Protein AF-A0A8H7KF82-F1 (afdb_monomer_lite)

Sequence (658 aa):
MRNSIVWVSSESTSPSNAIAAGLTRSVRNERPDINLTTLTLDVSGRGADKDDSNALEAIMGVFRKHTTQPKTKETEYSWTSDGDTNSLLAPRLSFSPAISSYVNEKSHEQKKVQRKFISPGAESIKLTITTPGLLETLTFVPDPTAQAAPQSSEVLIQPAFTGLNFLDVLTALGRIPQISVLGVEAAGTVTAVGSSADLQVGDRVVVLTDGTVRSSVRADYRTAVKIPDCLSMRDAASMPGTACTVYRALVDVAGLQPDEKVLIHAGAGATGQMAVQLAQHIGAEVFVTVGSDAKKQLIATTYGIPDDHIFHTRDASFVAGLKRVTNGYGVDVVLNSLSGELLEACWTELMAPFSRWVELGKKDILDNRGLSMRPLLNNISFSCVDLSGIWRHRPALMRRLLNDVFRLVSEGAIKPVAPLTEFGVGKVESAFRSLQSGKIGGKVVINMDDEEEVTVKCQPEKTWTFKPNRSYLLVGGFGGISRSVARWMVKRGARNLILLSRTGANGDPNRLALLEELRGSCCMVEVLACDVSDHRSLEIGLQSCQQKLGPIAGCIQSSMVLKDQYFKNMSEEEWRISTTSKIAGSWNLDRLLPNGLDFFIFFSSLVGVVGGEGQGNYSAAMLSRTLWHSVEFKGGKRPSRSTWEWLSARAPWQKTST

pLDDT: mean 86.01, std 15.91, range [20.52, 98.75]

Foldseek 3Di:
DVQEDEAEFELDLAQVRQLCLQLQLQQCVQCVVHLAAYEYEYPPDDDDDDCVVVVVVVVVVVVCCCVVPVDDVARYWYWYDDVPDTDIDGDDDDDDPPVVVVCCVQPPALPWDWDFQDDPPDFKKAWFAPDQQDLVRIAIAGDCPPVDAAAQQKWKWQFQKFWADVVQLCLSNCVCVVAGAHGFKTWGFTCHHHNNAPDDGGFTKIFGDGHPRMRMDMAGNLRIDGADPVDDRLLSNQDLVLLLLLCCQQCVAQVPAAAFEEEAEQLLAANNVSNLLVCVLRNYQYAYEHADPVSLCQCCVVRVRDSLSYHYDPDLVVLVSQCVVVVNQAGQEYADADDDPNVQSNLPRRHHQNHEYEDAHCVCVVVVHDHDPVSCVSVYYYYYGDVNCCRVPPSNVSSVSNVVSSVCVVVVSGGARPPEAEDESQCVSVQSVVVVVVPDGGIYMYRSVDSGIGTYSYDPPPPDADDQLAEEEEACCLDPVNLVVLVVNLVRRHAHYEYEDQQWQPPDPSSVVSCVVSVVSNHHYHYQNDQLLPLVSVLVSVVVSCVVRNAHQEYEQDDADDDFAAPVPDDPVNLCRGQSSQSSSLVSCLVRHDANHLYYEYAFECCLVNPHHSCSSNVSNGDGPSNVVSSPRPDDDDRDDDHPHDDPDDDPPPPPDD

Structure (mmCIF, N/CA/C/O backbone):
data_AF-A0A8H7KF82-F1
#
_entry.id   AF-A0A8H7KF82-F1
#
loop_
_atom_site.group_PDB
_atom_site.id
_atom_site.type_symbol
_atom_site.label_atom_id
_atom_site.label_alt_id
_atom_site.label_comp_id
_atom_site.label_asym_id
_atom_site.label_entity_id
_atom_site.label_seq_id
_atom_site.pdbx_PDB_ins_code
_atom_site.Cartn_x
_atom_site.Cartn_y
_atom_site.Cartn_z
_atom_site.occupancy
_atom_site.B_iso_or_equiv
_atom_site.auth_seq_id
_atom_site.auth_comp_id
_atom_site.auth_asym_id
_atom_site.auth_atom_id
_atom_site.pdbx_PDB_model_num
ATOM 1 N N . MET A 1 1 ? 56.538 20.362 -37.607 1.00 50.94 1 MET A N 1
ATOM 2 C CA . MET A 1 1 ? 55.878 19.327 -38.437 1.00 50.94 1 MET A CA 1
ATOM 3 C C . MET A 1 1 ? 56.020 17.887 -37.914 1.00 50.94 1 MET A C 1
ATOM 5 O O . MET A 1 1 ? 55.409 17.016 -38.506 1.00 50.94 1 MET A O 1
ATOM 9 N N . ARG A 1 2 ? 56.769 17.578 -36.834 1.00 54.59 2 ARG A N 1
ATOM 10 C CA . ARG A 1 2 ? 57.055 16.171 -36.451 1.00 54.59 2 ARG A CA 1
ATOM 11 C C . ARG A 1 2 ? 55.901 15.380 -35.788 1.00 54.59 2 ARG A C 1
ATOM 13 O O . ARG A 1 2 ? 56.045 14.173 -35.664 1.00 54.59 2 ARG A O 1
ATOM 20 N N . ASN A 1 3 ? 54.765 16.005 -35.446 1.00 71.50 3 ASN A N 1
ATOM 21 C CA . ASN A 1 3 ? 53.639 15.356 -34.741 1.00 71.50 3 ASN A CA 1
ATOM 22 C C . ASN A 1 3 ? 52.277 15.588 -35.440 1.00 71.50 3 ASN A C 1
ATOM 24 O O . ASN A 1 3 ? 51.286 15.903 -34.784 1.00 71.50 3 ASN A O 1
ATOM 28 N N . SER A 1 4 ? 52.230 15.514 -36.772 1.00 82.31 4 SER A N 1
ATOM 29 C CA . SER A 1 4 ? 51.011 15.747 -37.566 1.00 82.31 4 SER A CA 1
ATOM 30 C C . SER A 1 4 ? 50.684 14.520 -38.409 1.00 82.31 4 SER A C 1
ATOM 32 O O . SER A 1 4 ? 51.546 14.038 -39.141 1.00 82.31 4 SER A O 1
ATOM 34 N N . ILE A 1 5 ? 49.462 14.001 -38.284 1.00 87.50 5 ILE A N 1
ATOM 35 C CA . ILE A 1 5 ? 49.012 12.768 -38.939 1.00 87.50 5 ILE A CA 1
ATOM 36 C C . ILE A 1 5 ? 47.642 13.019 -39.572 1.00 87.50 5 ILE A C 1
ATOM 38 O O . ILE A 1 5 ? 46.697 13.423 -38.893 1.00 87.50 5 ILE A O 1
ATOM 42 N N . VAL A 1 6 ? 47.525 12.714 -40.866 1.00 88.50 6 VAL A N 1
ATOM 43 C CA . VAL A 1 6 ? 46.238 12.605 -41.563 1.00 88.50 6 VAL A CA 1
ATOM 44 C C . VAL A 1 6 ? 45.977 11.129 -41.833 1.00 88.50 6 VAL A C 1
ATOM 46 O O . VAL A 1 6 ? 46.710 10.497 -42.589 1.00 88.50 6 VAL A O 1
ATOM 49 N N . TRP A 1 7 ? 44.953 10.574 -41.191 1.00 88.44 7 TRP A N 1
ATOM 50 C CA . TRP A 1 7 ? 44.525 9.192 -41.377 1.00 88.44 7 TRP A CA 1
ATOM 51 C C . TRP A 1 7 ? 43.380 9.139 -42.383 1.00 88.44 7 TRP A C 1
ATOM 53 O O . TRP A 1 7 ? 42.301 9.672 -42.120 1.00 88.44 7 TRP A O 1
ATOM 63 N N . VAL A 1 8 ? 43.604 8.490 -43.522 1.00 87.88 8 VAL A N 1
ATOM 64 C CA . VAL A 1 8 ? 42.595 8.335 -44.575 1.00 87.88 8 VAL A CA 1
ATOM 65 C C . VAL A 1 8 ? 42.068 6.904 -44.555 1.00 87.88 8 VAL A C 1
ATOM 67 O O . VAL A 1 8 ? 42.847 5.955 -44.580 1.00 87.88 8 VAL A O 1
ATOM 70 N N . SER A 1 9 ? 40.749 6.745 -44.507 1.00 82.00 9 SER A N 1
ATOM 71 C CA . SER A 1 9 ? 40.067 5.449 -44.580 1.00 82.00 9 SER A CA 1
ATOM 72 C C . SER A 1 9 ? 38.953 5.493 -45.618 1.00 82.00 9 SER A C 1
ATOM 74 O O . SER A 1 9 ? 38.282 6.510 -45.746 1.00 82.00 9 SER A O 1
ATOM 76 N N . SER A 1 10 ? 38.715 4.395 -46.330 1.00 76.69 10 SER A N 1
ATOM 77 C CA . SER A 1 10 ? 37.539 4.246 -47.192 1.00 76.69 10 SER A CA 1
ATOM 78 C C . SER A 1 10 ? 36.407 3.532 -46.452 1.00 76.69 10 SER A C 1
ATOM 80 O O . SER A 1 10 ? 36.640 2.546 -45.743 1.00 76.69 10 SER A O 1
ATOM 82 N N . GLU A 1 11 ? 35.171 4.004 -46.624 1.00 65.25 11 GLU A N 1
ATOM 83 C CA . GLU A 1 11 ? 33.988 3.223 -46.277 1.00 65.25 11 GLU A CA 1
ATOM 84 C C . GLU A 1 11 ? 33.906 2.062 -47.267 1.00 65.25 11 GLU A C 1
ATOM 86 O O . GLU A 1 11 ? 33.675 2.235 -48.460 1.00 65.25 11 GLU A O 1
ATOM 91 N N . SER A 1 12 ? 34.169 0.862 -46.763 1.00 58.72 12 SER A N 1
ATOM 92 C CA . SER A 1 12 ? 34.000 -0.378 -47.513 1.00 58.72 12 SER A CA 1
ATOM 93 C C . SER A 1 12 ? 32.865 -1.180 -46.897 1.00 58.72 12 SER A C 1
ATOM 95 O O . SER A 1 12 ? 32.516 -0.977 -45.737 1.00 58.72 12 SER A O 1
ATOM 97 N N . THR A 1 13 ? 32.352 -2.174 -47.613 1.00 57.22 13 THR A N 1
ATOM 98 C CA . THR A 1 13 ? 31.425 -3.158 -47.036 1.00 57.22 13 THR A CA 1
ATOM 99 C C . THR A 1 13 ? 32.045 -3.960 -45.881 1.00 57.22 13 THR A C 1
ATOM 101 O O . THR A 1 13 ? 31.315 -4.587 -45.118 1.00 57.22 13 THR A O 1
ATOM 104 N N . SER A 1 14 ? 33.373 -3.928 -45.695 1.00 63.62 14 SER A N 1
ATOM 105 C CA . SER A 1 14 ? 34.042 -4.547 -44.550 1.00 63.62 14 SER A CA 1
ATOM 106 C C . SER A 1 14 ? 34.051 -3.630 -43.315 1.00 63.62 14 SER A C 1
ATOM 108 O O . SER A 1 14 ? 34.529 -2.490 -43.386 1.00 63.62 14 SER A O 1
ATOM 110 N N . PRO A 1 15 ? 33.639 -4.135 -42.138 1.00 66.06 15 PRO A N 1
ATOM 111 C CA . PRO A 1 15 ? 33.625 -3.368 -40.893 1.00 66.06 15 PRO A CA 1
ATOM 112 C C . PRO A 1 15 ? 35.028 -3.046 -40.342 1.00 66.06 15 PRO A C 1
ATOM 114 O O . PRO A 1 15 ? 35.163 -2.195 -39.464 1.00 66.06 15 PRO A O 1
ATOM 117 N N . SER A 1 16 ? 36.084 -3.678 -40.869 1.00 66.44 16 SER A N 1
ATOM 118 C CA . SER A 1 16 ? 37.482 -3.458 -40.464 1.00 66.44 16 SER A CA 1
ATOM 119 C C . SER A 1 16 ? 37.986 -2.033 -40.706 1.00 66.44 16 SER A C 1
ATOM 121 O O . SER A 1 16 ? 38.858 -1.558 -39.982 1.00 66.44 16 SER A O 1
ATOM 123 N N . ASN A 1 17 ? 37.436 -1.332 -41.698 1.00 65.69 17 ASN A N 1
ATOM 124 C CA . ASN A 1 17 ? 37.957 -0.025 -42.116 1.00 65.69 17 ASN A CA 1
ATOM 125 C C . ASN A 1 17 ? 37.462 1.129 -41.239 1.00 65.69 17 ASN A C 1
ATOM 127 O O . ASN A 1 17 ? 37.997 2.233 -41.283 1.00 65.69 17 ASN A O 1
ATOM 131 N N . ALA A 1 18 ? 36.462 0.865 -40.404 1.00 68.50 18 ALA A N 1
ATOM 132 C CA . ALA A 1 18 ? 35.728 1.886 -39.673 1.00 68.50 18 ALA A CA 1
ATOM 133 C C . ALA A 1 18 ? 36.129 1.988 -38.193 1.00 68.50 18 ALA A C 1
ATOM 135 O O . ALA A 1 18 ? 35.578 2.781 -37.432 1.00 68.50 18 ALA A O 1
ATOM 136 N N . ILE A 1 19 ? 37.118 1.191 -37.795 1.00 79.06 19 ILE A N 1
ATOM 137 C CA . ILE A 1 19 ? 37.682 1.111 -36.443 1.00 79.06 19 ILE A CA 1
ATOM 138 C C . ILE A 1 19 ? 38.474 2.385 -36.096 1.00 79.06 19 ILE A C 1
ATOM 140 O O . ILE A 1 19 ? 38.525 2.820 -34.943 1.00 79.06 19 ILE A O 1
ATOM 144 N N . ALA A 1 20 ? 39.071 3.015 -37.113 1.00 81.44 20 ALA A N 1
ATOM 145 C CA . ALA A 1 20 ? 39.973 4.150 -36.952 1.00 81.44 20 AL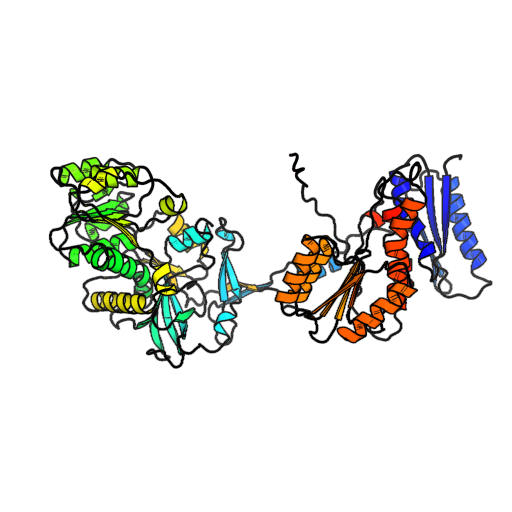A A CA 1
ATOM 146 C C . ALA A 1 20 ? 39.301 5.372 -36.305 1.00 81.44 20 ALA A C 1
ATOM 148 O O . ALA A 1 20 ? 39.925 6.052 -35.491 1.00 81.44 20 ALA A O 1
ATOM 149 N N . ALA A 1 21 ? 38.026 5.640 -36.606 1.00 79.75 21 ALA A N 1
ATOM 150 C CA . ALA A 1 21 ? 37.313 6.793 -36.053 1.00 79.75 21 ALA A CA 1
ATOM 151 C C . ALA A 1 21 ? 37.224 6.730 -34.516 1.00 79.75 21 ALA A C 1
ATOM 153 O O . ALA A 1 21 ? 37.557 7.695 -33.834 1.00 79.75 21 ALA A O 1
ATOM 154 N N . GLY A 1 22 ? 36.858 5.571 -33.960 1.00 82.94 22 GLY A N 1
ATOM 155 C CA . GLY A 1 22 ? 36.796 5.377 -32.510 1.00 82.94 22 GLY A CA 1
ATOM 156 C C . GLY A 1 22 ? 38.170 5.477 -31.841 1.00 82.94 22 GLY A C 1
ATOM 157 O O . GLY A 1 22 ? 38.325 6.193 -30.852 1.00 82.94 22 GLY A O 1
ATOM 158 N N . LEU A 1 23 ? 39.186 4.819 -32.413 1.00 88.56 23 LEU A N 1
ATOM 159 C CA . LEU A 1 23 ? 40.561 4.870 -31.900 1.00 88.56 23 LEU A CA 1
ATOM 160 C C . LEU A 1 23 ? 41.108 6.303 -31.874 1.00 88.56 23 LEU A C 1
ATOM 162 O O . LEU A 1 23 ? 41.630 6.759 -30.860 1.00 88.56 23 LEU A O 1
ATOM 166 N N . THR A 1 24 ? 41.002 7.015 -32.996 1.00 89.50 24 THR A N 1
ATOM 167 C CA . THR A 1 24 ? 41.599 8.349 -33.154 1.00 89.50 24 THR A CA 1
ATOM 168 C C . THR A 1 24 ? 40.991 9.378 -32.203 1.00 89.50 24 THR A C 1
ATOM 170 O O . THR A 1 24 ? 41.716 10.246 -31.721 1.00 89.50 24 THR A O 1
ATOM 173 N N . ARG A 1 25 ? 39.702 9.257 -31.853 1.00 88.75 25 ARG A N 1
ATOM 174 C CA . ARG A 1 25 ? 39.062 10.070 -30.802 1.00 88.75 25 ARG A CA 1
ATOM 175 C C . ARG A 1 25 ? 39.725 9.865 -29.442 1.00 88.75 25 ARG A C 1
ATOM 177 O O . ARG A 1 25 ? 40.125 10.843 -28.820 1.00 88.75 25 ARG A O 1
ATOM 184 N N . SER A 1 26 ? 39.910 8.612 -29.020 1.00 90.94 26 SER A N 1
ATOM 185 C CA . SER A 1 26 ? 40.618 8.287 -27.773 1.00 90.94 26 SER A CA 1
ATOM 186 C C . SER A 1 26 ? 42.065 8.778 -27.790 1.00 90.94 26 SER A C 1
ATOM 188 O O . SER A 1 26 ? 42.491 9.448 -26.855 1.00 90.94 26 SER A O 1
ATOM 190 N N . VAL A 1 27 ? 42.805 8.533 -28.876 1.00 90.88 27 VAL A N 1
ATOM 191 C CA . VAL A 1 27 ? 44.209 8.963 -28.994 1.00 90.88 27 VAL A CA 1
ATOM 192 C C . VAL A 1 27 ? 44.343 10.486 -28.946 1.00 90.88 27 VAL A C 1
ATOM 194 O O . VAL A 1 27 ? 45.271 10.980 -28.314 1.00 90.88 27 VAL A O 1
ATOM 197 N N . ARG A 1 28 ? 43.422 11.244 -29.557 1.00 89.44 28 ARG A N 1
ATOM 198 C CA . ARG A 1 28 ? 43.423 12.716 -29.466 1.00 89.44 28 ARG A CA 1
ATOM 199 C C . ARG A 1 28 ? 43.245 13.217 -28.035 1.00 89.44 28 ARG A C 1
ATOM 201 O O . ARG A 1 28 ? 43.878 14.205 -27.675 1.00 89.44 28 ARG A O 1
ATOM 208 N N . ASN A 1 29 ? 42.423 12.538 -27.235 1.00 89.75 29 ASN A N 1
ATOM 209 C CA . ASN A 1 29 ? 42.227 12.892 -25.829 1.00 89.75 29 ASN A CA 1
ATOM 210 C C . ASN A 1 29 ? 43.442 12.485 -24.975 1.00 89.75 29 ASN A C 1
ATOM 212 O O . ASN A 1 29 ? 43.876 13.257 -24.130 1.00 89.75 29 ASN A O 1
ATOM 216 N N . GLU A 1 30 ? 44.056 11.330 -25.251 1.00 91.25 30 GLU A N 1
ATOM 217 C CA . GLU A 1 30 ? 45.267 10.870 -24.550 1.00 91.25 30 GLU A CA 1
ATOM 218 C C . GLU A 1 30 ? 46.527 11.682 -24.899 1.00 91.25 30 GLU A C 1
ATOM 220 O O . GLU A 1 30 ? 47.433 11.829 -24.076 1.00 91.25 30 GLU A O 1
ATOM 225 N N . ARG A 1 31 ? 46.629 12.160 -26.144 1.00 88.19 31 ARG A N 1
ATOM 226 C CA . ARG A 1 31 ? 47.818 12.809 -26.713 1.00 88.19 31 ARG A CA 1
ATOM 227 C C . ARG A 1 31 ? 47.434 14.085 -27.468 1.00 88.19 31 ARG A C 1
ATOM 229 O O . ARG A 1 31 ? 47.536 14.126 -28.697 1.00 88.19 31 ARG A O 1
ATOM 236 N N . PRO A 1 32 ? 47.050 15.159 -26.751 1.00 84.44 32 PRO A N 1
ATOM 237 C CA . PRO A 1 32 ? 46.700 16.442 -27.369 1.00 84.44 32 PRO A CA 1
ATOM 238 C C . PRO A 1 32 ? 47.890 17.118 -28.074 1.00 84.44 32 PRO A C 1
ATOM 240 O O . PRO A 1 32 ? 47.710 18.072 -28.827 1.00 84.44 32 PRO A O 1
ATOM 243 N N . ASP A 1 33 ? 49.113 16.635 -27.841 1.00 84.25 33 ASP A N 1
ATOM 244 C CA . ASP A 1 33 ? 50.333 17.055 -28.531 1.00 84.25 33 ASP A CA 1
ATOM 245 C C . ASP A 1 33 ? 50.467 16.483 -29.957 1.00 84.25 33 ASP A C 1
ATOM 247 O O . ASP A 1 33 ? 51.326 16.938 -30.720 1.00 84.25 33 ASP A O 1
ATOM 251 N N . ILE A 1 34 ? 49.635 15.501 -30.328 1.00 84.69 34 ILE A N 1
ATOM 252 C CA . ILE A 1 34 ? 49.558 14.939 -31.680 1.00 84.69 34 ILE A CA 1
ATOM 253 C C . ILE A 1 34 ? 48.393 15.597 -32.423 1.00 84.69 34 ILE A C 1
ATOM 255 O O . ILE A 1 34 ? 47.227 15.438 -32.064 1.00 84.69 34 ILE A O 1
ATOM 259 N N . ASN A 1 35 ? 48.698 16.289 -33.521 1.00 84.50 35 ASN A N 1
ATOM 260 C CA . ASN A 1 35 ? 47.672 16.801 -34.422 1.00 84.50 35 ASN A CA 1
ATOM 261 C C . ASN A 1 35 ? 47.198 15.664 -35.343 1.00 84.50 35 ASN A C 1
ATOM 263 O O . ASN A 1 35 ? 47.833 15.386 -36.359 1.00 84.50 35 ASN A O 1
ATOM 267 N N . LEU A 1 36 ? 46.114 14.983 -34.963 1.00 88.00 36 LEU A N 1
ATOM 268 C CA . LEU A 1 36 ? 45.563 13.824 -35.674 1.00 88.00 36 LEU A CA 1
ATOM 269 C C . LEU A 1 36 ? 44.223 14.167 -36.340 1.00 88.00 36 LEU A C 1
ATOM 271 O O . LEU A 1 36 ? 43.217 14.392 -35.667 1.00 88.00 36 LEU A O 1
ATOM 275 N N . THR A 1 37 ? 44.189 14.173 -37.671 1.00 89.19 37 THR A N 1
ATOM 276 C CA . THR A 1 37 ? 42.969 14.394 -38.463 1.00 89.19 37 THR A CA 1
ATOM 277 C C . THR A 1 37 ? 42.561 13.121 -39.192 1.00 89.19 37 THR A C 1
ATOM 279 O O . THR A 1 37 ? 43.406 12.460 -39.787 1.00 89.19 37 THR A O 1
ATOM 282 N N . THR A 1 38 ? 41.273 12.782 -39.181 1.00 88.81 38 THR A N 1
ATOM 283 C CA . THR A 1 38 ? 40.734 11.636 -39.929 1.00 88.81 38 THR A CA 1
ATOM 284 C C . THR A 1 38 ? 39.909 12.092 -41.125 1.00 88.81 38 THR A C 1
ATOM 286 O O . THR A 1 38 ? 39.081 12.990 -40.985 1.00 88.81 38 THR A O 1
ATOM 289 N N . LEU A 1 39 ? 40.081 11.441 -42.273 1.00 88.19 39 LEU A N 1
ATOM 290 C CA . LEU A 1 39 ? 39.249 11.602 -43.464 1.00 88.19 39 LEU A CA 1
ATOM 291 C C . LEU A 1 39 ? 38.665 10.245 -43.858 1.00 88.19 39 LEU A C 1
ATOM 293 O O . LEU A 1 39 ? 39.406 9.311 -44.151 1.00 88.19 39 LEU A O 1
ATOM 297 N N . THR A 1 40 ? 37.339 10.146 -43.873 1.00 85.38 40 THR A N 1
ATOM 298 C CA . THR A 1 40 ? 36.623 8.947 -44.325 1.00 85.38 40 THR A CA 1
ATOM 299 C C . THR A 1 40 ? 36.043 9.171 -45.720 1.00 85.38 40 THR A C 1
ATOM 301 O O . THR A 1 40 ? 35.302 10.129 -45.908 1.00 85.38 40 THR A O 1
ATOM 304 N N . LEU A 1 41 ? 36.373 8.319 -46.687 1.00 83.06 41 LEU A N 1
ATOM 305 C CA . LEU A 1 41 ? 35.910 8.406 -48.074 1.00 83.06 41 LEU A CA 1
ATOM 306 C C . LEU A 1 41 ? 34.763 7.420 -48.304 1.00 83.06 41 LEU A C 1
ATOM 308 O O . LEU A 1 41 ? 34.990 6.214 -48.260 1.00 83.06 41 LEU A O 1
ATOM 312 N N . ASP A 1 42 ? 33.556 7.907 -48.565 1.00 75.12 42 ASP A N 1
ATOM 313 C CA . ASP A 1 42 ? 32.443 7.063 -48.992 1.00 75.12 42 ASP A CA 1
ATOM 314 C C . ASP A 1 42 ? 32.556 6.763 -50.492 1.00 75.12 42 ASP A C 1
ATOM 316 O O . ASP A 1 42 ? 32.372 7.637 -51.339 1.00 75.12 42 ASP A O 1
ATOM 320 N N . VAL A 1 43 ? 32.911 5.515 -50.803 1.00 67.75 43 VAL A N 1
ATOM 321 C CA . VAL A 1 43 ? 33.098 5.000 -52.170 1.00 67.75 43 VAL A CA 1
ATOM 322 C C . VAL A 1 43 ? 32.051 3.939 -52.530 1.00 67.75 43 VAL A C 1
ATOM 324 O O . VAL A 1 43 ? 32.194 3.220 -53.522 1.00 67.75 43 VAL A O 1
ATOM 327 N N . SER A 1 44 ? 31.002 3.798 -51.711 1.00 56.59 44 SER A N 1
ATOM 328 C CA . SER A 1 44 ? 30.040 2.700 -51.797 1.00 56.59 44 SER A CA 1
ATOM 329 C C . SER A 1 44 ? 29.033 2.887 -52.947 1.00 56.59 44 SER A C 1
ATOM 331 O O . SER A 1 44 ? 27.897 3.301 -52.755 1.00 56.59 44 SER A O 1
ATOM 333 N N . GLY A 1 45 ? 29.458 2.562 -54.179 1.00 54.50 45 GLY A N 1
ATOM 334 C CA . GLY A 1 45 ? 28.538 2.403 -55.319 1.00 54.50 45 GLY A CA 1
ATOM 335 C C . GLY A 1 45 ? 29.091 2.549 -56.747 1.00 54.50 45 GLY A C 1
ATOM 336 O O . GLY A 1 45 ? 28.317 2.963 -57.607 1.00 54.50 45 GLY A O 1
ATOM 337 N N . ARG A 1 46 ? 30.390 2.333 -57.043 1.00 58.00 46 ARG A N 1
ATOM 338 C CA . ARG A 1 46 ? 31.006 3.000 -58.221 1.00 58.00 46 ARG A CA 1
ATOM 339 C C . ARG A 1 46 ? 31.970 2.181 -59.097 1.00 58.00 46 ARG A C 1
ATOM 341 O O . ARG A 1 46 ? 3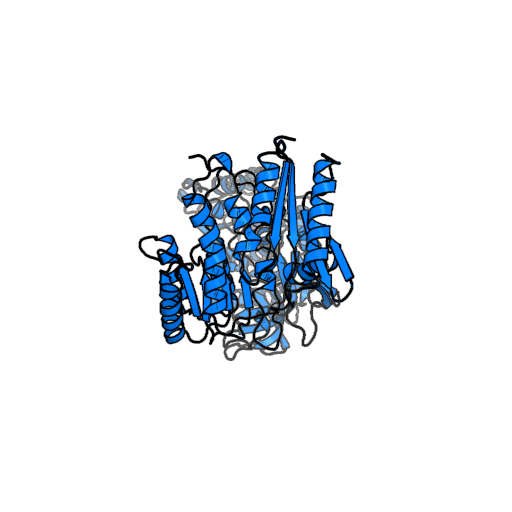2.609 1.241 -58.634 1.00 58.00 46 ARG A O 1
ATOM 348 N N . GLY A 1 47 ? 32.041 2.579 -60.379 1.00 49.28 47 GLY A N 1
ATOM 349 C CA . GLY A 1 47 ? 32.998 2.149 -61.414 1.00 49.28 47 GLY A CA 1
ATOM 350 C C . GLY A 1 47 ? 34.222 3.080 -61.516 1.00 49.28 47 GLY A C 1
ATOM 351 O O . GLY A 1 47 ? 34.169 4.224 -61.080 1.00 49.28 47 GLY A O 1
ATOM 352 N N . ALA A 1 48 ? 35.327 2.573 -62.067 1.00 47.97 48 ALA A N 1
ATOM 353 C CA . ALA A 1 48 ? 36.677 2.840 -61.558 1.00 47.97 48 ALA A CA 1
ATOM 354 C C . ALA A 1 48 ? 37.419 4.140 -61.966 1.00 47.97 48 ALA A C 1
ATOM 356 O O . ALA A 1 48 ? 38.386 4.457 -61.293 1.00 47.97 48 ALA A O 1
ATOM 357 N N . ASP A 1 49 ? 37.034 4.916 -62.992 1.00 51.59 49 ASP A N 1
ATOM 358 C CA . ASP A 1 49 ? 38.022 5.850 -63.600 1.00 51.59 49 ASP A CA 1
ATOM 359 C C . ASP A 1 49 ? 37.832 7.372 -63.382 1.00 51.59 49 ASP A C 1
ATOM 361 O O . ASP A 1 49 ? 38.801 8.119 -63.513 1.00 51.59 49 ASP A O 1
ATOM 365 N N . LYS A 1 50 ? 36.634 7.895 -63.061 1.00 52.69 50 LYS A N 1
ATOM 366 C CA . LYS A 1 50 ? 36.410 9.365 -62.940 1.00 52.69 50 LYS A CA 1
ATOM 367 C C . LYS A 1 50 ? 36.451 9.923 -61.512 1.00 52.69 50 LYS A C 1
ATOM 369 O O . LYS A 1 50 ? 36.697 11.116 -61.339 1.00 52.69 50 LYS A O 1
ATOM 374 N N . ASP A 1 51 ? 36.248 9.088 -60.500 1.00 57.22 51 ASP A N 1
ATOM 375 C CA . ASP A 1 51 ? 36.074 9.542 -59.113 1.00 57.22 51 ASP A CA 1
ATOM 376 C C . ASP A 1 51 ? 37.361 9.544 -58.277 1.00 57.22 51 ASP A C 1
ATOM 378 O O . ASP A 1 51 ? 37.444 10.267 -57.280 1.00 57.22 51 ASP A O 1
ATOM 382 N N . ASP A 1 52 ? 38.405 8.846 -58.729 1.00 66.44 52 ASP A N 1
ATOM 383 C CA . ASP A 1 52 ? 39.705 8.790 -58.050 1.00 66.44 52 ASP A CA 1
ATOM 384 C C . ASP A 1 52 ? 40.399 10.159 -58.004 1.00 66.44 52 ASP A C 1
ATOM 386 O O . ASP A 1 52 ? 41.035 10.508 -57.008 1.00 66.44 52 ASP A O 1
ATOM 390 N N . SER A 1 53 ? 40.220 10.983 -59.043 1.00 70.25 53 SER A N 1
ATOM 391 C CA . SER A 1 53 ? 40.789 12.339 -59.089 1.00 70.25 53 SER A CA 1
ATOM 392 C C . SER A 1 53 ? 40.131 13.278 -58.072 1.00 70.25 53 SER A C 1
ATOM 394 O O . SER A 1 53 ? 40.822 14.062 -57.422 1.00 70.25 53 SER A O 1
ATOM 396 N N . ASN A 1 54 ? 38.815 13.159 -57.870 1.00 75.94 54 ASN A N 1
ATOM 397 C CA . ASN A 1 54 ? 38.058 13.988 -56.927 1.00 75.94 54 ASN A CA 1
ATOM 398 C C . ASN A 1 54 ? 38.301 13.565 -55.470 1.00 75.94 54 ASN A C 1
ATOM 400 O O . ASN A 1 54 ? 38.445 14.412 -54.584 1.00 75.94 54 ASN A O 1
ATOM 404 N N . ALA A 1 55 ? 38.394 12.257 -55.216 1.00 77.75 55 ALA A N 1
ATOM 405 C CA . ALA A 1 55 ? 38.790 11.735 -53.912 1.00 77.75 55 ALA A CA 1
ATOM 406 C C . ALA A 1 55 ? 40.231 12.151 -53.568 1.00 77.75 55 ALA A C 1
ATOM 408 O O . ALA A 1 55 ? 40.498 12.591 -52.446 1.00 77.75 55 ALA A O 1
ATOM 409 N N . LEU A 1 56 ? 41.152 12.093 -54.539 1.00 83.69 56 LEU A N 1
ATOM 410 C CA . LEU A 1 56 ? 42.523 12.575 -54.373 1.00 83.69 56 LEU A CA 1
ATOM 411 C C . LEU A 1 56 ? 42.564 14.081 -54.092 1.00 83.69 56 LEU A C 1
ATOM 413 O O . LEU A 1 56 ? 43.305 14.515 -53.208 1.00 83.69 56 LEU A O 1
ATOM 417 N N . GLU A 1 57 ? 41.745 14.880 -54.776 1.00 83.81 57 GLU A N 1
ATOM 418 C CA . GLU A 1 57 ? 41.621 16.311 -54.499 1.00 83.81 57 GLU A CA 1
ATOM 419 C C . GLU A 1 57 ? 41.116 16.570 -53.072 1.00 83.81 57 GLU A C 1
ATOM 421 O O . GLU A 1 57 ? 41.671 17.418 -52.370 1.00 83.81 57 GLU A O 1
ATOM 426 N N . ALA A 1 58 ? 40.140 15.795 -52.589 1.00 84.50 58 ALA A N 1
ATOM 427 C CA . ALA A 1 58 ? 39.659 15.884 -51.212 1.00 84.50 58 ALA A CA 1
ATOM 428 C C . ALA A 1 58 ? 40.748 15.513 -50.189 1.00 84.50 58 ALA A C 1
ATOM 430 O O . ALA A 1 58 ? 40.949 16.249 -49.216 1.00 84.50 58 ALA A O 1
ATOM 431 N N . ILE A 1 59 ? 41.498 14.428 -50.426 1.00 88.69 59 ILE A N 1
ATOM 432 C CA . ILE A 1 59 ? 42.645 14.025 -49.595 1.00 88.69 59 ILE A CA 1
ATOM 433 C C . ILE A 1 59 ? 43.680 15.151 -49.551 1.00 88.69 59 ILE A C 1
ATOM 435 O O . ILE A 1 59 ? 44.087 15.579 -48.468 1.00 88.69 59 ILE A O 1
ATOM 439 N N . MET A 1 60 ? 44.075 15.671 -50.715 1.00 88.44 60 MET A N 1
ATOM 440 C CA . MET A 1 60 ? 45.063 16.742 -50.820 1.00 88.44 60 MET A CA 1
ATOM 441 C C . MET A 1 60 ? 44.559 18.046 -50.200 1.00 88.44 60 MET A C 1
ATOM 443 O O . MET A 1 60 ? 45.337 18.767 -49.578 1.00 88.44 60 MET A O 1
ATOM 447 N N . GLY A 1 61 ? 43.264 18.340 -50.311 1.00 86.88 61 GLY A N 1
ATOM 448 C CA . GLY A 1 61 ? 42.621 19.486 -49.681 1.00 86.88 61 GLY A CA 1
ATOM 449 C C . GLY A 1 61 ? 42.674 19.411 -48.157 1.00 86.88 61 GLY A C 1
ATOM 450 O O . GLY A 1 61 ? 43.077 20.381 -47.510 1.00 86.88 61 GLY A O 1
ATOM 451 N N . VAL A 1 62 ? 42.334 18.257 -47.573 1.00 87.31 62 VAL A N 1
ATOM 452 C CA . VAL A 1 62 ? 42.440 18.026 -46.121 1.00 87.31 62 VAL A CA 1
ATOM 453 C C . VAL A 1 62 ? 43.900 18.042 -45.673 1.00 87.31 62 VAL A C 1
ATOM 455 O O . VAL A 1 62 ? 44.216 18.696 -44.682 1.00 87.31 62 VAL A O 1
ATOM 458 N N . PHE A 1 63 ? 44.808 17.412 -46.421 1.00 87.38 63 PHE A N 1
ATOM 459 C CA . PHE A 1 63 ? 46.239 17.400 -46.115 1.00 87.38 63 PHE A CA 1
ATOM 460 C C . PHE A 1 63 ? 46.853 18.805 -46.139 1.00 87.38 63 PHE A C 1
ATOM 462 O O . PHE A 1 63 ? 47.564 19.188 -45.208 1.00 87.38 63 PHE A O 1
ATOM 469 N N . ARG A 1 64 ? 46.542 19.614 -47.161 1.00 85.62 64 ARG A N 1
ATOM 470 C CA . ARG A 1 64 ? 46.973 21.018 -47.245 1.00 85.62 64 ARG A CA 1
ATOM 471 C C . ARG A 1 64 ? 46.410 21.819 -46.079 1.00 85.62 64 ARG A C 1
ATOM 473 O O . ARG A 1 64 ? 47.185 22.432 -45.358 1.00 85.62 64 ARG A O 1
ATOM 480 N N . LYS A 1 65 ? 45.099 21.748 -45.819 1.00 81.50 65 LYS A N 1
ATOM 481 C CA . LYS A 1 65 ? 44.481 22.429 -44.665 1.00 81.50 65 LYS A CA 1
ATOM 482 C C . LYS A 1 65 ? 45.160 22.042 -43.349 1.00 81.50 65 LYS A C 1
ATOM 484 O O . LYS A 1 65 ? 45.532 22.926 -42.584 1.00 81.50 65 LYS A O 1
ATOM 489 N N . HIS A 1 66 ? 45.393 20.751 -43.127 1.00 82.62 66 HIS A N 1
ATOM 490 C CA . HIS A 1 66 ? 46.035 20.224 -41.923 1.00 82.62 66 HIS A CA 1
ATOM 491 C C . HIS A 1 66 ? 47.483 20.715 -41.747 1.00 82.62 66 HIS A C 1
ATOM 493 O O . HIS A 1 66 ? 47.910 21.014 -40.633 1.00 82.62 66 HIS A O 1
ATOM 499 N N . THR A 1 67 ? 48.241 20.823 -42.843 1.00 76.94 67 THR A N 1
ATOM 500 C CA . THR A 1 67 ? 49.655 21.238 -42.827 1.00 76.94 67 THR A CA 1
ATOM 501 C C . THR A 1 67 ? 49.842 22.755 -42.785 1.00 76.94 67 THR A C 1
ATOM 503 O O . THR A 1 67 ? 50.787 23.227 -42.154 1.00 76.94 67 THR A O 1
ATOM 506 N N . THR A 1 68 ? 48.944 23.532 -43.401 1.00 74.69 68 THR A N 1
ATOM 507 C CA . THR A 1 68 ? 49.026 25.004 -43.440 1.00 74.69 68 THR A CA 1
ATOM 508 C C . THR A 1 68 ? 48.322 25.685 -42.268 1.00 74.69 68 THR A C 1
ATOM 510 O O . THR A 1 68 ? 48.668 26.808 -41.916 1.00 74.69 68 THR A O 1
ATOM 513 N N . GLN A 1 69 ? 47.331 25.029 -41.655 1.00 68.75 69 GLN A N 1
ATOM 514 C CA . GLN A 1 69 ? 46.566 25.549 -40.519 1.00 68.75 69 GLN A CA 1
ATOM 515 C C . GLN A 1 69 ? 46.683 24.574 -39.334 1.00 68.75 69 GLN A C 1
ATOM 517 O O . GLN A 1 69 ? 45.783 23.774 -39.095 1.00 68.75 69 GLN A O 1
ATOM 522 N N . PRO A 1 70 ? 47.771 24.634 -38.545 1.00 57.31 70 PRO A N 1
ATOM 523 C CA . PRO A 1 70 ? 48.077 23.632 -37.514 1.00 57.31 70 PRO A CA 1
ATOM 524 C C . PRO A 1 70 ? 47.081 23.561 -36.336 1.00 57.31 70 PRO A C 1
ATOM 526 O O . PRO A 1 70 ? 47.262 22.742 -35.440 1.00 57.31 70 PRO A O 1
ATOM 529 N N . LYS A 1 71 ? 46.034 24.397 -36.321 1.00 59.25 71 LYS A N 1
ATOM 530 C CA . LYS A 1 71 ? 44.912 24.355 -35.368 1.00 59.25 71 LYS A CA 1
ATOM 531 C C . LYS A 1 71 ? 43.566 24.544 -36.083 1.00 59.25 71 LYS A C 1
ATOM 533 O O . LYS A 1 71 ? 42.791 25.430 -35.722 1.00 59.25 71 LYS A O 1
ATOM 538 N N . THR A 1 72 ? 43.272 23.758 -37.119 1.00 59.81 72 THR A N 1
ATOM 539 C CA . THR A 1 72 ? 41.880 23.660 -37.588 1.00 59.81 72 THR A CA 1
ATOM 540 C C . THR A 1 72 ? 41.009 23.142 -36.440 1.00 59.81 72 THR A C 1
ATOM 542 O O . THR A 1 72 ? 41.384 22.183 -35.770 1.00 59.81 72 THR A O 1
ATOM 545 N N . LYS A 1 73 ? 39.846 23.763 -36.189 1.00 66.50 73 LYS A N 1
ATOM 546 C CA . LYS A 1 73 ? 38.888 23.263 -35.178 1.00 66.50 73 LYS A CA 1
ATOM 547 C C . LYS A 1 73 ? 38.367 21.862 -35.515 1.00 66.50 73 LYS A C 1
ATOM 549 O O . LYS A 1 73 ? 37.975 21.126 -34.617 1.00 66.50 73 LYS A O 1
ATOM 554 N N . GLU A 1 74 ? 38.376 21.507 -36.797 1.00 84.44 74 GLU A N 1
ATOM 555 C CA . GLU A 1 74 ? 37.911 20.216 -37.286 1.00 84.44 74 GLU A CA 1
ATOM 556 C C . GLU A 1 74 ? 39.036 19.185 -37.307 1.00 84.44 74 GLU A C 1
ATOM 558 O O . GLU A 1 74 ? 40.094 19.414 -37.900 1.00 84.44 74 GLU A O 1
ATOM 563 N N . THR A 1 75 ? 38.769 18.037 -36.687 1.00 85.56 75 THR A N 1
ATOM 564 C CA . THR A 1 75 ? 39.674 16.881 -36.608 1.00 85.56 75 THR A CA 1
ATOM 565 C C . THR A 1 75 ? 39.111 15.646 -37.315 1.00 85.56 75 THR A C 1
ATOM 567 O O . THR A 1 75 ? 39.811 14.643 -37.451 1.00 85.56 75 THR A O 1
ATOM 570 N N . GLU A 1 76 ? 37.870 15.717 -37.806 1.00 88.00 76 GLU A N 1
ATOM 571 C CA . GLU A 1 76 ? 37.201 14.645 -38.539 1.00 88.00 76 GLU A CA 1
ATOM 572 C C . GLU A 1 76 ? 36.508 15.191 -39.784 1.00 88.00 76 GLU A C 1
ATOM 574 O O . GLU A 1 76 ? 35.768 16.172 -39.722 1.00 88.00 76 GLU A O 1
ATOM 579 N N . TYR A 1 77 ? 36.721 14.512 -40.905 1.00 88.44 77 TYR A N 1
ATOM 580 C CA . TYR A 1 77 ? 36.099 14.803 -42.185 1.00 88.44 77 TYR A CA 1
ATOM 581 C C . TYR A 1 77 ? 35.535 13.519 -42.794 1.00 88.44 77 TYR A C 1
ATOM 583 O O . TYR A 1 77 ? 36.085 12.428 -42.626 1.00 88.44 77 TYR A O 1
ATOM 591 N N . SER A 1 78 ? 34.447 13.659 -43.535 1.00 85.44 78 SER A N 1
ATOM 592 C CA . SER A 1 78 ? 33.855 12.616 -44.362 1.00 85.44 78 SER A CA 1
ATOM 593 C C . SER A 1 78 ? 33.650 13.189 -45.754 1.00 85.44 78 SER A C 1
ATOM 595 O O . SER A 1 78 ? 33.116 14.282 -45.901 1.00 85.44 78 SER A O 1
ATOM 597 N N . TRP A 1 79 ? 34.116 12.488 -46.771 1.00 85.31 79 TRP A N 1
ATOM 598 C CA . TRP A 1 79 ? 33.878 12.836 -48.159 1.00 85.31 79 TRP A CA 1
ATOM 599 C C . TRP A 1 79 ? 32.841 11.881 -48.723 1.00 85.31 79 TRP A C 1
ATOM 601 O O . TRP A 1 79 ? 32.928 10.676 -48.497 1.00 85.31 79 TRP A O 1
ATOM 611 N N . THR A 1 80 ? 31.871 12.427 -49.440 1.00 78.44 80 THR A N 1
ATOM 612 C CA . THR A 1 80 ? 30.885 11.654 -50.187 1.00 78.44 80 THR A CA 1
ATOM 613 C C . THR A 1 80 ? 30.739 12.269 -51.566 1.00 78.44 80 THR A C 1
ATOM 615 O O . THR A 1 80 ? 30.894 13.484 -51.749 1.00 78.44 80 THR A O 1
ATOM 618 N N . SER A 1 81 ? 30.451 11.413 -52.532 1.00 71.56 81 SER A N 1
ATOM 619 C CA . SER A 1 81 ? 30.044 11.828 -53.856 1.00 71.56 81 SER A CA 1
ATOM 620 C C . SER A 1 81 ? 28.653 11.251 -54.096 1.00 71.56 81 SER A C 1
ATOM 622 O O . SER A 1 81 ? 28.421 10.062 -53.860 1.00 71.56 81 SER A O 1
ATOM 624 N N . ASP A 1 82 ? 27.732 12.076 -54.579 1.00 66.06 82 ASP A N 1
ATOM 625 C CA . ASP A 1 82 ? 26.388 11.674 -55.002 1.00 66.06 82 ASP A CA 1
ATOM 626 C C . ASP A 1 82 ? 26.158 12.218 -56.418 1.00 66.06 82 ASP A C 1
ATOM 628 O O . ASP A 1 82 ? 26.059 13.434 -56.623 1.00 66.06 82 ASP A O 1
ATOM 632 N N . GLY A 1 83 ? 26.194 11.324 -57.412 1.00 64.94 83 GLY A N 1
ATOM 633 C CA . GLY A 1 83 ? 26.175 11.690 -58.832 1.00 64.94 83 GLY A CA 1
ATOM 634 C C . GLY A 1 83 ? 27.285 12.683 -59.204 1.00 64.94 83 GLY A C 1
ATOM 635 O O . GLY A 1 83 ? 28.465 12.381 -59.045 1.00 64.94 83 GLY A O 1
ATOM 636 N N . ASP A 1 84 ? 26.891 13.872 -59.672 1.00 59.72 84 ASP A N 1
ATOM 637 C CA . ASP A 1 84 ? 27.787 14.957 -60.109 1.00 59.72 84 ASP A CA 1
ATOM 638 C C . ASP A 1 84 ? 28.299 15.849 -58.957 1.00 59.72 84 ASP A C 1
ATOM 640 O O . ASP A 1 84 ? 29.071 16.785 -59.184 1.00 59.72 84 ASP A O 1
ATOM 644 N N . THR A 1 85 ? 27.867 15.609 -57.712 1.00 64.75 85 THR A N 1
ATOM 645 C CA . THR A 1 85 ? 28.208 16.469 -56.567 1.00 64.75 85 THR A CA 1
ATOM 646 C C . THR A 1 85 ? 29.206 15.810 -55.621 1.00 64.75 85 THR A C 1
ATOM 648 O O . THR A 1 85 ? 28.961 14.740 -55.070 1.00 64.75 85 THR A O 1
ATOM 651 N N . ASN A 1 86 ? 30.332 16.490 -55.388 1.00 76.88 86 ASN A N 1
ATOM 652 C CA . ASN A 1 86 ? 31.372 16.074 -54.446 1.00 76.88 86 ASN A CA 1
ATOM 653 C C . ASN A 1 86 ? 31.332 16.969 -53.206 1.00 76.88 86 ASN A C 1
ATOM 655 O O . ASN A 1 86 ? 31.496 18.185 -53.314 1.00 76.88 86 ASN A O 1
ATOM 659 N N . SER A 1 87 ? 31.147 16.378 -52.026 1.00 81.88 87 SER A N 1
ATOM 660 C CA . SER A 1 87 ? 31.000 17.127 -50.775 1.00 81.88 87 SER A CA 1
ATOM 661 C C . SER A 1 87 ? 31.968 16.646 -49.700 1.00 81.88 87 SER A C 1
ATOM 663 O O . SER A 1 87 ? 32.026 15.463 -49.370 1.00 81.88 87 SER A O 1
ATOM 665 N N . LEU A 1 88 ? 32.695 17.594 -49.101 1.00 85.44 88 LEU A N 1
ATOM 666 C CA . LEU A 1 88 ? 33.474 17.379 -47.882 1.00 85.44 88 LEU A CA 1
ATOM 667 C C . LEU A 1 88 ? 32.649 17.832 -46.670 1.00 85.44 88 LEU A C 1
ATOM 669 O O . LEU A 1 88 ? 32.345 19.014 -46.516 1.00 85.44 88 LEU A O 1
ATOM 673 N N . LEU A 1 89 ? 32.309 16.888 -45.804 1.00 85.88 89 LEU A N 1
ATOM 674 C CA . LEU A 1 89 ? 31.452 17.049 -44.635 1.00 85.88 89 LEU A CA 1
ATOM 675 C C . LEU A 1 89 ? 32.268 16.916 -43.343 1.00 85.88 89 LEU A C 1
ATOM 677 O O . LEU A 1 89 ? 33.258 16.189 -43.291 1.00 85.88 89 LEU A O 1
ATOM 681 N N . ALA A 1 90 ? 31.820 17.578 -42.276 1.00 85.62 90 ALA A N 1
ATOM 682 C CA . ALA A 1 90 ? 32.351 17.407 -40.923 1.00 85.62 90 ALA A CA 1
ATOM 683 C C . ALA A 1 90 ? 31.233 16.870 -40.009 1.00 85.62 90 ALA A C 1
ATOM 685 O O . ALA A 1 90 ? 30.175 17.505 -39.926 1.00 85.62 90 ALA A O 1
ATOM 686 N N . PRO A 1 91 ? 31.408 15.713 -39.342 1.00 80.25 91 PRO A N 1
ATOM 687 C CA . PRO A 1 91 ? 30.385 15.159 -38.461 1.00 80.25 91 PRO A CA 1
ATOM 688 C C . PRO A 1 91 ? 30.166 16.059 -37.236 1.00 80.25 91 PRO A C 1
ATOM 690 O O . PRO A 1 91 ? 31.108 16.602 -36.657 1.00 80.25 91 PRO A O 1
ATOM 693 N N . ARG A 1 92 ? 28.903 16.217 -36.823 1.00 83.06 92 ARG A N 1
ATOM 694 C CA . ARG A 1 92 ? 28.500 17.036 -35.670 1.00 83.06 92 ARG A CA 1
ATOM 695 C C . ARG A 1 92 ? 27.555 16.268 -34.761 1.00 83.06 92 ARG A C 1
ATOM 697 O O . ARG A 1 92 ? 26.649 15.595 -35.242 1.00 83.06 92 ARG A O 1
ATOM 704 N N . LEU A 1 93 ? 27.737 16.436 -33.454 1.00 78.94 93 LEU A N 1
ATOM 705 C CA . LEU A 1 93 ? 26.754 16.029 -32.458 1.00 78.94 93 LEU A CA 1
ATOM 706 C C . LEU A 1 93 ? 25.727 17.157 -32.301 1.00 78.94 93 LEU A C 1
ATOM 708 O O . LEU A 1 93 ? 26.103 18.296 -32.027 1.00 78.94 93 LEU A O 1
ATOM 712 N N . SER A 1 94 ? 24.445 16.849 -32.474 1.00 81.69 94 SER A N 1
ATOM 713 C CA . SER A 1 94 ? 23.349 17.798 -32.280 1.00 81.69 94 SER A CA 1
ATOM 714 C C . SER A 1 94 ? 22.289 17.214 -31.354 1.00 81.69 94 SER A C 1
ATOM 716 O O . SER A 1 94 ? 22.050 16.006 -31.322 1.00 81.69 94 SER A O 1
ATOM 718 N N . PHE A 1 95 ? 21.647 18.085 -30.578 1.00 80.69 95 PHE A N 1
ATOM 719 C CA . PHE A 1 95 ? 20.463 17.704 -29.821 1.00 80.69 95 PHE A CA 1
ATOM 720 C C . PHE A 1 95 ? 19.291 17.518 -30.790 1.00 80.69 95 PHE A C 1
ATOM 722 O O . PHE A 1 95 ? 19.053 18.378 -31.638 1.00 80.69 95 PHE A O 1
ATOM 729 N N . SER A 1 96 ? 18.556 16.411 -30.659 1.00 82.25 96 SER A N 1
ATOM 730 C CA . SER A 1 96 ? 17.363 16.134 -31.463 1.00 82.25 96 SER A CA 1
ATOM 731 C C . SER A 1 96 ? 16.119 16.152 -30.574 1.00 82.25 96 SER A C 1
ATOM 733 O O . SER A 1 96 ? 15.790 15.124 -29.975 1.00 82.25 96 SER A O 1
ATOM 735 N N . PRO A 1 97 ? 15.398 17.291 -30.500 1.00 79.62 97 PRO A N 1
ATOM 736 C CA . PRO A 1 97 ? 14.165 17.388 -29.726 1.00 79.62 97 PRO A CA 1
ATOM 737 C C . PRO A 1 97 ? 13.145 16.326 -30.137 1.00 79.62 97 PRO A C 1
ATOM 739 O O . PRO A 1 97 ? 12.514 15.727 -29.279 1.00 79.62 97 PRO A O 1
ATOM 742 N N . ALA A 1 98 ? 13.039 16.028 -31.436 1.00 79.19 98 ALA A N 1
ATOM 743 C CA . ALA A 1 98 ? 12.092 15.045 -31.954 1.00 79.19 98 ALA A CA 1
ATOM 744 C C . ALA A 1 98 ? 12.347 13.626 -31.413 1.00 79.19 98 ALA A C 1
ATOM 746 O O . ALA A 1 98 ? 11.409 12.946 -31.000 1.00 79.19 98 ALA A O 1
ATOM 747 N N . ILE A 1 99 ? 13.610 13.182 -31.374 1.00 73.69 99 ILE A N 1
ATOM 748 C CA . ILE A 1 99 ? 13.963 11.865 -30.819 1.00 73.69 99 ILE A CA 1
ATOM 749 C C . ILE A 1 99 ? 13.781 11.870 -29.300 1.00 73.69 99 ILE A C 1
ATOM 751 O O . ILE A 1 99 ? 13.248 10.908 -28.752 1.00 73.69 99 ILE A O 1
ATOM 755 N N . SER A 1 100 ? 14.182 12.948 -28.618 1.00 74.06 100 SER A N 1
ATOM 756 C CA . SER A 1 100 ? 13.992 13.082 -27.172 1.00 74.06 100 SER A CA 1
ATOM 757 C C . SER A 1 100 ? 12.516 13.035 -26.779 1.00 74.06 100 SER A C 1
ATOM 759 O O . SER A 1 100 ? 12.174 12.284 -25.870 1.00 74.06 100 SER A O 1
ATOM 761 N N . SER A 1 101 ? 11.643 13.755 -27.488 1.00 71.69 101 SER A N 1
ATOM 762 C CA . SER A 1 101 ? 10.191 13.704 -27.293 1.00 71.69 101 SER A CA 1
ATOM 763 C C . SER A 1 101 ? 9.646 12.304 -27.552 1.00 71.69 101 SER A C 1
ATOM 765 O O . SER A 1 101 ? 8.975 11.758 -26.686 1.00 71.69 101 SER A O 1
ATOM 767 N N . TYR A 1 102 ? 10.020 11.667 -28.667 1.00 72.69 102 TYR A N 1
ATOM 768 C CA . TYR A 1 102 ? 9.581 10.305 -28.979 1.00 72.69 102 TYR A CA 1
ATOM 769 C C . TYR A 1 102 ? 9.985 9.287 -27.900 1.00 72.69 102 TYR A C 1
ATOM 771 O O . TYR A 1 102 ? 9.170 8.466 -27.479 1.00 72.69 102 TYR A O 1
ATOM 779 N N . VAL A 1 103 ? 11.238 9.328 -27.430 1.00 68.62 103 VAL A N 1
ATOM 780 C CA . VAL A 1 103 ? 11.696 8.443 -26.350 1.00 68.62 103 VAL A CA 1
ATOM 781 C C . VAL A 1 103 ? 10.925 8.752 -25.073 1.00 68.62 103 VAL A C 1
ATOM 783 O O . VAL A 1 103 ? 10.381 7.827 -24.486 1.00 68.62 103 VAL A O 1
ATOM 786 N N . ASN A 1 104 ? 10.800 10.024 -24.687 1.00 66.12 104 ASN A N 1
ATOM 787 C CA . ASN A 1 104 ? 10.101 10.439 -23.471 1.00 66.12 104 ASN A CA 1
ATOM 788 C C . ASN A 1 104 ? 8.619 10.015 -23.465 1.00 66.12 104 ASN A C 1
ATOM 790 O O . ASN A 1 104 ? 8.155 9.430 -22.486 1.00 66.12 104 ASN A O 1
ATOM 794 N N . GLU A 1 105 ? 7.908 10.206 -24.579 1.00 65.12 105 GLU A N 1
ATOM 795 C CA . GLU A 1 105 ? 6.523 9.759 -24.782 1.00 65.12 105 GLU A CA 1
ATOM 796 C C . GLU A 1 105 ? 6.373 8.235 -24.637 1.00 65.12 105 GLU A C 1
ATOM 798 O O . GLU A 1 105 ? 5.361 7.743 -24.139 1.00 65.12 105 GLU A O 1
ATOM 803 N N . LYS A 1 106 ? 7.375 7.459 -25.073 1.00 64.00 106 LYS A N 1
ATOM 804 C CA . LYS A 1 106 ? 7.338 5.987 -25.041 1.00 64.00 106 LYS A CA 1
ATOM 805 C C . LYS A 1 106 ? 7.938 5.372 -23.773 1.00 64.00 106 LYS A C 1
ATOM 807 O O . LYS A 1 106 ? 7.603 4.228 -23.462 1.00 64.00 106 LYS A O 1
ATOM 812 N N . SER A 1 107 ? 8.821 6.076 -23.060 1.00 61.38 107 SER A N 1
ATOM 813 C CA . SER A 1 107 ? 9.576 5.544 -21.917 1.00 61.38 107 SER A CA 1
ATOM 814 C C . SER A 1 107 ? 9.192 6.146 -20.565 1.00 61.38 107 SER A C 1
ATOM 816 O O . SER A 1 107 ? 9.356 5.461 -19.554 1.00 61.38 107 SER A O 1
ATOM 818 N N . HIS A 1 108 ? 8.687 7.384 -20.517 1.00 53.75 108 HIS A N 1
ATOM 819 C CA . HIS A 1 108 ? 8.512 8.128 -19.264 1.00 53.75 108 HIS A CA 1
ATOM 820 C C . HIS A 1 108 ? 7.144 8.782 -19.081 1.00 53.75 108 HIS A C 1
ATOM 822 O O . HIS A 1 108 ? 6.705 8.895 -17.933 1.00 53.75 108 HIS A O 1
ATOM 828 N N . GLU A 1 109 ? 6.435 9.169 -20.143 1.00 50.88 109 GLU A N 1
ATOM 829 C CA . GLU A 1 109 ? 5.103 9.746 -19.973 1.00 50.88 109 GLU A CA 1
ATOM 830 C C . GLU A 1 109 ? 4.078 8.666 -19.620 1.00 50.88 109 GLU A C 1
ATOM 832 O O . GLU A 1 109 ? 3.420 8.048 -20.456 1.00 50.88 109 GLU A O 1
ATOM 837 N N . GLN A 1 110 ? 3.908 8.473 -18.313 1.00 59.66 110 GLN A N 1
ATOM 838 C CA . GLN A 1 110 ? 2.625 8.064 -17.767 1.00 59.66 110 GLN A CA 1
ATOM 839 C C . GLN A 1 110 ? 1.612 9.114 -18.211 1.00 59.66 110 GLN A C 1
ATOM 841 O O . GLN A 1 110 ? 1.557 10.203 -17.633 1.00 59.66 110 GLN A O 1
ATOM 846 N N . LYS A 1 111 ? 0.857 8.820 -19.273 1.00 67.56 111 LYS A N 1
ATOM 847 C CA . LYS A 1 111 ? -0.177 9.719 -19.776 1.00 67.56 111 LYS A CA 1
ATOM 848 C C . LYS A 1 111 ? -1.123 10.012 -18.613 1.00 67.56 111 LYS A C 1
ATOM 850 O O . LYS A 1 111 ? -1.805 9.113 -18.120 1.00 67.56 111 LYS A O 1
ATOM 855 N N . LYS A 1 112 ? -1.101 11.256 -18.134 1.00 78.19 112 LYS A N 1
ATOM 856 C CA . LYS A 1 112 ? -2.049 11.742 -17.135 1.00 78.19 112 LYS A CA 1
ATOM 857 C C . LYS A 1 112 ? -3.339 12.041 -17.874 1.00 78.19 112 LYS A C 1
ATOM 859 O O . LYS A 1 112 ? -3.366 12.916 -18.735 1.00 78.19 112 LYS A O 1
ATOM 864 N N . VAL A 1 113 ? -4.379 11.285 -17.570 1.00 83.56 113 VAL A N 1
ATOM 865 C CA . VAL A 1 113 ? -5.704 11.478 -18.153 1.00 83.56 113 VAL A CA 1
ATOM 866 C C . VAL A 1 113 ? -6.617 11.965 -17.042 1.00 83.56 113 VAL A C 1
ATOM 868 O O . VAL A 1 113 ? -6.674 11.338 -15.984 1.00 83.56 113 VAL A O 1
ATOM 871 N N . GLN A 1 114 ? -7.298 13.086 -17.275 1.00 86.50 114 GLN A N 1
ATOM 872 C CA . GLN A 1 114 ? -8.435 13.469 -16.445 1.00 86.50 114 GLN A CA 1
ATOM 873 C C . GLN A 1 114 ? -9.634 12.642 -16.891 1.00 86.50 114 GLN A C 1
ATOM 875 O O . GLN A 1 114 ? -9.916 12.539 -18.087 1.00 86.50 114 GLN A O 1
ATOM 880 N N . ARG A 1 115 ? -10.293 11.996 -15.938 1.00 87.00 115 ARG A N 1
ATOM 881 C CA . ARG A 1 115 ? -11.552 11.288 -16.164 1.00 87.00 115 ARG A CA 1
ATOM 882 C C . ARG A 1 115 ? -12.354 11.266 -14.879 1.00 87.00 115 ARG A C 1
ATOM 884 O O . ARG A 1 115 ? -11.772 11.309 -13.795 1.00 87.00 115 ARG A O 1
ATOM 891 N N . LYS A 1 116 ? -13.669 11.107 -15.001 1.00 88.19 116 LYS A N 1
ATOM 892 C CA . LYS A 1 116 ? -14.521 10.806 -13.850 1.00 88.19 116 LYS A CA 1
ATOM 893 C C . LYS A 1 116 ? -14.022 9.547 -13.139 1.00 88.19 116 LYS A C 1
ATOM 895 O O . LYS A 1 116 ? -13.535 8.598 -13.774 1.00 88.19 116 LYS A O 1
ATOM 900 N N . PHE A 1 117 ? -14.124 9.564 -11.813 1.00 87.12 117 PHE A N 1
ATOM 901 C CA . PHE A 1 117 ? -13.639 8.469 -10.984 1.00 87.12 117 PHE A CA 1
ATOM 902 C C . PHE A 1 117 ? -14.382 7.160 -11.294 1.00 87.12 117 PHE A C 1
ATOM 904 O O . PHE A 1 117 ? -13.758 6.144 -11.623 1.00 87.12 117 PHE A O 1
ATOM 911 N N . ILE A 1 118 ? -15.715 7.223 -11.308 1.00 85.25 118 ILE A N 1
ATOM 912 C CA . ILE A 1 118 ? -16.599 6.159 -11.788 1.00 85.25 118 ILE A CA 1
ATOM 913 C C . ILE A 1 118 ? -17.090 6.531 -13.191 1.00 85.25 118 ILE A C 1
ATOM 915 O O . ILE A 1 118 ? -17.522 7.651 -13.457 1.00 85.25 118 ILE A O 1
ATOM 919 N N . SER A 1 119 ? -16.985 5.599 -14.134 1.00 80.38 119 SER A N 1
ATOM 920 C CA . SER A 1 119 ? -17.510 5.761 -15.493 1.00 80.38 119 SER A CA 1
ATOM 921 C C . SER A 1 119 ? -17.975 4.405 -16.020 1.00 80.38 119 SER A C 1
ATOM 923 O O . SER A 1 119 ? -17.166 3.472 -16.040 1.00 80.38 119 SER A O 1
ATOM 925 N N . PRO A 1 120 ? -19.244 4.264 -16.448 1.00 72.69 120 PRO A N 1
ATOM 926 C CA . PRO A 1 120 ? -19.744 3.013 -17.009 1.00 72.69 120 PRO A CA 1
ATOM 927 C C . PRO A 1 120 ? -18.880 2.542 -18.185 1.00 72.69 120 PRO A C 1
ATOM 929 O O . PRO A 1 120 ? -18.589 3.311 -19.098 1.00 72.69 120 PRO A O 1
ATOM 932 N N . GLY A 1 121 ? -18.444 1.281 -18.153 1.00 72.00 121 GLY A N 1
ATOM 933 C CA . GLY A 1 121 ? -17.616 0.680 -19.206 1.00 72.00 121 GLY A CA 1
ATOM 934 C C . GLY A 1 121 ? -16.142 1.111 -19.222 1.00 72.00 121 GLY A C 1
ATOM 935 O O . GLY A 1 121 ? -15.372 0.569 -20.012 1.00 72.00 121 GLY A O 1
ATOM 936 N N . ALA A 1 122 ? -15.720 2.041 -18.358 1.00 77.56 122 ALA A N 1
ATOM 937 C CA . ALA A 1 122 ? -14.313 2.397 -18.220 1.00 77.56 122 ALA A CA 1
ATOM 938 C C . ALA A 1 122 ? -13.559 1.375 -17.356 1.00 77.56 122 ALA A C 1
ATOM 940 O O . ALA A 1 122 ? -14.116 0.761 -16.447 1.00 77.56 122 ALA A O 1
ATOM 941 N N . GLU A 1 123 ? -12.255 1.229 -17.602 1.00 84.12 123 GLU A N 1
ATOM 942 C CA . GLU A 1 123 ? -11.388 0.414 -16.750 1.00 84.12 123 GLU A CA 1
ATOM 943 C C . GLU A 1 123 ? -11.406 0.936 -15.305 1.00 84.12 123 GLU A C 1
ATOM 945 O O . GLU A 1 123 ? -11.340 2.151 -15.083 1.00 84.12 123 GLU A O 1
ATOM 950 N N . SER A 1 124 ? -11.484 0.026 -14.330 1.00 89.88 124 SER A N 1
ATOM 951 C CA . SER A 1 124 ? -11.427 0.377 -12.908 1.00 89.88 124 SER A CA 1
ATOM 952 C C . SER A 1 124 ? -10.101 1.062 -12.575 1.00 89.88 124 SER A C 1
ATOM 954 O O . SER A 1 124 ? -9.081 0.808 -13.209 1.00 89.88 124 SER A O 1
ATOM 956 N N . ILE A 1 125 ? -10.104 1.945 -11.584 1.00 92.44 125 ILE A N 1
ATOM 957 C CA . ILE A 1 125 ? -8.921 2.661 -11.111 1.00 92.44 125 ILE A CA 1
ATOM 958 C C . ILE A 1 125 ? -8.796 2.527 -9.600 1.00 92.44 125 ILE A C 1
ATOM 960 O O . ILE A 1 125 ? -9.790 2.412 -8.885 1.00 92.44 125 ILE A O 1
ATOM 964 N N . LYS A 1 126 ? -7.562 2.567 -9.103 1.00 93.50 126 LYS A N 1
ATOM 965 C CA . LYS A 1 126 ? -7.255 2.515 -7.670 1.00 93.50 126 LYS A CA 1
ATOM 966 C C . LYS A 1 126 ? -6.253 3.583 -7.279 1.00 93.50 126 LYS A C 1
ATOM 968 O O . LYS A 1 126 ? -5.407 3.969 -8.088 1.00 93.50 126 LYS A O 1
ATOM 973 N N . LEU A 1 127 ? -6.319 4.020 -6.028 1.00 94.44 127 LEU A N 1
ATOM 974 C CA . LEU A 1 127 ? -5.305 4.889 -5.455 1.00 94.44 127 LEU A CA 1
ATOM 975 C C . LEU A 1 127 ? -4.028 4.094 -5.167 1.00 94.44 127 LEU A C 1
ATOM 977 O O . LEU A 1 127 ? -4.061 3.007 -4.590 1.00 94.44 127 LEU A O 1
ATOM 981 N N . THR A 1 128 ? -2.888 4.664 -5.534 1.00 91.81 128 THR A N 1
ATOM 982 C CA . THR A 1 128 ? -1.562 4.188 -5.141 1.00 91.81 128 THR A CA 1
ATOM 983 C C . THR A 1 128 ? -0.712 5.367 -4.693 1.00 91.81 128 THR A C 1
ATOM 985 O O . THR A 1 128 ? -0.971 6.514 -5.056 1.00 91.81 128 THR A O 1
ATOM 988 N N . ILE A 1 129 ? 0.342 5.085 -3.935 1.00 89.88 129 ILE A N 1
ATOM 989 C CA . ILE A 1 129 ? 1.400 6.052 -3.658 1.00 89.88 129 ILE A CA 1
ATOM 990 C C . ILE A 1 129 ? 2.636 5.687 -4.476 1.00 89.88 129 ILE A C 1
ATOM 992 O O . ILE A 1 129 ? 3.027 4.522 -4.523 1.00 89.88 129 ILE A O 1
ATOM 996 N N . THR A 1 130 ? 3.214 6.661 -5.182 1.00 84.88 130 THR A N 1
ATOM 997 C CA . THR A 1 130 ? 4.405 6.401 -6.014 1.00 84.88 130 THR A CA 1
ATOM 998 C C . THR A 1 130 ? 5.663 6.345 -5.148 1.00 84.88 130 THR A C 1
ATOM 1000 O O . THR A 1 130 ? 6.488 5.452 -5.320 1.00 84.88 130 THR A O 1
ATOM 1003 N N . THR A 1 131 ? 5.775 7.270 -4.191 1.00 86.88 131 THR A N 1
ATOM 1004 C CA . THR A 1 131 ? 6.907 7.373 -3.268 1.00 86.88 131 THR A CA 1
ATOM 1005 C C . THR A 1 131 ? 6.370 7.426 -1.836 1.00 86.88 131 THR A C 1
ATOM 1007 O O . THR A 1 131 ? 5.920 8.490 -1.398 1.00 86.88 131 THR A O 1
ATOM 1010 N N . PRO A 1 132 ? 6.381 6.300 -1.095 1.00 87.88 132 PRO A N 1
ATOM 1011 C CA . PRO A 1 132 ? 5.982 6.286 0.310 1.00 87.88 132 PRO A CA 1
ATOM 1012 C C . PRO A 1 132 ? 6.713 7.371 1.117 1.00 87.88 132 PRO A C 1
ATOM 1014 O O . PRO A 1 132 ? 7.908 7.591 0.930 1.00 87.88 132 PRO A O 1
ATOM 1017 N N . GLY A 1 133 ? 5.988 8.072 1.990 1.00 87.88 133 GLY A N 1
ATOM 1018 C CA . GLY A 1 133 ? 6.487 9.231 2.743 1.00 87.88 133 GLY A CA 1
ATOM 1019 C C . GLY A 1 133 ? 6.140 10.591 2.124 1.00 87.88 133 GLY A C 1
ATOM 1020 O O . GLY A 1 133 ? 6.032 11.570 2.861 1.00 87.88 133 GLY A O 1
ATOM 1021 N N . LEU A 1 134 ? 5.881 10.658 0.811 1.00 89.56 134 LEU A N 1
ATOM 1022 C CA . LEU A 1 134 ? 5.484 11.883 0.109 1.00 89.56 134 LEU A CA 1
ATOM 1023 C C . LEU A 1 134 ? 4.022 11.792 -0.345 1.00 89.56 134 LEU A C 1
ATOM 1025 O O . LEU A 1 134 ? 3.723 11.249 -1.410 1.00 89.56 134 LEU A O 1
ATOM 1029 N N . LEU A 1 135 ? 3.105 12.344 0.459 1.00 90.06 135 LEU A N 1
ATOM 1030 C CA . LEU A 1 135 ? 1.657 12.286 0.193 1.00 90.06 135 LEU A CA 1
ATOM 1031 C C . LEU A 1 135 ? 1.244 12.948 -1.133 1.00 90.06 135 LEU A C 1
ATOM 1033 O O . LEU A 1 135 ? 0.283 12.503 -1.746 1.00 90.06 135 LEU A O 1
ATOM 1037 N N . GLU A 1 136 ? 2.000 13.931 -1.627 1.00 89.69 136 GLU A N 1
ATOM 1038 C CA . GLU A 1 136 ? 1.792 14.543 -2.956 1.00 89.69 136 GLU A CA 1
ATOM 1039 C C . GLU A 1 136 ? 1.959 13.549 -4.123 1.00 89.69 136 GLU A C 1
ATOM 1041 O O . GLU A 1 136 ? 1.576 13.821 -5.259 1.00 89.69 136 GLU A O 1
ATOM 1046 N N . THR A 1 137 ? 2.542 12.373 -3.863 1.00 89.69 137 THR A N 1
ATOM 1047 C CA . THR A 1 137 ? 2.712 11.312 -4.866 1.00 89.69 137 THR A CA 1
ATOM 1048 C C . THR A 1 137 ? 1.558 10.307 -4.896 1.00 89.69 137 THR A C 1
ATOM 1050 O O . THR A 1 137 ? 1.632 9.321 -5.647 1.00 89.69 137 THR A O 1
ATOM 1053 N N . LEU A 1 138 ? 0.504 10.549 -4.103 1.00 92.25 138 LEU A N 1
ATOM 1054 C CA . LEU A 1 138 ? -0.777 9.855 -4.201 1.00 92.25 138 LEU A CA 1
ATOM 1055 C C . LEU A 1 138 ? -1.391 10.098 -5.579 1.00 92.25 138 LEU A C 1
ATOM 1057 O O . LEU A 1 138 ? -1.447 11.218 -6.079 1.00 92.25 138 LEU A O 1
ATOM 1061 N N . THR A 1 139 ? -1.809 9.023 -6.235 1.00 92.06 139 THR A N 1
ATOM 1062 C CA . THR A 1 139 ? -2.271 9.093 -7.618 1.00 92.06 139 THR A CA 1
ATOM 1063 C C . THR A 1 139 ? -3.130 7.892 -7.973 1.00 92.06 139 THR A C 1
ATOM 1065 O O . THR A 1 139 ? -2.921 6.794 -7.453 1.00 92.06 139 THR A O 1
ATOM 1068 N N . PHE A 1 140 ? -4.087 8.087 -8.874 1.00 92.81 140 PHE A N 1
ATOM 1069 C CA . PHE A 1 140 ? -4.891 6.989 -9.388 1.00 92.81 140 PHE A CA 1
ATOM 1070 C C . PHE A 1 140 ? -4.178 6.294 -10.543 1.00 92.81 140 PHE A C 1
ATOM 1072 O O . PHE A 1 140 ? -3.553 6.940 -11.382 1.00 92.81 140 PHE A O 1
ATOM 1079 N N . VAL A 1 141 ? -4.275 4.971 -10.592 1.00 90.81 141 VAL A N 1
ATOM 1080 C CA . VAL A 1 141 ? -3.743 4.131 -11.673 1.00 90.81 141 VAL A CA 1
ATOM 1081 C C . VAL A 1 141 ? -4.800 3.116 -12.108 1.00 90.81 141 VAL A C 1
ATOM 1083 O O . VAL A 1 141 ? -5.663 2.775 -11.293 1.00 90.81 141 VAL A O 1
ATOM 1086 N N . PRO A 1 142 ? -4.736 2.599 -13.348 1.00 89.69 142 PRO A N 1
ATOM 1087 C CA . PRO A 1 142 ? -5.577 1.487 -13.777 1.00 89.69 142 PRO A CA 1
ATOM 1088 C C . PRO A 1 142 ? -5.516 0.283 -12.824 1.00 89.69 142 PRO A C 1
ATOM 1090 O O . PRO A 1 142 ? -4.447 -0.095 -12.333 1.00 89.69 142 PRO A O 1
ATOM 1093 N N . ASP A 1 143 ? -6.675 -0.318 -12.572 1.00 89.06 143 ASP A N 1
ATOM 1094 C CA . ASP A 1 143 ? -6.876 -1.494 -11.733 1.00 89.06 143 ASP A CA 1
ATOM 1095 C C . ASP A 1 143 ? -7.556 -2.621 -12.533 1.00 89.06 143 ASP A C 1
ATOM 1097 O O . ASP A 1 143 ? -8.786 -2.675 -12.620 1.00 89.06 143 ASP A O 1
ATOM 1101 N N . PRO A 1 144 ? -6.788 -3.580 -13.079 1.00 83.44 144 PRO A N 1
ATOM 1102 C CA . PRO A 1 144 ? -7.356 -4.673 -13.863 1.00 83.44 144 PRO A CA 1
ATOM 1103 C C . PRO A 1 144 ? -8.104 -5.706 -13.001 1.00 83.44 144 PRO A C 1
ATOM 1105 O O . PRO A 1 144 ? -8.753 -6.599 -13.540 1.00 83.44 144 PRO A O 1
ATOM 1108 N N . THR A 1 145 ? -8.039 -5.623 -11.664 1.00 79.00 145 THR A N 1
ATOM 1109 C CA . THR A 1 145 ? -8.602 -6.657 -10.772 1.00 79.00 145 THR A CA 1
ATOM 1110 C C . THR A 1 145 ? -10.127 -6.768 -10.844 1.00 79.00 145 THR A C 1
ATOM 1112 O O . THR A 1 145 ? -10.685 -7.823 -10.541 1.00 79.00 145 THR A O 1
ATOM 1115 N N . ALA A 1 146 ? -10.817 -5.717 -11.285 1.00 75.62 146 ALA A N 1
ATOM 1116 C CA . ALA A 1 146 ? -12.270 -5.715 -11.441 1.00 75.62 146 ALA A CA 1
ATOM 1117 C C . ALA A 1 146 ? -12.752 -6.155 -12.839 1.00 75.62 146 ALA A C 1
ATOM 1119 O O . ALA A 1 146 ? -13.954 -6.269 -13.037 1.00 75.62 146 ALA A O 1
ATOM 1120 N N . GLN A 1 147 ? -11.856 -6.419 -13.803 1.00 77.81 147 GLN A N 1
ATOM 1121 C CA . GLN A 1 147 ? -12.256 -6.780 -15.176 1.00 77.81 147 GLN A CA 1
ATOM 1122 C C . GLN A 1 147 ? -12.783 -8.216 -15.308 1.00 77.81 147 GLN A C 1
ATOM 1124 O O . GLN A 1 147 ? -13.629 -8.488 -16.155 1.00 77.81 147 GLN A O 1
ATOM 1129 N N . ALA A 1 148 ? -12.275 -9.150 -14.502 1.00 82.62 148 ALA A N 1
ATOM 1130 C CA . ALA A 1 148 ? -12.726 -10.540 -14.528 1.00 82.62 148 ALA A CA 1
ATOM 1131 C C . ALA A 1 148 ? -14.052 -10.720 -13.768 1.00 82.62 148 ALA A C 1
ATOM 1133 O O . ALA A 1 148 ? -14.351 -9.964 -12.845 1.00 82.62 148 ALA A O 1
ATOM 1134 N N . ALA A 1 149 ? -14.811 -11.775 -14.068 1.00 88.06 149 ALA A N 1
ATOM 1135 C CA . ALA A 1 149 ? -15.954 -12.162 -13.236 1.00 88.06 149 ALA A CA 1
ATOM 1136 C C . ALA A 1 149 ? -15.514 -12.476 -11.781 1.00 88.06 149 ALA A C 1
ATOM 1138 O O . ALA A 1 149 ? -14.363 -12.887 -11.564 1.00 88.06 149 ALA A O 1
ATOM 1139 N N . PRO A 1 150 ? -16.374 -12.257 -10.765 1.00 92.62 150 PRO A N 1
ATOM 1140 C CA . PRO A 1 150 ? -16.096 -12.703 -9.400 1.00 92.62 150 PRO A CA 1
ATOM 1141 C C . PRO A 1 150 ? -15.976 -14.232 -9.340 1.00 92.62 150 PRO A C 1
ATOM 1143 O O . PRO A 1 150 ? -16.736 -14.954 -9.987 1.00 92.62 150 PRO A O 1
ATOM 1146 N N . GLN A 1 151 ? -15.014 -14.734 -8.565 1.00 94.25 151 GLN A N 1
ATOM 1147 C CA . GLN A 1 151 ? -14.942 -16.150 -8.200 1.00 94.25 151 GLN A CA 1
ATOM 1148 C C . GLN A 1 151 ? -16.087 -16.525 -7.249 1.00 94.25 151 GLN A C 1
ATOM 1150 O O . GLN A 1 151 ? -16.790 -15.659 -6.740 1.00 94.25 151 GLN A O 1
ATOM 1155 N N . SER A 1 152 ? -16.249 -17.822 -6.958 1.00 94.81 152 SER A N 1
ATOM 1156 C CA . SER A 1 152 ? -17.383 -18.345 -6.177 1.00 94.81 152 SER A CA 1
ATOM 1157 C C . SER A 1 152 ? -17.631 -17.608 -4.854 1.00 94.81 152 SER A C 1
ATOM 1159 O O . SER A 1 152 ? -18.779 -17.323 -4.535 1.00 94.81 152 SER A O 1
ATOM 1161 N N . SER A 1 153 ? -16.583 -17.276 -4.092 1.00 94.69 153 SER A N 1
ATOM 1162 C CA . SER A 1 153 ? -16.686 -16.583 -2.797 1.00 94.69 153 SER A CA 1
ATOM 1163 C C . SER A 1 153 ? -16.475 -15.068 -2.880 1.00 94.69 153 SER A C 1
ATOM 1165 O O . SER A 1 153 ? -16.276 -14.426 -1.851 1.00 94.69 153 SER A O 1
ATOM 1167 N N . GLU A 1 154 ? -16.472 -14.484 -4.075 1.00 95.75 154 GLU A N 1
ATOM 1168 C CA . GLU A 1 154 ? -16.178 -13.066 -4.262 1.00 95.75 154 GLU A CA 1
ATOM 1169 C C . GLU A 1 154 ? -17.430 -12.250 -4.574 1.00 95.75 154 GLU A C 1
ATOM 1171 O O . GLU A 1 154 ? -18.406 -12.740 -5.138 1.00 95.75 154 GLU A O 1
ATOM 1176 N N . VAL A 1 155 ? -17.371 -10.967 -4.243 1.00 96.94 155 VAL A N 1
ATOM 1177 C CA . VAL A 1 155 ? -18.342 -9.953 -4.653 1.00 96.94 155 VAL A CA 1
ATOM 1178 C C . VAL A 1 155 ? -17.608 -8.744 -5.215 1.00 96.94 155 VAL A C 1
ATOM 1180 O O . VAL A 1 155 ? -16.501 -8.414 -4.776 1.00 96.94 155 VAL A O 1
ATOM 1183 N N . LEU A 1 156 ? -18.226 -8.092 -6.198 1.00 96.56 156 LEU A N 1
ATOM 1184 C CA . LEU A 1 156 ? -17.818 -6.781 -6.689 1.00 96.56 156 LEU A CA 1
ATOM 1185 C C . LEU A 1 156 ? -18.773 -5.730 -6.131 1.00 96.56 156 LEU A C 1
ATOM 1187 O O . LEU A 1 156 ? -19.990 -5.898 -6.179 1.00 96.56 156 LEU A O 1
ATOM 1191 N N . ILE A 1 157 ? -18.207 -4.662 -5.582 1.00 96.44 157 ILE A N 1
ATOM 1192 C CA . ILE A 1 157 ? -18.925 -3.575 -4.921 1.00 96.44 157 ILE A CA 1
ATOM 1193 C C . ILE A 1 157 ? -18.447 -2.264 -5.538 1.00 96.44 157 ILE A C 1
ATOM 1195 O O . ILE A 1 157 ? -17.247 -1.992 -5.554 1.00 96.44 157 ILE A O 1
ATOM 1199 N N . GLN A 1 158 ? -19.368 -1.434 -6.018 1.00 95.38 158 GLN A N 1
ATOM 1200 C CA . GLN A 1 158 ? -19.075 -0.046 -6.368 1.00 95.38 158 GLN A CA 1
ATOM 1201 C C . GLN A 1 158 ? -19.142 0.788 -5.082 1.00 95.38 158 GLN A C 1
ATOM 1203 O O . GLN A 1 158 ? -20.235 0.940 -4.527 1.00 95.38 158 GLN A O 1
ATOM 1208 N N . PRO A 1 159 ? -18.007 1.278 -4.553 1.00 95.69 159 PRO A N 1
ATOM 1209 C CA . PRO A 1 159 ? -18.019 2.051 -3.324 1.00 95.69 159 PRO A CA 1
ATOM 1210 C C . PRO A 1 159 ? -18.650 3.420 -3.579 1.00 95.69 159 PRO A C 1
ATOM 1212 O O . PRO A 1 159 ? -18.295 4.097 -4.538 1.00 95.69 159 PRO A O 1
ATOM 1215 N N . ALA A 1 160 ? -19.554 3.823 -2.691 1.00 96.56 160 ALA A N 1
ATOM 1216 C CA . ALA A 1 160 ? -20.070 5.186 -2.623 1.00 96.56 160 ALA A CA 1
ATOM 1217 C C . ALA A 1 160 ? -19.224 6.028 -1.659 1.00 96.56 160 ALA A C 1
ATOM 1219 O O . ALA A 1 160 ? -18.916 7.182 -1.934 1.00 96.56 160 ALA A O 1
ATOM 1220 N N . PHE A 1 161 ? -18.792 5.430 -0.544 1.00 97.56 161 PHE A N 1
ATOM 1221 C CA . PHE A 1 161 ? -17.929 6.078 0.438 1.00 97.56 161 PHE A CA 1
ATOM 1222 C C . PHE A 1 161 ? -16.850 5.123 0.948 1.00 97.56 161 PHE A C 1
ATOM 1224 O O . PHE A 1 161 ? -17.097 3.935 1.165 1.00 97.56 161 PHE A O 1
ATOM 1231 N N . THR A 1 162 ? -15.662 5.661 1.211 1.00 97.44 162 THR A N 1
ATOM 1232 C CA . THR A 1 162 ? -14.549 4.937 1.838 1.00 97.44 162 THR A CA 1
ATOM 1233 C C . THR A 1 162 ? -14.147 5.613 3.140 1.00 97.44 162 THR A C 1
ATOM 1235 O O . THR A 1 162 ? -13.866 6.809 3.162 1.00 97.44 162 THR A O 1
ATOM 1238 N N . GLY A 1 163 ? -14.087 4.848 4.231 1.00 96.69 163 GLY A N 1
ATOM 1239 C CA . GLY A 1 163 ? -13.577 5.329 5.513 1.00 96.69 163 GLY A CA 1
ATOM 1240 C C . GLY A 1 163 ? -12.050 5.325 5.540 1.00 96.69 163 GLY A C 1
ATOM 1241 O O . GLY A 1 163 ? -11.420 4.297 5.288 1.00 96.69 163 GLY A O 1
ATOM 1242 N N . LEU A 1 164 ? -11.440 6.463 5.879 1.00 95.44 164 LEU A N 1
ATOM 1243 C CA . LEU A 1 164 ? -9.997 6.544 6.106 1.00 95.44 164 LEU A CA 1
ATOM 1244 C C . LEU A 1 164 ? -9.647 6.229 7.560 1.00 95.44 164 LEU A C 1
ATOM 1246 O O . LEU A 1 164 ? -10.290 6.684 8.512 1.00 95.44 164 LEU A O 1
ATOM 1250 N N . ASN A 1 165 ? -8.587 5.453 7.738 1.00 93.06 165 ASN A N 1
ATOM 1251 C CA . ASN A 1 165 ? -8.058 5.010 9.018 1.00 93.06 165 ASN A CA 1
ATOM 1252 C C . ASN A 1 165 ? -6.622 5.498 9.201 1.00 93.06 165 ASN A C 1
ATOM 1254 O O . ASN A 1 165 ? -5.897 5.767 8.245 1.00 93.06 165 ASN A O 1
ATOM 1258 N N . PHE A 1 166 ? -6.164 5.568 10.453 1.00 89.62 166 PHE A N 1
ATOM 1259 C CA . PHE A 1 166 ? -4.772 5.937 10.728 1.00 89.62 166 PHE A CA 1
ATOM 1260 C C . PHE A 1 166 ? -3.781 4.931 10.112 1.00 89.62 166 PHE A C 1
ATOM 1262 O O . PHE A 1 166 ? -2.675 5.300 9.722 1.00 89.62 166 PHE A O 1
ATOM 1269 N N . LEU A 1 167 ? -4.215 3.676 9.940 1.00 89.31 167 LEU A N 1
ATOM 1270 C CA . LEU A 1 167 ? -3.499 2.645 9.191 1.00 89.31 167 LEU A CA 1
ATOM 1271 C C . LEU A 1 167 ? -3.184 3.074 7.748 1.00 89.31 167 LEU A C 1
ATOM 1273 O O . LEU A 1 167 ? -2.078 2.816 7.276 1.00 89.31 167 LEU A O 1
ATOM 1277 N N . ASP A 1 168 ? -4.099 3.771 7.071 1.00 92.62 168 ASP A N 1
ATOM 1278 C CA . ASP A 1 168 ? -3.894 4.242 5.697 1.00 92.62 168 ASP A CA 1
ATOM 1279 C C . ASP A 1 168 ? -2.793 5.305 5.643 1.00 92.62 168 ASP A C 1
ATOM 1281 O O . ASP A 1 168 ? -1.918 5.260 4.779 1.00 92.62 168 ASP A O 1
ATOM 1285 N N . VAL A 1 169 ? -2.771 6.216 6.621 1.00 92.00 169 VAL A N 1
ATOM 1286 C CA . VAL A 1 169 ? -1.715 7.232 6.751 1.00 92.00 169 VAL A CA 1
ATOM 1287 C C . VAL A 1 169 ? -0.366 6.575 7.029 1.00 92.00 169 VAL A C 1
ATOM 1289 O O . VAL A 1 169 ? 0.621 6.912 6.382 1.00 92.00 169 VAL A O 1
ATOM 1292 N N . LEU A 1 170 ? -0.300 5.611 7.952 1.00 89.69 170 LEU A N 1
ATOM 1293 C CA . LEU A 1 170 ? 0.945 4.893 8.244 1.00 89.69 170 LEU A CA 1
ATOM 1294 C C . LEU A 1 170 ? 1.455 4.105 7.030 1.00 89.69 170 LEU A C 1
ATOM 1296 O O . LEU A 1 170 ? 2.663 4.080 6.785 1.00 89.69 170 LEU A O 1
ATOM 1300 N N . THR A 1 171 ? 0.542 3.523 6.253 1.00 90.38 171 THR A N 1
ATOM 1301 C CA . THR A 1 171 ? 0.845 2.828 4.996 1.00 90.38 171 THR A CA 1
ATOM 1302 C C . THR A 1 171 ? 1.399 3.804 3.957 1.00 90.38 171 THR A C 1
ATOM 1304 O O . THR A 1 171 ? 2.479 3.581 3.413 1.00 90.38 171 THR A O 1
ATOM 1307 N N . ALA A 1 172 ? 0.738 4.947 3.747 1.00 90.69 172 ALA A N 1
ATOM 1308 C CA . ALA A 1 172 ? 1.209 5.987 2.831 1.00 90.69 172 ALA A CA 1
ATOM 1309 C C . ALA A 1 172 ? 2.563 6.589 3.260 1.00 90.69 172 ALA A C 1
ATOM 1311 O O . ALA A 1 172 ? 3.390 6.944 2.423 1.00 90.69 172 ALA A O 1
ATOM 1312 N N . LEU A 1 173 ? 2.843 6.663 4.561 1.00 89.38 173 LEU A N 1
ATOM 1313 C CA . LEU A 1 173 ? 4.133 7.123 5.083 1.00 89.38 173 LEU A CA 1
ATOM 1314 C C . LEU A 1 173 ? 5.233 6.046 5.064 1.00 89.38 173 LEU A C 1
ATOM 1316 O O . LEU A 1 173 ? 6.341 6.319 5.517 1.00 89.38 173 LEU A O 1
ATOM 1320 N N . GLY A 1 174 ? 4.947 4.833 4.576 1.00 86.44 174 GLY A N 1
ATOM 1321 C CA . GLY A 1 174 ? 5.914 3.733 4.513 1.00 86.44 174 GLY A CA 1
ATOM 1322 C C . GLY A 1 174 ? 6.288 3.143 5.876 1.00 86.44 174 GLY A C 1
ATOM 1323 O O . GLY A 1 174 ? 7.304 2.466 5.992 1.00 86.44 174 GLY A O 1
ATOM 1324 N N . ARG A 1 175 ? 5.485 3.390 6.920 1.00 86.06 175 ARG A N 1
ATOM 1325 C CA . ARG A 1 175 ? 5.737 2.897 8.288 1.00 86.06 175 ARG A CA 1
ATOM 1326 C C . ARG A 1 175 ? 5.219 1.478 8.530 1.00 86.06 175 ARG A C 1
ATOM 1328 O O . ARG A 1 175 ? 5.520 0.900 9.568 1.00 86.06 175 ARG A O 1
ATOM 1335 N N . ILE A 1 176 ? 4.435 0.933 7.597 1.00 81.00 176 ILE A N 1
ATOM 1336 C CA . ILE A 1 176 ? 3.918 -0.443 7.631 1.00 81.00 176 ILE A CA 1
ATOM 1337 C C . ILE A 1 176 ? 4.252 -1.109 6.287 1.00 81.00 176 ILE A C 1
ATOM 1339 O O . ILE A 1 176 ? 3.401 -1.167 5.402 1.00 81.00 176 ILE A O 1
ATOM 1343 N N . PRO A 1 177 ? 5.502 -1.567 6.087 1.00 68.94 177 PRO A N 1
ATOM 1344 C CA . PRO A 1 177 ? 5.988 -2.032 4.783 1.00 68.94 177 PRO A CA 1
ATOM 1345 C C . PRO A 1 177 ? 5.273 -3.282 4.240 1.00 68.94 177 PRO A C 1
ATOM 1347 O O . PRO A 1 177 ? 5.372 -3.587 3.055 1.00 68.94 177 PRO A O 1
ATOM 1350 N N . GLN A 1 178 ? 4.541 -4.006 5.085 1.00 71.56 178 GLN A N 1
ATOM 1351 C CA . GLN A 1 178 ? 3.794 -5.217 4.741 1.00 71.56 178 GLN A CA 1
ATOM 1352 C C . GLN A 1 178 ? 2.476 -4.916 4.013 1.00 71.56 178 GLN A C 1
ATOM 1354 O O . GLN A 1 178 ? 1.892 -5.820 3.419 1.00 71.56 178 GLN A O 1
ATOM 1359 N N . ILE A 1 179 ? 1.991 -3.671 4.064 1.00 75.06 179 ILE A N 1
ATOM 1360 C CA . ILE A 1 179 ? 0.746 -3.246 3.419 1.00 75.06 179 ILE A CA 1
ATOM 1361 C C . ILE A 1 179 ? 1.104 -2.286 2.286 1.00 75.06 179 ILE A C 1
ATOM 1363 O O . ILE A 1 179 ? 1.843 -1.327 2.479 1.00 75.06 179 ILE A O 1
ATOM 1367 N N . SER A 1 180 ? 0.587 -2.554 1.087 1.00 75.38 180 SER A N 1
ATOM 1368 C CA . SER A 1 180 ? 0.890 -1.777 -0.125 1.00 75.38 180 SER A CA 1
ATOM 1369 C C . SER A 1 180 ? -0.343 -1.161 -0.789 1.00 75.38 180 SER A C 1
ATOM 1371 O O . SER A 1 180 ? -0.223 -0.506 -1.823 1.00 75.38 180 SER A O 1
ATOM 1373 N N . VAL A 1 181 ? -1.528 -1.352 -0.206 1.00 87.06 181 VAL A N 1
ATOM 1374 C CA . VAL A 1 181 ? -2.800 -0.827 -0.716 1.00 87.06 181 VAL A CA 1
ATOM 1375 C C . VAL A 1 181 ? -3.469 0.077 0.314 1.00 87.06 181 VAL A C 1
ATOM 1377 O O . VAL A 1 181 ? -3.278 -0.102 1.514 1.00 87.06 181 VAL A O 1
ATOM 1380 N N . LEU A 1 182 ? -4.224 1.066 -0.169 1.00 93.44 182 LEU A N 1
ATOM 1381 C CA . LEU A 1 182 ? -4.809 2.134 0.644 1.00 93.44 182 LEU A CA 1
ATOM 1382 C C . LEU A 1 182 ? -6.327 1.975 0.779 1.00 93.44 182 LEU A C 1
ATOM 1384 O O . LEU A 1 182 ? -7.030 1.757 -0.212 1.00 93.44 182 LEU A O 1
ATOM 1388 N N . GLY A 1 183 ? -6.823 2.149 2.001 1.00 94.38 183 GLY A N 1
ATOM 1389 C CA . GLY A 1 183 ? -8.208 1.934 2.395 1.00 94.38 183 GLY A CA 1
ATOM 1390 C C . GLY A 1 183 ? -8.427 0.513 2.896 1.00 94.38 183 GLY A C 1
ATOM 1391 O O . GLY A 1 183 ? -7.927 -0.442 2.300 1.00 94.38 183 GLY A O 1
ATOM 1392 N N . VAL A 1 184 ? -9.203 0.377 3.967 1.00 94.75 184 VAL A N 1
ATOM 1393 C CA . VAL A 1 184 ? -9.572 -0.929 4.538 1.00 94.75 184 VAL A CA 1
ATOM 1394 C C . VAL A 1 184 ? -11.072 -1.146 4.679 1.00 94.75 184 VAL A C 1
ATOM 1396 O O . VAL A 1 184 ? -11.504 -2.274 4.886 1.00 94.75 184 VAL A O 1
ATOM 1399 N N . GLU A 1 185 ? -11.875 -0.089 4.555 1.00 96.50 185 GLU A N 1
ATOM 1400 C CA . GLU A 1 185 ? -13.329 -0.156 4.693 1.00 96.50 185 GLU A CA 1
ATOM 1401 C C . GLU A 1 185 ? -14.043 0.703 3.646 1.00 96.50 185 GLU A C 1
ATOM 1403 O O . GLU A 1 185 ? -13.502 1.705 3.173 1.00 96.50 185 GLU A O 1
ATOM 1408 N N . ALA A 1 186 ? -15.250 0.304 3.262 1.00 97.69 186 ALA A N 1
ATOM 1409 C CA . ALA A 1 186 ? -16.111 1.056 2.356 1.00 97.69 186 ALA A CA 1
ATOM 1410 C C . ALA A 1 186 ? -17.587 0.717 2.585 1.00 97.69 186 ALA A C 1
ATOM 1412 O O . ALA A 1 186 ? -17.912 -0.348 3.111 1.00 97.69 186 ALA A O 1
ATOM 1413 N N . ALA A 1 187 ? -18.465 1.612 2.140 1.00 98.25 187 ALA A N 1
ATOM 1414 C CA . ALA A 1 187 ? -19.880 1.351 1.921 1.00 98.25 187 ALA A CA 1
ATOM 1415 C C . ALA A 1 187 ? -20.212 1.588 0.447 1.00 98.25 187 ALA A C 1
ATOM 1417 O O . ALA A 1 187 ? -19.725 2.544 -0.163 1.00 98.25 187 ALA A O 1
ATOM 1418 N N . GLY A 1 188 ? -21.023 0.717 -0.139 1.00 97.44 188 GLY A N 1
ATOM 1419 C CA . GLY A 1 188 ? -21.338 0.777 -1.559 1.00 97.44 188 GLY A CA 1
ATOM 1420 C C . GLY A 1 188 ? -22.416 -0.205 -1.978 1.00 97.44 188 GLY A C 1
ATOM 1421 O O . GLY A 1 188 ? -23.072 -0.830 -1.145 1.00 97.44 188 GLY A O 1
ATOM 1422 N N . THR A 1 189 ? -22.582 -0.341 -3.287 1.00 97.69 189 THR A N 1
ATOM 1423 C CA . THR A 1 189 ? -23.617 -1.184 -3.889 1.00 97.69 189 THR A CA 1
ATOM 1424 C C . THR A 1 189 ? -22.982 -2.385 -4.575 1.00 97.69 189 THR A C 1
ATOM 1426 O O . THR A 1 189 ? -22.010 -2.239 -5.318 1.00 97.69 189 THR A O 1
ATOM 1429 N N . VAL A 1 190 ? -23.524 -3.579 -4.343 1.00 97.94 190 VAL A N 1
ATOM 1430 C CA . VAL A 1 190 ? -23.069 -4.811 -5.000 1.00 97.94 190 VAL A CA 1
ATOM 1431 C C . VAL A 1 190 ? -23.383 -4.751 -6.498 1.00 97.94 190 VAL A C 1
ATOM 1433 O O . VAL A 1 190 ? -24.533 -4.552 -6.888 1.00 97.94 190 VAL A O 1
ATOM 1436 N N . THR A 1 191 ? -22.374 -4.956 -7.345 1.00 95.50 191 THR A N 1
ATOM 1437 C CA . THR A 1 191 ? -22.491 -4.933 -8.814 1.00 95.50 191 THR A CA 1
ATOM 1438 C C . THR A 1 191 ? -22.372 -6.314 -9.450 1.00 95.50 191 THR A C 1
ATOM 1440 O O . THR A 1 191 ? -22.932 -6.542 -10.519 1.00 95.50 191 THR A O 1
ATOM 1443 N N . ALA A 1 192 ? -21.684 -7.255 -8.800 1.00 95.56 192 ALA A N 1
ATOM 1444 C CA . ALA A 1 192 ? -21.615 -8.651 -9.225 1.00 95.56 192 ALA A CA 1
ATOM 1445 C C . ALA A 1 192 ? -21.354 -9.575 -8.032 1.00 95.56 192 ALA A C 1
ATOM 1447 O O . ALA A 1 192 ? -20.719 -9.176 -7.054 1.00 95.56 192 ALA A O 1
ATOM 1448 N N . VAL A 1 193 ? -21.806 -10.824 -8.133 1.00 97.56 193 VAL A N 1
ATOM 1449 C CA . VAL A 1 193 ? -21.699 -11.819 -7.060 1.00 97.56 193 VAL A CA 1
ATOM 1450 C C . VAL A 1 193 ? -21.193 -13.153 -7.591 1.00 97.56 193 VAL A C 1
ATOM 1452 O O . VAL A 1 193 ? -21.540 -13.570 -8.696 1.00 97.56 193 VAL A O 1
ATOM 1455 N N . GLY A 1 194 ? -20.349 -13.809 -6.803 1.00 95.94 194 GLY A N 1
ATOM 1456 C CA . GLY A 1 194 ? -19.954 -15.195 -6.990 1.00 95.94 194 GLY A CA 1
ATOM 1457 C C . GLY A 1 194 ? -21.053 -16.167 -6.571 1.00 95.94 194 GLY A C 1
ATOM 1458 O O . GLY A 1 194 ? -21.943 -15.830 -5.793 1.00 95.94 194 GLY A O 1
ATOM 1459 N N . SER A 1 195 ? -20.972 -17.407 -7.049 1.00 94.62 195 SER A N 1
ATOM 1460 C CA . SER A 1 195 ? -21.991 -18.444 -6.829 1.00 94.62 195 SER A CA 1
ATOM 1461 C C . SER A 1 195 ? -22.237 -18.844 -5.368 1.00 94.62 195 SER A C 1
ATOM 1463 O O . SER A 1 195 ? -23.276 -19.427 -5.078 1.00 94.62 195 SER A O 1
ATOM 1465 N N . SER A 1 196 ? -21.302 -18.577 -4.452 1.00 93.25 196 SER A N 1
ATOM 1466 C CA . SER A 1 196 ? -21.440 -18.877 -3.017 1.00 93.25 196 SER A CA 1
ATOM 1467 C C . SER A 1 196 ? -21.847 -17.670 -2.172 1.00 93.25 196 SER A C 1
ATOM 1469 O O . SER A 1 196 ? -22.044 -17.829 -0.968 1.00 93.25 196 SER A O 1
ATOM 1471 N N . ALA A 1 197 ? -21.919 -16.472 -2.758 1.00 93.19 197 ALA A N 1
ATOM 1472 C CA . ALA A 1 197 ? -22.269 -15.271 -2.018 1.00 93.19 197 ALA A CA 1
ATOM 1473 C C . ALA A 1 197 ? -23.766 -15.261 -1.671 1.00 93.19 197 ALA A C 1
ATOM 1475 O O . ALA A 1 197 ? -24.613 -15.561 -2.507 1.00 93.19 197 ALA A O 1
ATOM 1476 N N . ASP A 1 198 ? -24.089 -14.868 -0.440 1.00 93.38 198 ASP A N 1
ATOM 1477 C CA . ASP A 1 198 ? -25.464 -14.678 0.044 1.00 93.38 198 ASP A CA 1
ATOM 1478 C C . ASP A 1 198 ? -26.001 -13.253 -0.198 1.00 93.38 198 ASP A C 1
ATOM 1480 O O . ASP A 1 198 ? -27.066 -12.877 0.292 1.00 93.38 198 ASP A O 1
ATOM 1484 N N . LEU A 1 199 ? -25.244 -12.457 -0.953 1.00 96.88 199 LEU A N 1
ATOM 1485 C CA . LEU A 1 199 ? -25.571 -11.095 -1.359 1.00 96.88 199 LEU A CA 1
ATOM 1486 C C . LEU A 1 199 ? -26.149 -11.088 -2.777 1.00 96.88 199 LEU A C 1
ATOM 1488 O O . LEU A 1 199 ? -25.899 -11.994 -3.572 1.00 96.88 199 LEU A O 1
ATOM 1492 N N . GLN A 1 200 ? -26.902 -10.044 -3.104 1.00 97.25 200 GLN A N 1
ATOM 1493 C CA . GLN A 1 200 ? -27.528 -9.842 -4.407 1.00 97.25 200 GLN A CA 1
ATOM 1494 C C . GLN A 1 200 ? -27.044 -8.539 -5.045 1.00 97.25 200 GLN A C 1
ATOM 1496 O O . GLN A 1 200 ? -26.703 -7.577 -4.359 1.00 97.25 200 GLN A O 1
ATOM 1501 N N . VAL A 1 201 ? -27.030 -8.497 -6.378 1.00 97.88 201 VAL A N 1
ATOM 1502 C CA . VAL A 1 201 ? -26.760 -7.257 -7.119 1.00 97.88 201 VAL A CA 1
ATOM 1503 C C . VAL A 1 201 ? -27.794 -6.199 -6.724 1.00 97.88 201 VAL A C 1
ATOM 1505 O O . VAL A 1 201 ? -28.988 -6.482 -6.687 1.00 97.88 201 VAL A O 1
ATOM 1508 N N . GLY A 1 202 ? -27.327 -4.987 -6.423 1.00 97.44 202 GLY A N 1
ATOM 1509 C CA . GLY A 1 202 ? -28.149 -3.892 -5.906 1.00 97.44 202 GLY A CA 1
ATOM 1510 C C . GLY A 1 202 ? -28.187 -3.789 -4.378 1.00 97.44 202 GLY A C 1
ATOM 1511 O O . GLY A 1 202 ? -28.608 -2.753 -3.866 1.00 97.44 202 GLY A O 1
ATOM 1512 N N . ASP A 1 203 ? -27.705 -4.796 -3.639 1.00 98.25 203 ASP A N 1
ATOM 1513 C CA . ASP A 1 203 ? -27.615 -4.702 -2.181 1.00 98.25 203 ASP A CA 1
ATOM 1514 C C . ASP A 1 203 ? -26.676 -3.566 -1.757 1.00 98.25 203 ASP A C 1
ATOM 1516 O O . ASP A 1 203 ? -25.549 -3.440 -2.248 1.00 98.25 203 ASP A O 1
ATOM 1520 N N . ARG A 1 204 ? -27.128 -2.773 -0.783 1.00 98.25 204 ARG A N 1
ATOM 1521 C CA . ARG A 1 204 ? -26.306 -1.778 -0.094 1.00 98.25 204 ARG A CA 1
ATOM 1522 C C . ARG A 1 204 ? -25.498 -2.472 0.992 1.00 98.25 204 ARG A C 1
ATOM 1524 O O . ARG A 1 204 ? -26.088 -3.018 1.922 1.00 98.25 204 ARG A O 1
ATOM 1531 N N . VAL A 1 205 ? -24.174 -2.440 0.908 1.00 98.50 205 VAL A N 1
ATOM 1532 C CA . VAL A 1 205 ? -23.294 -3.191 1.811 1.00 98.50 205 VAL A CA 1
ATOM 1533 C C . VAL A 1 205 ? -22.163 -2.338 2.362 1.00 98.50 205 VAL A C 1
ATOM 1535 O O . VAL A 1 205 ? -21.644 -1.454 1.680 1.00 98.50 205 VAL A O 1
ATOM 1538 N N . VAL A 1 206 ? -21.746 -2.640 3.589 1.00 98.12 206 VAL A N 1
ATOM 1539 C CA . VAL A 1 206 ? -20.397 -2.304 4.047 1.00 98.12 206 VAL A CA 1
ATOM 1540 C C . VAL A 1 206 ? -19.452 -3.452 3.744 1.00 98.12 206 VAL A C 1
ATOM 1542 O O . VAL A 1 206 ? -19.873 -4.606 3.702 1.00 98.12 206 VAL A O 1
ATOM 1545 N N . VAL A 1 207 ? -18.170 -3.146 3.578 1.00 97.62 207 VAL A N 1
ATOM 1546 C CA . VAL A 1 207 ? -17.123 -4.135 3.333 1.00 97.62 207 VAL A CA 1
ATOM 1547 C C . VAL A 1 207 ? -15.833 -3.766 4.058 1.00 97.62 207 VAL A C 1
ATOM 1549 O O . VAL A 1 207 ? -15.450 -2.597 4.096 1.00 97.62 207 VAL A O 1
ATOM 1552 N N . LEU A 1 208 ? -15.154 -4.777 4.602 1.00 96.69 208 LEU A N 1
ATOM 1553 C CA . LEU A 1 208 ? -13.783 -4.700 5.105 1.00 96.69 208 LEU A CA 1
ATOM 1554 C C . LEU A 1 208 ? -12.874 -5.556 4.221 1.00 96.69 208 LEU A C 1
ATOM 1556 O O . LEU A 1 208 ? -13.060 -6.767 4.110 1.00 96.69 208 LEU A O 1
ATOM 1560 N N . THR A 1 209 ? -11.911 -4.936 3.551 1.00 94.62 209 THR A N 1
ATOM 1561 C CA . THR A 1 209 ? -10.969 -5.630 2.664 1.00 94.62 209 THR A CA 1
ATOM 1562 C C . THR A 1 209 ? -9.767 -4.743 2.370 1.00 94.62 209 THR A C 1
ATOM 1564 O O . THR A 1 209 ? -9.807 -3.535 2.580 1.00 94.62 209 THR A O 1
ATOM 1567 N N . ASP A 1 210 ? -8.700 -5.322 1.836 1.00 92.06 210 ASP A N 1
ATOM 1568 C CA . ASP A 1 210 ? -7.506 -4.568 1.485 1.00 92.06 210 ASP A CA 1
ATOM 1569 C C . ASP A 1 210 ? -7.714 -3.706 0.227 1.00 92.06 210 ASP A C 1
ATOM 1571 O O . ASP A 1 210 ? -7.994 -4.187 -0.876 1.00 92.06 210 ASP A O 1
ATOM 1575 N N . GLY A 1 211 ? -7.488 -2.404 0.379 1.00 92.56 211 GLY A N 1
ATOM 1576 C CA . GLY A 1 211 ? -7.471 -1.426 -0.694 1.00 92.56 211 GLY A CA 1
ATOM 1577 C C . GLY A 1 211 ? -8.864 -0.975 -1.111 1.00 92.56 211 GLY A C 1
ATOM 1578 O O . GLY A 1 211 ? -9.278 -1.288 -2.218 1.00 92.56 211 GLY A O 1
ATOM 1579 N N . THR A 1 212 ? -9.605 -0.255 -0.278 1.00 95.38 212 THR A N 1
ATOM 1580 C CA . THR A 1 212 ? -10.969 0.189 -0.623 1.00 95.38 212 THR A CA 1
ATOM 1581 C C . THR A 1 212 ? -11.038 1.507 -1.395 1.00 95.38 212 THR A C 1
ATOM 1583 O O . THR A 1 212 ? -12.082 1.794 -1.973 1.00 95.38 212 THR A O 1
ATOM 1586 N N . VAL A 1 213 ? -9.943 2.276 -1.499 1.00 95.19 213 VAL A N 1
ATOM 1587 C CA . VAL A 1 213 ? -9.915 3.521 -2.295 1.00 95.19 213 VAL A CA 1
ATOM 1588 C C . VAL A 1 213 ? -9.717 3.201 -3.786 1.00 95.19 213 VAL A C 1
ATOM 1590 O O . VAL A 1 213 ? -8.629 3.356 -4.353 1.00 95.19 213 VAL A O 1
ATOM 1593 N N . ARG A 1 214 ? -10.773 2.689 -4.423 1.00 94.00 214 ARG A N 1
ATOM 1594 C CA . ARG A 1 214 ? -10.820 2.303 -5.844 1.00 94.00 214 ARG A CA 1
ATOM 1595 C C . ARG A 1 214 ? -12.242 2.393 -6.397 1.00 94.00 214 ARG A C 1
ATOM 1597 O O . ARG A 1 214 ? -13.179 2.444 -5.619 1.00 94.00 214 ARG A O 1
ATOM 1604 N N . SER A 1 215 ? -12.417 2.404 -7.716 1.00 93.62 215 SER A N 1
ATOM 1605 C CA . SER A 1 215 ? -13.745 2.555 -8.340 1.00 93.62 215 SER A CA 1
ATOM 1606 C C . SER A 1 215 ? -14.593 1.277 -8.322 1.00 93.62 215 SER A C 1
ATOM 1608 O O . SER A 1 215 ? -15.800 1.337 -8.514 1.00 93.62 215 SER A O 1
ATOM 1610 N N . SER A 1 216 ? -13.978 0.111 -8.103 1.00 94.31 216 SER A N 1
ATOM 1611 C CA . SER A 1 216 ? -14.678 -1.168 -7.931 1.00 94.31 216 SER A CA 1
ATOM 1612 C C . SER A 1 216 ? -13.909 -2.055 -6.959 1.00 94.31 216 SER A C 1
ATOM 1614 O O . SER A 1 216 ? -12.781 -2.459 -7.238 1.00 94.31 216 SER A O 1
ATOM 1616 N N . VAL A 1 217 ? -14.517 -2.371 -5.820 1.00 95.25 217 VAL A N 1
ATOM 1617 C CA . VAL A 1 217 ? -13.950 -3.194 -4.749 1.00 95.25 217 VAL A CA 1
ATOM 1618 C C . VAL A 1 217 ? -14.286 -4.660 -4.993 1.00 95.25 217 VAL A C 1
ATOM 1620 O O . VAL A 1 217 ? -15.454 -5.025 -5.054 1.00 95.25 217 VAL A O 1
ATOM 1623 N N . ARG A 1 218 ? -13.258 -5.507 -5.102 1.00 95.06 218 ARG A N 1
ATOM 1624 C CA . ARG A 1 218 ? -13.394 -6.970 -5.054 1.00 95.06 218 ARG A CA 1
ATOM 1625 C C . ARG A 1 218 ? -13.085 -7.447 -3.637 1.00 95.06 218 ARG A C 1
ATOM 1627 O O . ARG A 1 218 ? -12.036 -7.095 -3.096 1.00 95.06 218 ARG A O 1
ATOM 1634 N N . ALA A 1 219 ? -13.976 -8.234 -3.047 1.00 95.38 219 ALA A N 1
ATOM 1635 C CA . ALA A 1 219 ? -13.816 -8.759 -1.693 1.00 95.38 219 ALA A CA 1
ATOM 1636 C C . ALA A 1 219 ? -14.415 -10.160 -1.552 1.00 95.38 219 ALA A C 1
ATOM 1638 O O . ALA A 1 219 ? -15.234 -10.572 -2.371 1.00 95.38 219 ALA A O 1
ATOM 1639 N N . ASP A 1 220 ? -14.034 -10.869 -0.490 1.00 96.12 220 ASP A N 1
ATOM 1640 C CA . ASP A 1 220 ? -14.741 -12.074 -0.061 1.00 96.12 220 ASP A CA 1
ATOM 1641 C C . ASP A 1 220 ? -16.120 -11.684 0.491 1.00 96.12 220 ASP A C 1
ATOM 1643 O O . ASP A 1 220 ? -16.230 -10.763 1.301 1.00 96.12 220 ASP A O 1
ATOM 1647 N N . TYR A 1 221 ? -17.184 -12.379 0.086 1.00 96.56 221 TYR A N 1
ATOM 1648 C CA . TYR A 1 221 ? -18.550 -12.028 0.497 1.00 96.56 221 TYR A CA 1
ATOM 1649 C C . TYR A 1 221 ? -18.754 -12.056 2.025 1.00 96.56 221 TYR A C 1
ATOM 1651 O O . TYR A 1 221 ? -19.628 -11.373 2.561 1.00 96.56 221 TYR A O 1
ATOM 1659 N N . ARG A 1 222 ? -17.931 -12.818 2.760 1.00 97.12 222 ARG A N 1
ATOM 1660 C CA . ARG A 1 222 ? -17.988 -12.916 4.227 1.00 97.12 222 ARG A CA 1
ATOM 1661 C C . ARG A 1 222 ? -17.450 -11.667 4.918 1.00 97.12 222 ARG A C 1
ATOM 1663 O O . ARG A 1 222 ? -17.701 -11.474 6.102 1.00 97.12 222 ARG A O 1
ATOM 1670 N N . THR A 1 223 ? -16.727 -10.808 4.210 1.00 97.19 223 THR A N 1
ATOM 1671 C CA . THR A 1 223 ? -16.235 -9.540 4.759 1.00 97.19 223 THR A CA 1
ATOM 1672 C C . THR A 1 223 ? -17.133 -8.360 4.391 1.00 97.19 223 THR A C 1
ATOM 1674 O O . THR A 1 223 ? -16.765 -7.214 4.647 1.00 97.19 223 THR A O 1
ATOM 1677 N N . ALA A 1 224 ? -18.322 -8.641 3.842 1.00 97.88 224 ALA A N 1
ATOM 1678 C CA . ALA A 1 224 ? -19.363 -7.669 3.548 1.00 97.88 224 ALA A CA 1
ATOM 1679 C C . ALA A 1 224 ? -20.706 -8.054 4.193 1.00 97.88 224 ALA A C 1
ATOM 1681 O O . ALA A 1 224 ? -21.049 -9.235 4.281 1.00 97.88 224 ALA A O 1
ATOM 1682 N N . VAL A 1 225 ? -21.470 -7.052 4.641 1.00 97.81 225 VAL A N 1
ATOM 1683 C CA . VAL A 1 225 ? -22.830 -7.213 5.194 1.00 97.81 225 VAL A CA 1
ATOM 1684 C C . VAL A 1 225 ? -23.743 -6.091 4.719 1.00 97.81 225 VAL A C 1
ATOM 1686 O O . VAL A 1 225 ? -23.271 -4.994 4.415 1.00 97.81 225 VAL A O 1
ATOM 1689 N N . LYS A 1 226 ? -25.053 -6.356 4.667 1.00 98.00 226 LYS A N 1
ATOM 1690 C CA . LYS A 1 226 ? -26.050 -5.356 4.271 1.00 98.00 226 LYS A CA 1
ATOM 1691 C C . LYS A 1 226 ? -26.106 -4.200 5.270 1.00 98.00 226 LYS A C 1
ATOM 1693 O O . LYS A 1 226 ? -26.002 -4.402 6.477 1.00 98.00 226 LYS A O 1
ATOM 1698 N N . ILE A 1 227 ? -26.286 -2.996 4.744 1.00 97.25 227 ILE A N 1
ATOM 1699 C CA . ILE A 1 227 ? -26.456 -1.776 5.531 1.00 97.25 227 ILE A CA 1
ATOM 1700 C C . ILE A 1 227 ? -27.916 -1.700 5.988 1.00 97.25 227 ILE A C 1
ATOM 1702 O O . ILE A 1 227 ? -28.792 -1.756 5.125 1.00 97.25 227 ILE A O 1
ATOM 1706 N N . PRO A 1 228 ? -28.192 -1.520 7.291 1.00 95.00 228 PRO A N 1
ATOM 1707 C CA . PRO A 1 228 ? -29.543 -1.278 7.788 1.00 95.00 228 PRO A CA 1
ATOM 1708 C C . PRO A 1 228 ? -30.190 -0.044 7.144 1.00 95.00 228 PRO A C 1
ATOM 1710 O O . PRO A 1 228 ? -29.515 0.960 6.898 1.00 95.00 228 PRO A O 1
ATOM 1713 N N . ASP A 1 229 ? -31.506 -0.079 6.929 1.00 91.50 229 ASP A N 1
ATOM 1714 C CA . ASP A 1 229 ? -32.238 1.014 6.267 1.00 91.50 229 ASP A CA 1
ATOM 1715 C C . ASP A 1 229 ? -32.160 2.345 7.030 1.00 91.50 229 ASP A C 1
ATOM 1717 O O . ASP A 1 229 ? -32.233 3.415 6.426 1.00 91.50 229 ASP A O 1
ATOM 1721 N N . CYS A 1 230 ? -31.949 2.291 8.350 1.00 89.25 230 CYS A N 1
ATOM 1722 C CA . CYS A 1 230 ? -31.799 3.465 9.209 1.00 89.25 230 CYS A CA 1
ATOM 1723 C C . CYS A 1 230 ? -30.480 4.233 9.007 1.00 89.25 230 CYS A C 1
ATOM 1725 O O . CYS A 1 230 ? -30.322 5.312 9.577 1.00 89.25 230 CYS A O 1
ATOM 1727 N N . LEU A 1 231 ? -29.534 3.702 8.222 1.00 94.69 231 LEU A N 1
ATOM 1728 C CA . LEU A 1 231 ? -28.192 4.259 8.078 1.00 94.69 231 LEU A CA 1
ATOM 1729 C C . LEU A 1 231 ? -27.929 4.753 6.650 1.00 94.69 231 LEU A C 1
ATOM 1731 O O . LEU A 1 231 ? -28.244 4.077 5.668 1.00 94.69 231 LEU A O 1
ATOM 1735 N N . SER A 1 232 ? -27.311 5.927 6.518 1.00 96.38 232 SER A N 1
ATOM 1736 C CA . SER A 1 232 ? -26.832 6.424 5.222 1.00 96.38 232 SER A CA 1
ATOM 1737 C C . SER A 1 232 ? -25.557 5.682 4.783 1.00 96.38 232 SER A C 1
ATOM 1739 O O . SER A 1 232 ? -24.821 5.164 5.620 1.00 96.38 232 SER A O 1
ATOM 1741 N N . MET A 1 233 ? -25.242 5.650 3.480 1.00 96.25 233 MET A N 1
ATOM 1742 C CA . MET A 1 233 ? -23.973 5.075 2.982 1.00 96.25 233 MET A CA 1
ATOM 1743 C C . MET A 1 233 ? -22.745 5.777 3.579 1.00 96.25 233 MET A C 1
ATOM 1745 O O . MET A 1 233 ? -21.760 5.130 3.931 1.00 96.25 233 MET A O 1
ATOM 1749 N N . ARG A 1 234 ? -22.829 7.104 3.719 1.00 96.62 234 ARG A N 1
ATOM 1750 C CA . ARG A 1 234 ? -21.793 7.953 4.314 1.00 96.62 234 ARG A CA 1
ATOM 1751 C C . ARG A 1 234 ? -21.484 7.527 5.745 1.00 96.62 234 ARG A C 1
ATOM 1753 O O . ARG A 1 234 ? -20.325 7.306 6.093 1.00 96.62 234 ARG A O 1
ATOM 1760 N N . ASP A 1 235 ? -22.526 7.375 6.554 1.00 96.75 235 ASP A N 1
ATOM 1761 C CA . ASP A 1 235 ? -22.386 6.972 7.948 1.00 96.75 235 ASP A CA 1
ATOM 1762 C C . ASP A 1 235 ? -21.934 5.513 8.048 1.00 96.75 235 ASP A C 1
ATOM 1764 O O . ASP A 1 235 ? -21.011 5.207 8.801 1.00 96.75 235 ASP A O 1
ATOM 1768 N N . ALA A 1 236 ? -22.496 4.631 7.216 1.00 97.12 236 ALA A N 1
ATOM 1769 C CA . ALA A 1 236 ? -22.119 3.225 7.137 1.00 97.12 236 ALA A CA 1
ATOM 1770 C C . ALA A 1 236 ? -20.635 3.026 6.801 1.00 97.12 236 ALA A C 1
ATOM 1772 O O . ALA A 1 236 ? -20.004 2.159 7.390 1.00 97.12 236 ALA A O 1
ATOM 1773 N N . ALA A 1 237 ? -20.037 3.841 5.927 1.00 97.25 237 ALA A N 1
ATOM 1774 C CA . ALA A 1 237 ? -18.611 3.743 5.597 1.00 97.25 237 ALA A CA 1
ATOM 1775 C C . ALA A 1 237 ? -17.678 4.132 6.758 1.00 97.25 237 ALA A C 1
ATOM 1777 O O . ALA A 1 237 ? -16.486 3.833 6.714 1.00 97.25 237 ALA A O 1
ATOM 1778 N N . SER A 1 238 ? -18.194 4.814 7.783 1.00 96.00 238 SER A N 1
ATOM 1779 C CA . SER A 1 238 ? -17.402 5.352 8.895 1.00 96.00 238 SER A CA 1
ATOM 1780 C C . SER A 1 238 ? -17.199 4.367 10.060 1.00 96.00 238 SER A C 1
ATOM 1782 O O . SER A 1 238 ? -16.390 4.634 10.955 1.00 96.00 238 SER A O 1
ATOM 1784 N N . MET A 1 239 ? -17.931 3.246 10.060 1.00 95.50 239 MET A N 1
ATOM 1785 C CA . MET A 1 239 ? -18.125 2.379 11.231 1.00 95.50 239 MET A CA 1
ATOM 1786 C C . MET A 1 239 ? -17.397 1.020 11.213 1.00 95.50 239 MET A C 1
ATOM 1788 O O . MET A 1 239 ? -16.907 0.636 12.272 1.00 95.50 239 MET A O 1
ATOM 1792 N N . PRO A 1 240 ? -17.316 0.250 10.106 1.00 96.12 240 PRO A N 1
ATOM 1793 C CA . PRO A 1 240 ? -16.959 -1.170 10.143 1.00 96.12 240 PRO A CA 1
ATOM 1794 C C . PRO A 1 240 ? -15.633 -1.462 10.839 1.00 96.12 240 PRO A C 1
ATOM 1796 O O . PRO A 1 240 ? -15.575 -2.303 11.735 1.00 96.12 240 PRO A O 1
ATOM 1799 N N . GLY A 1 241 ? -14.572 -0.756 10.459 1.00 95.12 241 GLY A N 1
ATOM 1800 C CA . GLY A 1 241 ? -13.226 -0.969 10.966 1.00 95.12 241 GLY A CA 1
ATOM 1801 C C . GLY A 1 241 ? -13.105 -0.590 12.434 1.00 95.12 241 GLY A C 1
ATOM 1802 O O . GLY A 1 241 ? -12.531 -1.345 13.218 1.00 95.12 241 GLY A O 1
ATOM 1803 N N . THR A 1 242 ? -13.682 0.543 12.834 1.00 95.44 242 THR A N 1
ATOM 1804 C CA . THR A 1 242 ? -13.622 1.026 14.220 1.00 95.44 242 THR A CA 1
ATOM 1805 C C . THR A 1 242 ? -14.500 0.179 15.136 1.00 95.44 242 THR A C 1
ATOM 1807 O O . THR A 1 242 ? -14.018 -0.311 16.154 1.00 95.44 242 THR A O 1
ATOM 1810 N N . ALA A 1 243 ? -15.745 -0.085 14.742 1.00 96.81 243 ALA A N 1
ATOM 1811 C CA . ALA A 1 243 ? -16.700 -0.853 15.529 1.00 96.81 243 ALA A CA 1
ATOM 1812 C C . ALA A 1 243 ? -16.326 -2.330 15.647 1.00 96.81 243 ALA A C 1
ATOM 1814 O O . ALA A 1 243 ? -16.352 -2.860 16.753 1.00 96.81 243 ALA A O 1
ATOM 1815 N N . CYS A 1 244 ? -15.881 -2.988 14.570 1.00 97.81 244 CYS A N 1
ATOM 1816 C CA . CYS A 1 244 ? -15.433 -4.380 14.676 1.00 97.81 244 CYS A CA 1
ATOM 1817 C C . CYS A 1 244 ? -14.141 -4.510 15.493 1.00 97.81 244 CYS A C 1
ATOM 1819 O O . CYS A 1 244 ? -13.985 -5.494 16.215 1.00 97.81 244 CYS A O 1
ATOM 1821 N N . THR A 1 245 ? -13.229 -3.528 15.415 1.00 97.06 245 THR A N 1
ATOM 1822 C CA . THR A 1 245 ? -12.019 -3.510 16.258 1.00 97.06 245 THR A CA 1
ATOM 1823 C C . THR A 1 245 ? -12.399 -3.431 17.730 1.00 97.06 245 THR A C 1
ATOM 1825 O O . THR A 1 245 ? -11.929 -4.233 18.532 1.00 97.06 245 THR A O 1
ATOM 1828 N N . VAL A 1 246 ? -13.283 -2.496 18.077 1.00 97.75 246 VAL A N 1
ATOM 1829 C CA . VAL A 1 246 ? -13.725 -2.268 19.454 1.00 97.75 246 VAL A CA 1
ATOM 1830 C C . VAL A 1 246 ? -14.555 -3.431 19.984 1.00 97.75 246 VAL A C 1
ATOM 1832 O O . VAL A 1 246 ? -14.307 -3.878 21.097 1.00 97.75 246 VAL A O 1
ATOM 1835 N N . TYR A 1 247 ? -15.489 -3.966 19.198 1.00 98.38 247 TYR A N 1
ATOM 1836 C CA . TYR A 1 247 ? -16.289 -5.121 19.600 1.00 98.38 247 TYR A CA 1
ATOM 1837 C C . TYR A 1 247 ? -15.394 -6.335 19.858 1.00 98.38 247 TYR A C 1
ATOM 1839 O O . TYR A 1 247 ? -15.484 -6.972 20.905 1.00 98.38 247 TYR A O 1
ATOM 1847 N N . ARG A 1 248 ? -14.442 -6.610 18.956 1.00 98.06 248 ARG A N 1
ATOM 1848 C CA . ARG A 1 248 ? -13.460 -7.677 19.168 1.00 98.06 248 ARG A CA 1
ATOM 1849 C C . ARG A 1 248 ? -12.627 -7.437 20.429 1.00 98.06 248 ARG A C 1
ATOM 1851 O O . ARG A 1 248 ? -12.366 -8.385 21.162 1.00 98.06 248 ARG A O 1
ATOM 1858 N N . ALA A 1 249 ? -12.194 -6.201 20.657 1.00 98.31 249 ALA A N 1
ATOM 1859 C CA . ALA A 1 249 ? -11.338 -5.836 21.776 1.00 98.31 249 ALA A CA 1
ATOM 1860 C C . ALA A 1 249 ? -12.056 -5.922 23.128 1.00 98.31 249 ALA A C 1
ATOM 1862 O O . ALA A 1 249 ? -11.592 -6.630 24.015 1.00 98.31 249 ALA A O 1
ATOM 1863 N N . LEU A 1 250 ? -13.185 -5.231 23.278 1.00 98.56 250 LEU A N 1
ATOM 1864 C CA . LEU A 1 250 ? -13.881 -5.103 24.556 1.00 98.56 250 LEU A CA 1
ATOM 1865 C C . LEU A 1 250 ? -14.765 -6.314 24.861 1.00 98.56 250 LEU A C 1
ATOM 1867 O O . LEU A 1 250 ? -14.781 -6.763 26.000 1.00 98.56 250 LEU A O 1
ATOM 1871 N N . VAL A 1 251 ? -15.458 -6.876 23.866 1.00 98.25 251 VAL A N 1
ATOM 1872 C CA . VAL A 1 251 ? -16.416 -7.972 24.096 1.00 98.25 251 VAL A CA 1
ATOM 1873 C C . VAL A 1 251 ? -15.730 -9.329 24.020 1.00 98.25 251 VAL A C 1
ATOM 1875 O O . VAL A 1 251 ? -15.765 -10.083 24.983 1.00 98.25 251 VAL A O 1
ATOM 1878 N N . ASP A 1 252 ? -15.075 -9.662 22.905 1.00 97.69 252 ASP A N 1
ATOM 1879 C CA . ASP A 1 252 ? -14.553 -11.028 22.748 1.00 97.69 252 ASP A CA 1
ATOM 1880 C C . ASP A 1 252 ? -13.223 -11.279 23.480 1.00 97.69 252 ASP A C 1
ATOM 1882 O O . ASP A 1 252 ? -12.935 -12.421 23.833 1.00 97.69 252 ASP A O 1
ATOM 1886 N N . VAL A 1 253 ? -12.348 -10.268 23.573 1.00 98.12 253 VAL A N 1
ATOM 1887 C CA . VAL A 1 253 ? -10.970 -10.431 24.076 1.00 98.12 253 VAL A CA 1
ATOM 1888 C C . VAL A 1 253 ? -10.863 -10.013 25.535 1.00 98.12 253 VAL A C 1
ATOM 1890 O O . VAL A 1 253 ? -10.396 -10.804 26.348 1.00 98.12 253 VAL A O 1
ATOM 1893 N N . ALA A 1 254 ? -11.299 -8.799 25.874 1.00 98.31 254 ALA A N 1
ATOM 1894 C CA . ALA A 1 254 ? -11.335 -8.362 27.263 1.00 98.31 254 ALA A CA 1
ATOM 1895 C C . ALA A 1 254 ? -12.508 -8.991 28.021 1.00 98.31 254 ALA A C 1
ATOM 1897 O O . ALA A 1 254 ? -12.374 -9.250 29.211 1.00 98.31 254 ALA A O 1
ATOM 1898 N N . GLY A 1 255 ? -13.651 -9.239 27.373 1.00 98.06 255 GLY A N 1
ATOM 1899 C CA . GLY A 1 255 ? -14.858 -9.671 28.077 1.00 98.06 255 GLY A CA 1
ATOM 1900 C C . GLY A 1 255 ? -15.307 -8.637 29.107 1.00 98.06 255 GLY A C 1
ATOM 1901 O O . GLY A 1 255 ? -15.508 -8.997 30.262 1.00 98.06 255 GLY A O 1
ATOM 1902 N N . LEU A 1 256 ? -15.359 -7.359 28.718 1.00 98.56 256 LEU A N 1
ATOM 1903 C CA . LEU A 1 256 ? -15.750 -6.234 29.573 1.00 98.56 256 LEU A CA 1
ATOM 1904 C C . LEU A 1 256 ? -17.115 -6.498 30.221 1.00 98.56 256 LEU A C 1
ATOM 1906 O O . LEU A 1 256 ? -18.064 -6.870 29.528 1.00 98.56 256 LEU A O 1
ATOM 1910 N N . GLN A 1 257 ? -17.191 -6.316 31.535 1.00 98.44 257 GLN A N 1
ATOM 1911 C CA . GLN A 1 257 ? -18.395 -6.504 32.337 1.00 98.44 257 GLN A CA 1
ATOM 1912 C C . GLN A 1 257 ? -18.980 -5.152 32.779 1.00 98.44 257 GLN A C 1
ATOM 1914 O O . GLN A 1 257 ? -18.264 -4.144 32.785 1.00 98.44 257 GLN A O 1
ATOM 1919 N N . PRO A 1 258 ? -20.271 -5.112 33.157 1.00 98.31 258 PRO A N 1
ATOM 1920 C CA . PRO A 1 258 ? -20.839 -3.963 33.856 1.00 98.31 258 PRO A CA 1
ATOM 1921 C C . PRO A 1 258 ? -20.020 -3.608 35.106 1.00 98.31 258 PRO A C 1
ATOM 1923 O O . PRO A 1 258 ? -19.428 -4.489 35.727 1.00 98.31 258 PRO A O 1
ATOM 1926 N N . ASP A 1 259 ? -19.991 -2.324 35.461 1.00 96.94 259 ASP A N 1
ATOM 1927 C CA . ASP A 1 259 ? -19.304 -1.751 36.631 1.00 96.94 259 ASP A CA 1
ATOM 1928 C C . ASP A 1 259 ? -17.761 -1.860 36.640 1.00 96.94 259 ASP A C 1
ATOM 1930 O O . ASP A 1 259 ? -17.106 -1.313 37.531 1.00 96.94 259 ASP A O 1
ATOM 1934 N N . GLU A 1 260 ? -17.149 -2.503 35.639 1.00 98.38 260 GLU A N 1
ATOM 1935 C CA . GLU A 1 260 ? -15.692 -2.503 35.465 1.00 98.38 260 GLU A CA 1
ATOM 1936 C C . GLU A 1 260 ? -15.176 -1.144 34.982 1.00 98.38 260 GLU A C 1
ATOM 1938 O O . GLU A 1 260 ? -15.820 -0.450 34.193 1.00 98.38 260 GLU A O 1
ATOM 1943 N N . LYS A 1 261 ? -13.960 -0.784 35.403 1.00 98.69 261 LYS A N 1
ATOM 1944 C CA . LYS A 1 261 ? -13.284 0.450 34.990 1.00 98.69 261 LYS A CA 1
ATOM 1945 C C . LYS A 1 261 ? -12.484 0.215 33.721 1.00 98.69 261 LYS A C 1
ATOM 1947 O O . LYS A 1 261 ? -11.540 -0.578 33.713 1.00 98.69 261 LYS A O 1
ATOM 1952 N N . VAL A 1 262 ? -12.800 0.953 32.661 1.00 98.75 262 VAL A N 1
ATOM 1953 C CA . VAL A 1 262 ? -12.095 0.862 31.379 1.00 98.75 262 VAL A CA 1
ATOM 1954 C C . VAL A 1 262 ? -11.382 2.164 31.035 1.00 98.75 262 VAL A C 1
ATOM 1956 O O . VAL A 1 262 ? -11.990 3.231 30.988 1.00 98.75 262 VAL A O 1
ATOM 1959 N N . LEU A 1 263 ? -10.083 2.074 30.747 1.00 98.62 263 LEU A N 1
ATOM 1960 C CA . LEU A 1 263 ? -9.291 3.172 30.201 1.00 98.62 263 LEU A CA 1
ATOM 1961 C C . LEU A 1 263 ? -9.205 3.061 28.679 1.00 98.62 263 LEU A C 1
ATOM 1963 O O . LEU A 1 263 ? -8.644 2.106 28.140 1.00 98.62 263 LEU A O 1
ATOM 1967 N N . ILE A 1 264 ? -9.713 4.073 27.980 1.00 98.56 264 ILE A N 1
ATOM 1968 C CA . ILE A 1 264 ? -9.689 4.168 26.520 1.00 98.56 264 ILE A CA 1
ATOM 1969 C C . ILE A 1 264 ? -8.739 5.287 26.108 1.00 98.56 264 ILE A C 1
ATOM 1971 O O . ILE A 1 264 ? -9.005 6.481 26.298 1.00 98.56 264 ILE A O 1
ATOM 1975 N N . HIS A 1 265 ? -7.627 4.910 25.486 1.00 97.25 265 HIS A N 1
ATOM 1976 C CA . HIS A 1 265 ? -6.697 5.892 24.955 1.00 97.25 265 HIS A CA 1
ATOM 1977 C C . HIS A 1 265 ? -7.190 6.525 23.648 1.00 97.25 265 HIS A C 1
ATOM 1979 O O . HIS A 1 265 ? -7.886 5.905 22.846 1.00 97.25 265 HIS A O 1
ATOM 1985 N N . ALA A 1 266 ? -6.824 7.797 23.442 1.00 93.62 266 ALA A N 1
ATOM 1986 C CA . ALA A 1 266 ? -7.224 8.592 22.279 1.00 93.62 266 ALA A CA 1
ATOM 1987 C C . ALA A 1 266 ? -8.754 8.637 22.063 1.00 93.62 266 ALA A C 1
ATOM 1989 O O . ALA A 1 266 ? -9.236 8.534 20.932 1.00 93.62 266 ALA A O 1
ATOM 1990 N N . GLY A 1 267 ? -9.512 8.858 23.145 1.00 94.19 267 GLY A N 1
ATOM 1991 C CA . GLY A 1 267 ? -10.976 8.761 23.191 1.00 94.19 267 GLY A CA 1
ATOM 1992 C C . GLY A 1 267 ? -11.702 9.582 22.122 1.00 94.19 267 GLY A C 1
ATOM 1993 O O . GLY A 1 267 ? -12.702 9.138 21.579 1.00 94.19 267 GLY A O 1
ATOM 1994 N N . ALA A 1 268 ? -11.164 10.742 21.737 1.00 93.50 268 ALA A N 1
ATOM 1995 C CA . ALA A 1 268 ? -11.757 11.604 20.710 1.00 93.50 268 ALA A CA 1
ATOM 1996 C C . ALA A 1 268 ? -11.535 11.149 19.254 1.00 93.50 268 ALA A C 1
ATOM 1998 O O . ALA A 1 268 ? -12.111 11.747 18.343 1.00 93.50 268 ALA A O 1
ATOM 1999 N N . GLY A 1 269 ? -10.697 10.142 18.999 1.00 93.69 269 GLY A N 1
ATOM 2000 C CA . GLY A 1 269 ? -10.578 9.520 17.676 1.00 93.69 269 GLY A CA 1
ATOM 2001 C C . GLY A 1 269 ? -11.744 8.571 17.389 1.00 93.69 269 GLY A C 1
ATOM 2002 O O . GLY A 1 269 ? -12.432 8.146 18.308 1.00 93.69 269 GLY A O 1
ATOM 2003 N N . ALA A 1 270 ? -11.954 8.190 16.127 1.00 94.56 270 ALA A N 1
ATOM 2004 C CA . ALA A 1 270 ? -13.075 7.323 15.748 1.00 94.56 270 ALA A CA 1
ATOM 2005 C C . ALA A 1 270 ? -13.141 5.994 16.530 1.00 94.56 270 ALA A C 1
ATOM 2007 O O . ALA A 1 270 ? -14.201 5.621 17.021 1.00 94.56 270 ALA A O 1
ATOM 2008 N N . THR A 1 271 ? -12.013 5.291 16.691 1.00 95.56 271 THR A N 1
ATOM 2009 C CA . THR A 1 271 ? -11.966 4.052 17.491 1.00 95.56 271 THR A CA 1
ATOM 2010 C C . THR A 1 271 ? -12.280 4.321 18.961 1.00 95.56 271 THR A C 1
ATOM 2012 O O . THR A 1 271 ? -13.050 3.580 19.559 1.00 95.56 271 THR A O 1
ATOM 2015 N N . GLY A 1 272 ? -11.735 5.402 19.530 1.00 96.44 272 GLY A N 1
ATOM 2016 C CA . GLY A 1 272 ? -11.983 5.787 20.919 1.00 96.44 272 GLY A CA 1
ATOM 2017 C C . GLY A 1 272 ? -13.455 6.107 21.177 1.00 96.44 272 GLY A C 1
ATOM 2018 O O . GLY A 1 272 ? -14.040 5.579 22.112 1.00 96.44 272 GLY A O 1
ATOM 2019 N N . GLN A 1 273 ? -14.089 6.880 20.296 1.00 97.25 273 GLN A N 1
ATOM 2020 C CA . GLN A 1 273 ? -15.508 7.223 20.402 1.00 97.25 273 GLN A CA 1
ATOM 2021 C C . GLN A 1 273 ? -16.410 5.991 20.297 1.00 97.25 273 GLN A C 1
ATOM 2023 O O . GLN A 1 273 ? -17.402 5.876 21.012 1.00 97.25 273 GLN A O 1
ATOM 2028 N N . MET A 1 274 ? -16.064 5.049 19.419 1.00 97.62 274 MET A N 1
ATOM 2029 C CA . MET A 1 274 ? -16.791 3.788 19.301 1.00 97.62 274 MET A CA 1
ATOM 2030 C C . MET A 1 274 ? -16.611 2.907 20.548 1.00 97.62 274 MET A C 1
ATOM 2032 O O . MET A 1 274 ? -17.563 2.274 20.997 1.00 97.62 274 MET A O 1
ATOM 2036 N N . ALA A 1 275 ? -15.416 2.915 21.147 1.00 98.31 275 ALA A N 1
ATOM 2037 C CA . ALA A 1 275 ? -15.132 2.239 22.412 1.00 98.31 275 ALA A CA 1
ATOM 2038 C C . ALA A 1 275 ? -15.904 2.835 23.586 1.00 98.31 275 ALA A C 1
ATOM 2040 O O . ALA A 1 275 ? -16.451 2.075 24.377 1.00 98.31 275 ALA A O 1
ATOM 2041 N N . VAL A 1 276 ? -16.010 4.165 23.663 1.00 98.25 276 VAL A N 1
ATOM 2042 C CA . VAL A 1 276 ? -16.811 4.847 24.688 1.00 98.25 276 VAL A CA 1
ATOM 2043 C C . VAL A 1 276 ? -18.274 4.420 24.589 1.00 98.25 276 VAL A C 1
ATOM 2045 O O . VAL A 1 276 ? -18.838 3.980 25.585 1.00 98.25 276 VAL A O 1
ATOM 2048 N N . GLN A 1 277 ? -18.861 4.467 23.387 1.00 97.88 277 GLN A N 1
ATOM 2049 C CA . GLN A 1 277 ? -20.254 4.057 23.176 1.00 97.88 277 GLN A CA 1
ATOM 2050 C C . GLN A 1 277 ? -20.496 2.599 23.580 1.00 97.88 277 GLN A C 1
ATOM 2052 O O . GLN A 1 277 ? -21.449 2.314 24.300 1.00 97.88 277 GLN A O 1
ATOM 2057 N N . LEU A 1 278 ? -19.625 1.677 23.151 1.00 98.25 278 LEU A N 1
ATOM 2058 C CA . LEU A 1 278 ? -19.796 0.261 23.475 1.00 98.25 278 LEU A CA 1
ATOM 2059 C C . LEU A 1 278 ? -19.600 -0.015 24.973 1.00 98.25 278 LEU A C 1
ATOM 2061 O O . LEU A 1 278 ? -20.364 -0.781 25.549 1.00 98.25 278 LEU A O 1
ATOM 2065 N N . ALA A 1 279 ? -18.618 0.622 25.612 1.00 98.44 279 ALA A N 1
ATOM 2066 C CA . ALA A 1 279 ? -18.388 0.482 27.047 1.00 98.44 279 ALA A CA 1
ATOM 2067 C C . ALA A 1 279 ? -19.562 1.026 27.880 1.00 98.44 279 ALA A C 1
ATOM 2069 O O . ALA A 1 279 ? -20.006 0.358 28.811 1.00 98.44 279 ALA A O 1
ATOM 2070 N N . GLN A 1 280 ? -20.122 2.183 27.506 1.00 97.81 280 GLN A N 1
ATOM 2071 C CA . GLN A 1 280 ? -21.324 2.732 28.145 1.00 97.81 280 GLN A CA 1
ATOM 2072 C C . GLN A 1 280 ? -22.544 1.830 27.946 1.00 97.81 280 GLN A C 1
ATOM 2074 O O . GLN A 1 280 ? -23.315 1.637 28.879 1.00 97.81 280 GLN A O 1
ATOM 2079 N N . HIS A 1 281 ? -22.703 1.244 26.756 1.00 97.62 281 HIS A N 1
ATOM 2080 C CA . HIS A 1 281 ? -23.776 0.288 26.486 1.00 97.62 281 HIS A CA 1
ATOM 2081 C C . HIS A 1 281 ? -23.662 -0.984 27.345 1.00 97.62 281 HIS A C 1
ATOM 2083 O O . HIS A 1 281 ? -24.679 -1.511 27.786 1.00 97.62 281 HIS A O 1
ATOM 2089 N N . ILE A 1 282 ? -22.437 -1.451 27.613 1.00 98.06 282 ILE A N 1
ATOM 2090 C CA . ILE A 1 282 ? -22.164 -2.581 28.518 1.00 98.06 282 ILE A CA 1
ATOM 2091 C C . ILE A 1 282 ? -22.405 -2.200 29.991 1.00 98.06 282 ILE A C 1
ATOM 2093 O O . ILE A 1 282 ? -22.707 -3.072 30.799 1.00 98.06 282 ILE A O 1
ATOM 2097 N N . GLY A 1 283 ? -22.311 -0.914 30.339 1.00 98.00 283 GLY A N 1
ATOM 2098 C CA . GLY A 1 283 ? -22.443 -0.420 31.713 1.00 98.00 283 GLY A CA 1
ATOM 2099 C C . GLY A 1 283 ? -21.112 -0.307 32.460 1.00 98.00 283 GLY A C 1
ATOM 2100 O O . GLY A 1 283 ? -21.103 -0.343 33.685 1.00 98.00 283 GLY A O 1
ATOM 2101 N N . ALA A 1 284 ? -19.991 -0.200 31.744 1.00 98.38 284 ALA A N 1
ATOM 2102 C CA . ALA A 1 284 ? -18.671 0.003 32.339 1.00 98.38 284 ALA A CA 1
ATOM 2103 C C . ALA A 1 284 ? -18.431 1.474 32.727 1.00 98.38 284 ALA A C 1
ATOM 2105 O O . ALA A 1 284 ? -18.947 2.403 32.096 1.00 98.38 284 ALA A O 1
ATOM 2106 N N . GLU A 1 285 ? -17.577 1.695 33.725 1.00 98.31 285 GLU A N 1
ATOM 2107 C CA . GLU A 1 285 ? -17.107 3.019 34.126 1.00 98.31 285 GLU A CA 1
ATOM 2108 C C . GLU A 1 285 ? -15.961 3.464 33.204 1.00 98.31 285 GLU A C 1
ATOM 2110 O O . GLU A 1 285 ? -14.869 2.889 33.189 1.00 98.31 285 GLU A O 1
ATOM 2115 N N . VAL A 1 286 ? -16.217 4.489 32.389 1.00 98.56 286 VAL A N 1
ATOM 2116 C CA . VAL A 1 286 ? -15.314 4.887 31.304 1.00 98.56 286 VAL A CA 1
ATOM 2117 C C . VAL A 1 286 ? -14.378 6.016 31.728 1.00 98.56 286 VAL A C 1
ATOM 2119 O O . VAL A 1 286 ? -14.822 7.097 32.116 1.00 98.56 286 VAL A O 1
ATOM 2122 N N . PHE A 1 287 ? -13.080 5.789 31.532 1.00 98.50 287 PHE A N 1
ATOM 2123 C CA . PHE A 1 287 ? -12.013 6.782 31.600 1.00 98.50 287 PHE A CA 1
ATOM 2124 C C . PHE A 1 287 ? -11.398 6.951 30.214 1.00 98.50 287 PHE A C 1
ATOM 2126 O O . PHE A 1 287 ? -11.145 5.975 29.505 1.00 98.50 287 PHE A O 1
ATOM 2133 N N . VAL A 1 288 ? -11.121 8.188 29.807 1.00 97.81 288 VAL A N 1
ATOM 2134 C CA . VAL A 1 288 ? -10.548 8.462 28.485 1.00 97.81 288 VAL A CA 1
ATOM 2135 C C . VAL A 1 288 ? -9.321 9.342 28.564 1.00 97.81 288 VAL A C 1
ATOM 2137 O O . VAL A 1 288 ? -9.165 10.174 29.459 1.00 97.81 288 VAL A O 1
ATOM 2140 N N . THR A 1 289 ? -8.469 9.220 27.553 1.00 96.94 289 THR A N 1
ATOM 2141 C CA . THR A 1 289 ? -7.382 10.170 27.357 1.00 96.94 289 THR A CA 1
ATOM 2142 C C . THR A 1 289 ? -7.478 10.892 26.012 1.00 96.94 289 THR A C 1
ATOM 2144 O O . THR A 1 289 ? -7.872 10.315 24.994 1.00 96.94 289 THR A O 1
ATOM 2147 N N . VAL A 1 290 ? -7.136 12.183 25.986 1.00 94.94 290 VAL A N 1
ATOM 2148 C CA . VAL A 1 290 ? -7.281 13.070 24.820 1.00 94.94 290 VAL A CA 1
ATOM 2149 C C . VAL A 1 290 ? -6.054 13.963 24.598 1.00 94.94 290 VAL A C 1
ATOM 2151 O O . VAL A 1 290 ? -5.270 14.240 25.500 1.00 94.94 290 VAL A O 1
ATOM 2154 N N . GLY A 1 291 ? -5.878 14.447 23.364 1.00 92.12 291 GLY A N 1
ATOM 2155 C CA . GLY A 1 291 ? -4.712 15.263 22.982 1.00 92.12 291 GLY A CA 1
ATOM 2156 C C . GLY A 1 291 ? -4.882 16.786 23.114 1.00 92.12 291 GLY A C 1
ATOM 2157 O O . GLY A 1 291 ? -3.898 17.521 22.995 1.00 92.12 291 GLY A O 1
ATOM 2158 N N . SER A 1 292 ? -6.107 17.283 23.312 1.00 92.19 292 SER A N 1
ATOM 2159 C CA . SER A 1 292 ? -6.420 18.722 23.345 1.00 92.19 292 SER A CA 1
ATOM 2160 C C . SER A 1 292 ? -7.742 19.018 24.057 1.00 92.19 292 SER A C 1
ATOM 2162 O O . SER A 1 292 ? -8.597 18.140 24.160 1.00 92.19 292 SER A O 1
ATOM 2164 N N . ASP A 1 293 ? -7.940 20.271 24.470 1.00 92.38 293 ASP A N 1
ATOM 2165 C CA . ASP A 1 293 ? -9.169 20.717 25.147 1.00 92.38 293 ASP A CA 1
ATOM 2166 C C . ASP A 1 293 ? -10.400 20.619 24.244 1.00 92.38 293 ASP A C 1
ATOM 2168 O O . ASP A 1 293 ? -11.455 20.170 24.674 1.00 92.38 293 ASP A O 1
ATOM 2172 N N . ALA A 1 294 ? -10.252 20.917 22.949 1.00 92.31 294 ALA A N 1
ATOM 2173 C CA . ALA A 1 294 ? -11.327 20.717 21.975 1.00 92.31 294 ALA A CA 1
ATOM 2174 C C . ALA A 1 294 ? -11.788 19.246 21.915 1.00 92.31 294 ALA A C 1
ATOM 2176 O O . ALA A 1 294 ? -12.974 18.960 21.769 1.00 92.31 294 ALA A O 1
ATOM 2177 N N . LYS A 1 295 ? -10.851 18.299 22.065 1.00 93.31 295 LYS A N 1
ATOM 2178 C CA . LYS A 1 295 ? -11.144 16.861 22.117 1.00 93.31 295 LYS A CA 1
ATOM 2179 C C . LYS A 1 295 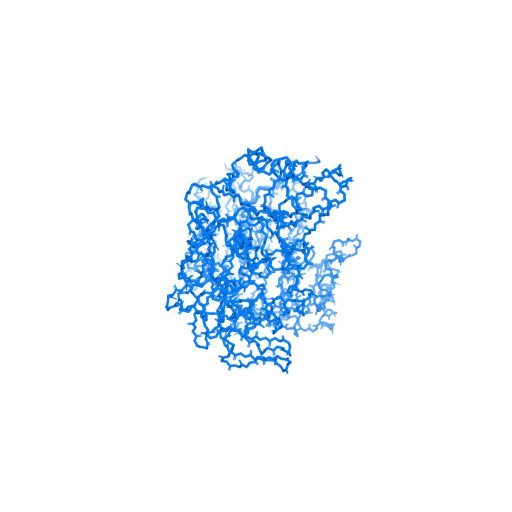? -11.752 16.443 23.457 1.00 93.31 295 LYS A C 1
ATOM 2181 O O . LYS A 1 295 ? -12.607 15.564 23.460 1.00 93.31 295 LYS A O 1
ATOM 2186 N N . LYS A 1 296 ? -11.351 17.079 24.565 1.00 94.50 296 LYS A N 1
ATOM 2187 C CA . LYS A 1 296 ? -12.010 16.916 25.869 1.00 94.50 296 LYS A CA 1
ATOM 2188 C C . LYS A 1 296 ? -13.473 17.352 25.787 1.00 94.50 296 LYS A C 1
ATOM 2190 O O . LYS A 1 296 ? -14.351 16.549 26.082 1.00 94.50 296 LYS A O 1
ATOM 2195 N N . GLN A 1 297 ? -13.730 18.566 25.293 1.00 94.00 297 GLN A N 1
ATOM 2196 C CA . GLN A 1 297 ? -15.083 19.109 25.156 1.00 94.00 297 GLN A CA 1
ATOM 2197 C C . GLN A 1 297 ? -15.973 18.209 24.295 1.00 94.00 297 GLN A C 1
ATOM 2199 O O . GLN A 1 297 ? -17.128 17.975 24.647 1.00 94.00 297 GLN A O 1
ATOM 2204 N N . LEU A 1 298 ? -15.436 17.679 23.190 1.00 93.19 298 LEU A N 1
ATOM 2205 C CA . LEU A 1 298 ? -16.148 16.736 22.330 1.00 93.19 298 LEU A CA 1
ATOM 2206 C C . LEU A 1 298 ? -16.632 15.512 23.116 1.00 93.19 298 LEU A C 1
ATOM 2208 O O . LEU A 1 298 ? -17.805 15.162 23.019 1.00 93.19 298 LEU A O 1
ATOM 2212 N N . ILE A 1 299 ? -15.749 14.882 23.896 1.00 95.50 299 ILE A N 1
ATOM 2213 C CA . ILE A 1 299 ? -16.083 13.671 24.653 1.00 95.50 299 ILE A CA 1
ATOM 2214 C C . ILE A 1 299 ? -17.050 13.962 25.801 1.00 95.50 299 ILE A C 1
ATOM 2216 O O . ILE A 1 299 ? -18.046 13.254 25.935 1.00 95.50 299 ILE A O 1
ATOM 2220 N N . ALA A 1 300 ? -16.814 15.034 26.558 1.00 95.81 300 ALA A N 1
ATOM 2221 C CA . ALA A 1 300 ? -17.700 15.449 27.642 1.00 95.81 300 ALA A CA 1
ATOM 2222 C C . ALA A 1 300 ? -19.117 15.764 27.130 1.00 95.81 300 ALA A C 1
ATOM 2224 O O . ALA A 1 300 ? -20.099 15.248 27.650 1.00 95.81 300 ALA A O 1
ATOM 2225 N N . THR A 1 301 ? -19.232 16.554 26.058 1.00 94.50 301 THR A N 1
ATOM 2226 C CA . THR A 1 301 ? -20.539 17.001 25.537 1.00 94.50 301 THR A CA 1
ATOM 2227 C C . THR A 1 301 ? -21.287 15.877 24.819 1.00 94.50 301 THR A C 1
ATOM 2229 O O . THR A 1 301 ? -22.494 15.742 24.979 1.00 94.50 301 THR A O 1
ATOM 2232 N N . THR A 1 302 ? -20.588 15.085 24.000 1.00 93.75 302 THR A N 1
ATOM 2233 C CA . THR A 1 302 ? -21.238 14.107 23.107 1.00 93.75 302 THR A CA 1
ATOM 2234 C C . THR A 1 302 ? -21.601 12.819 23.835 1.00 93.75 302 THR A C 1
ATOM 2236 O O . THR A 1 302 ? -22.637 12.229 23.545 1.00 93.75 302 THR A O 1
ATOM 2239 N N . TYR A 1 303 ? -20.752 12.383 24.770 1.00 95.31 303 TYR A N 1
ATOM 2240 C CA . TYR A 1 303 ? -20.893 11.096 25.453 1.00 95.31 303 TYR A CA 1
ATOM 2241 C C . TYR A 1 303 ? -21.151 11.235 26.955 1.00 95.31 303 TYR A C 1
ATOM 2243 O O . TYR A 1 303 ? -21.310 10.226 27.631 1.00 95.31 303 TYR A O 1
ATOM 2251 N N . GLY A 1 304 ? -21.197 12.457 27.495 1.00 95.88 304 GLY A N 1
ATOM 2252 C CA . GLY A 1 304 ? -21.494 12.682 28.911 1.00 95.88 304 GLY A CA 1
ATOM 2253 C C . GLY A 1 304 ? -20.423 12.144 29.860 1.00 95.88 304 GLY A C 1
ATOM 2254 O O . GLY A 1 304 ? -20.742 11.814 30.998 1.00 95.88 304 GLY A O 1
ATOM 2255 N N . ILE A 1 305 ? -19.171 12.009 29.404 1.00 97.12 305 ILE A N 1
ATOM 2256 C CA . ILE A 1 305 ? -18.076 11.550 30.268 1.00 97.12 305 ILE A CA 1
ATOM 2257 C C . ILE A 1 305 ? -17.727 12.658 31.275 1.00 97.12 305 ILE A C 1
ATOM 2259 O O . ILE A 1 305 ? -17.482 13.788 30.837 1.00 97.12 305 ILE A O 1
ATOM 2263 N N . PRO A 1 306 ? -17.678 12.359 32.588 1.00 96.44 306 PRO A N 1
ATOM 2264 C CA . PRO A 1 306 ? -17.323 13.332 33.617 1.00 96.44 306 PRO A CA 1
ATOM 2265 C C . PRO A 1 306 ? -15.955 13.981 33.391 1.00 96.44 306 PRO A C 1
ATOM 2267 O O . PRO A 1 306 ? -15.018 13.361 32.889 1.00 96.44 306 PRO A O 1
ATOM 2270 N N . ASP A 1 307 ? -15.819 15.242 33.794 1.00 95.38 307 ASP A N 1
ATOM 2271 C CA . ASP A 1 307 ? -14.611 16.035 33.542 1.00 95.38 307 ASP A CA 1
ATOM 2272 C C . ASP A 1 307 ? -13.352 15.493 34.236 1.00 95.38 307 ASP A C 1
ATOM 2274 O O . ASP A 1 307 ? -12.239 15.702 33.741 1.00 95.38 307 ASP A O 1
ATOM 2278 N N . ASP A 1 308 ? -13.525 14.809 35.366 1.00 95.62 308 ASP A N 1
ATOM 2279 C CA . ASP A 1 308 ? -12.495 14.110 36.136 1.00 95.62 308 ASP A CA 1
ATOM 2280 C C . ASP A 1 308 ? -12.166 12.713 35.583 1.00 95.62 308 ASP A C 1
ATOM 2282 O O . ASP A 1 308 ? -11.157 12.129 35.973 1.00 95.62 308 ASP A O 1
ATOM 2286 N N . HIS A 1 309 ? -12.936 12.216 34.611 1.00 97.38 309 HIS A N 1
ATOM 2287 C CA . HIS A 1 309 ? -12.670 10.971 33.882 1.00 97.38 309 HIS A CA 1
ATOM 2288 C C . HIS A 1 309 ? -11.922 11.207 32.555 1.00 97.38 309 HIS A C 1
ATOM 2290 O O . HIS A 1 309 ? -11.630 10.255 31.822 1.00 97.38 309 HIS A O 1
ATOM 2296 N N . ILE A 1 310 ? -11.600 12.466 32.226 1.00 97.38 310 ILE A N 1
ATOM 2297 C CA . ILE A 1 310 ? -10.921 12.845 30.981 1.00 97.38 310 ILE A CA 1
ATOM 2298 C C . ILE A 1 310 ? -9.528 13.402 31.270 1.00 97.38 310 ILE A C 1
ATOM 2300 O O . ILE A 1 310 ? -9.373 14.490 31.826 1.00 97.38 310 ILE A O 1
ATOM 2304 N N . PHE A 1 311 ? -8.503 12.693 30.798 1.00 96.31 311 PHE A N 1
ATOM 2305 C CA . PHE A 1 311 ? -7.098 13.042 31.017 1.00 96.31 311 PHE A CA 1
ATOM 2306 C C . PHE A 1 311 ? -6.376 13.435 29.723 1.00 96.31 311 PHE A C 1
ATOM 2308 O O . PHE A 1 311 ? -6.793 13.078 28.621 1.00 96.31 311 PHE A O 1
ATOM 2315 N N . HIS A 1 312 ? -5.248 14.136 29.834 1.00 93.38 312 HIS A N 1
ATOM 2316 C CA . HIS A 1 312 ? -4.418 14.490 28.679 1.00 93.38 312 HIS A CA 1
ATOM 2317 C C . HIS A 1 312 ? -3.300 13.464 28.430 1.00 93.38 312 HIS A C 1
ATOM 2319 O O . HIS A 1 312 ? -2.712 12.945 29.369 1.00 93.38 312 HIS A O 1
ATOM 2325 N N . THR A 1 313 ? -2.969 13.201 27.160 1.00 85.94 313 THR A N 1
ATOM 2326 C CA . THR A 1 313 ? -1.916 12.239 26.745 1.00 85.94 313 THR A CA 1
ATOM 2327 C C . THR A 1 313 ? -0.599 12.881 26.311 1.00 85.94 313 THR A C 1
ATOM 2329 O O . THR A 1 313 ? 0.124 12.306 25.498 1.00 85.94 313 THR A O 1
ATOM 2332 N N . ARG A 1 314 ? -0.308 14.115 26.736 1.00 77.19 314 ARG A N 1
ATOM 2333 C CA . ARG A 1 314 ? 0.953 14.780 26.348 1.00 77.19 314 ARG A CA 1
ATOM 2334 C C . ARG A 1 314 ? 2.155 14.233 27.116 1.00 77.19 314 ARG A C 1
ATOM 2336 O O . ARG A 1 314 ? 3.261 14.253 26.592 1.00 77.19 314 ARG A O 1
ATOM 2343 N N . ASP A 1 315 ? 1.909 13.729 28.316 1.00 83.44 315 ASP A N 1
ATOM 2344 C CA . ASP A 1 315 ? 2.875 13.121 29.221 1.00 83.44 315 ASP A CA 1
ATOM 2345 C C . ASP A 1 315 ? 2.168 12.048 30.075 1.00 83.44 315 ASP A C 1
ATOM 2347 O O . ASP A 1 315 ? 0.987 11.752 29.868 1.00 83.44 315 ASP A O 1
ATOM 2351 N N . ALA A 1 316 ? 2.889 11.450 31.025 1.00 89.62 316 ALA A N 1
ATOM 2352 C CA . ALA A 1 316 ? 2.369 10.411 31.913 1.00 89.62 316 ALA A CA 1
ATOM 2353 C C . ALA A 1 316 ? 1.500 10.948 33.076 1.00 89.62 316 ALA A C 1
ATOM 2355 O O . ALA A 1 316 ? 1.111 10.175 33.949 1.00 89.62 316 ALA A O 1
ATOM 2356 N N . SER A 1 317 ? 1.157 12.244 33.121 1.00 92.00 317 SER A N 1
ATOM 2357 C CA . SER A 1 317 ? 0.373 12.827 34.229 1.00 92.00 317 SER A CA 1
ATOM 2358 C C . SER A 1 317 ? -1.016 12.204 34.397 1.00 92.00 317 SER A C 1
ATOM 2360 O O . SER A 1 317 ? -1.547 12.186 35.513 1.00 92.00 317 SER A O 1
ATOM 2362 N N . PHE A 1 318 ? -1.588 11.626 33.331 1.00 94.88 318 PHE A N 1
ATOM 2363 C CA . PHE A 1 318 ? -2.854 10.892 33.407 1.00 94.88 318 PHE A CA 1
ATOM 2364 C C . PHE A 1 318 ? -2.797 9.715 34.388 1.00 94.88 318 PHE A C 1
ATOM 2366 O O . PHE A 1 318 ? -3.821 9.380 34.971 1.00 94.88 318 PHE A O 1
ATOM 2373 N N . VAL A 1 319 ? -1.619 9.125 34.620 1.00 96.12 319 VAL A N 1
ATOM 2374 C CA . VAL A 1 319 ? -1.443 8.011 35.560 1.00 96.12 319 VAL A CA 1
ATOM 2375 C C . VAL A 1 319 ? -1.766 8.451 36.986 1.00 96.12 319 VAL A C 1
ATOM 2377 O O . VAL A 1 319 ? -2.598 7.848 37.662 1.00 96.12 319 VAL A O 1
ATOM 2380 N N . ALA A 1 320 ? -1.163 9.554 37.434 1.00 95.19 320 ALA A N 1
ATOM 2381 C CA . ALA A 1 320 ? -1.420 10.104 38.762 1.00 95.19 320 ALA A CA 1
ATOM 2382 C C . ALA A 1 320 ? -2.868 10.605 38.900 1.00 95.19 320 ALA A C 1
ATOM 2384 O O . ALA A 1 320 ? -3.508 10.389 39.932 1.00 95.19 320 ALA A O 1
ATOM 2385 N N . GLY A 1 321 ? -3.397 11.241 37.847 1.00 95.38 321 GLY A N 1
ATOM 2386 C CA . GLY A 1 321 ? -4.784 11.704 37.800 1.00 95.38 321 GLY A CA 1
ATOM 2387 C C . GLY A 1 321 ? -5.788 10.562 37.959 1.00 95.38 321 GLY A C 1
ATOM 2388 O O . GLY A 1 321 ? -6.674 10.647 38.810 1.00 95.38 321 GLY A O 1
ATOM 2389 N N . LEU A 1 322 ? -5.610 9.479 37.200 1.00 96.50 322 LEU A N 1
ATOM 2390 C CA . LEU A 1 322 ? -6.504 8.325 37.223 1.00 96.50 322 LEU A CA 1
ATOM 2391 C C . LEU A 1 322 ? -6.418 7.576 38.550 1.00 96.50 322 LEU A C 1
ATOM 2393 O O . LEU A 1 322 ? -7.452 7.258 39.132 1.00 96.50 322 LEU A O 1
ATOM 2397 N N . LYS A 1 323 ? -5.214 7.359 39.096 1.00 96.44 323 LYS A N 1
ATOM 2398 C CA . LYS A 1 323 ? -5.051 6.779 40.442 1.00 96.44 323 LYS A CA 1
ATOM 2399 C C . LYS A 1 323 ? -5.815 7.567 41.501 1.00 96.44 323 LYS A C 1
ATOM 2401 O O . LYS A 1 323 ? -6.446 6.969 42.362 1.00 96.44 323 LYS A O 1
ATOM 2406 N N . ARG A 1 324 ? -5.774 8.900 41.444 1.00 96.50 324 ARG A N 1
ATOM 2407 C CA . ARG A 1 324 ? -6.493 9.747 42.402 1.00 96.50 324 ARG A CA 1
ATOM 2408 C C . ARG A 1 324 ? -8.008 9.559 42.311 1.00 96.50 324 ARG A C 1
ATOM 2410 O O . ARG A 1 324 ? -8.639 9.395 43.345 1.00 96.50 324 ARG A O 1
ATOM 2417 N N . VAL A 1 325 ? -8.576 9.570 41.104 1.00 97.00 325 VAL A N 1
ATOM 2418 C CA . VAL A 1 325 ? -10.035 9.441 40.901 1.00 97.00 325 VAL A CA 1
ATOM 2419 C C . VAL A 1 325 ? -10.517 8.025 41.226 1.00 97.00 325 VAL A C 1
ATOM 2421 O O . VAL A 1 325 ? -11.599 7.841 41.768 1.00 97.00 325 VAL A O 1
ATOM 2424 N N . THR A 1 326 ? -9.667 7.024 41.003 1.00 96.81 326 THR A N 1
ATOM 2425 C CA . THR A 1 326 ? -9.955 5.615 41.311 1.00 96.81 326 THR A CA 1
ATOM 2426 C C . THR A 1 326 ? -9.537 5.189 42.723 1.00 96.81 326 THR A C 1
ATOM 2428 O O . THR A 1 326 ? -9.552 3.999 43.025 1.00 96.81 326 THR A O 1
ATOM 2431 N N . ASN A 1 327 ? -9.149 6.118 43.607 1.00 95.81 327 ASN A N 1
ATOM 2432 C CA . ASN A 1 327 ? -8.688 5.829 44.976 1.00 95.81 327 ASN A CA 1
ATOM 2433 C C . ASN A 1 327 ? -7.558 4.781 45.055 1.00 95.81 327 ASN A C 1
ATOM 2435 O O . ASN A 1 327 ? -7.506 3.955 45.964 1.00 95.81 327 ASN A O 1
ATOM 2439 N N . GLY A 1 328 ? -6.646 4.806 44.084 1.00 95.69 328 GLY A N 1
ATOM 2440 C CA . GLY A 1 328 ? -5.500 3.902 43.991 1.00 95.69 328 GLY A CA 1
ATOM 2441 C C . GLY A 1 328 ? -5.814 2.534 43.385 1.00 95.69 328 GLY A C 1
ATOM 2442 O O . GLY A 1 328 ? -4.901 1.722 43.273 1.00 95.69 328 GLY A O 1
ATOM 2443 N N . TYR A 1 329 ? -7.061 2.283 42.976 1.00 96.81 329 TYR A N 1
ATOM 2444 C CA . TYR A 1 329 ? -7.469 1.009 42.388 1.00 96.81 329 TYR A CA 1
ATOM 2445 C C . TYR A 1 329 ? -6.855 0.766 41.002 1.00 96.81 329 TYR A C 1
ATOM 2447 O O . TYR A 1 329 ? -6.381 -0.334 40.732 1.00 96.81 329 TYR A O 1
ATOM 2455 N N . GLY A 1 330 ? -6.832 1.791 40.140 1.00 96.75 330 GLY A N 1
ATOM 2456 C CA . GLY A 1 330 ? -6.454 1.638 38.733 1.00 96.75 330 GLY A CA 1
ATOM 2457 C C . GLY A 1 330 ? -7.652 1.284 37.849 1.00 96.75 330 GLY A C 1
ATOM 2458 O O . GLY A 1 330 ? -8.735 1.839 38.037 1.00 96.75 330 GLY A O 1
ATOM 2459 N N . VAL A 1 331 ? -7.456 0.395 36.872 1.00 98.19 331 VAL A N 1
ATOM 2460 C CA . VAL A 1 331 ? -8.483 -0.038 35.908 1.00 98.19 331 VAL A CA 1
ATOM 2461 C C . VAL A 1 331 ? -8.467 -1.545 35.650 1.00 98.19 331 VAL A C 1
ATOM 2463 O O . VAL A 1 331 ? -7.432 -2.203 35.779 1.00 98.19 331 VAL A O 1
ATOM 2466 N N . ASP A 1 332 ? -9.621 -2.064 35.234 1.00 98.62 332 ASP A N 1
ATOM 2467 C CA . ASP A 1 332 ? -9.866 -3.472 34.910 1.00 98.62 332 ASP A CA 1
ATOM 2468 C C . ASP A 1 332 ? -9.547 -3.798 33.451 1.00 98.62 332 ASP A C 1
ATOM 2470 O O . ASP A 1 332 ? -9.102 -4.902 33.134 1.00 98.62 332 ASP A O 1
ATOM 2474 N N . VAL A 1 333 ? -9.762 -2.837 32.549 1.00 98.75 333 VAL A N 1
ATOM 2475 C CA . VAL A 1 333 ? -9.483 -2.986 31.118 1.00 98.75 333 VAL A CA 1
ATOM 2476 C C . VAL A 1 333 ? -8.761 -1.757 30.590 1.00 98.75 333 VAL A C 1
ATOM 2478 O O . VAL A 1 333 ? -9.166 -0.624 30.840 1.00 98.75 333 VAL A O 1
ATOM 2481 N N . VAL A 1 334 ? -7.719 -1.975 29.789 1.00 98.62 334 VAL A N 1
ATOM 2482 C CA . VAL A 1 334 ? -7.071 -0.909 29.013 1.00 98.62 334 VAL A CA 1
ATOM 2483 C C . VAL A 1 334 ? -7.217 -1.214 27.532 1.00 98.62 334 VAL A C 1
ATOM 2485 O O . VAL A 1 334 ? -6.753 -2.250 27.058 1.00 98.62 334 VAL A O 1
ATOM 2488 N N . LEU A 1 335 ? -7.816 -0.285 26.786 1.00 98.56 335 LEU A N 1
ATOM 2489 C CA . LEU A 1 335 ? -7.775 -0.274 25.328 1.00 98.56 335 LEU A CA 1
ATOM 2490 C C . LEU A 1 335 ? -6.659 0.671 24.874 1.00 98.56 335 LEU A C 1
ATOM 2492 O O . LEU A 1 335 ? -6.851 1.891 24.794 1.00 98.56 335 LEU A O 1
ATOM 2496 N N . ASN A 1 336 ? -5.479 0.109 24.604 1.00 97.44 336 ASN A N 1
ATOM 2497 C CA . ASN A 1 336 ? -4.284 0.900 24.344 1.00 97.44 336 ASN A CA 1
ATOM 2498 C C . ASN A 1 336 ? -4.055 1.203 22.858 1.00 97.44 336 ASN A C 1
ATOM 2500 O O . ASN A 1 336 ? -4.162 0.342 21.984 1.00 97.44 336 ASN A O 1
ATOM 2504 N N . SER A 1 337 ? -3.653 2.448 22.601 1.00 94.00 337 SER A N 1
ATOM 2505 C CA . SER A 1 337 ? -3.109 2.912 21.322 1.00 94.00 337 SER A CA 1
ATOM 2506 C C . SER A 1 337 ? -1.887 3.829 21.488 1.00 94.00 337 SER A C 1
ATOM 2508 O O . SER A 1 337 ? -1.470 4.471 20.521 1.00 94.00 337 SER A O 1
ATOM 2510 N N . LEU A 1 338 ? -1.373 3.982 22.712 1.00 93.25 338 LEU A N 1
ATOM 2511 C CA . LEU A 1 338 ? -0.156 4.734 23.015 1.00 93.25 338 LEU A CA 1
ATOM 2512 C C . LEU A 1 338 ? 1.070 3.834 22.846 1.00 93.25 338 LEU A C 1
ATOM 2514 O O . LEU A 1 338 ? 0.944 2.624 22.687 1.00 93.25 338 LEU A O 1
ATOM 2518 N N . SER A 1 339 ? 2.258 4.436 22.870 1.00 92.62 339 SER A N 1
ATOM 2519 C CA . SER A 1 339 ? 3.513 3.708 22.692 1.00 92.62 339 SER A CA 1
ATOM 2520 C C . SER A 1 339 ? 4.606 4.176 23.645 1.00 92.62 339 SER A C 1
ATOM 2522 O O . SER A 1 339 ? 4.622 5.341 24.049 1.00 92.62 339 SER A O 1
ATOM 2524 N N . GLY A 1 340 ? 5.573 3.306 23.917 1.00 93.31 340 GLY A N 1
ATOM 2525 C CA . GLY A 1 340 ? 6.777 3.613 24.682 1.00 93.31 340 GLY A CA 1
ATOM 2526 C C . GLY A 1 340 ? 6.536 3.920 26.150 1.00 93.31 340 GLY A C 1
ATOM 2527 O O . GLY A 1 340 ? 5.852 3.167 26.825 1.00 93.31 340 GLY A O 1
ATOM 2528 N N . GLU A 1 341 ? 7.123 5.002 26.661 1.00 92.69 341 GLU A N 1
ATOM 2529 C CA . GLU A 1 341 ? 7.089 5.309 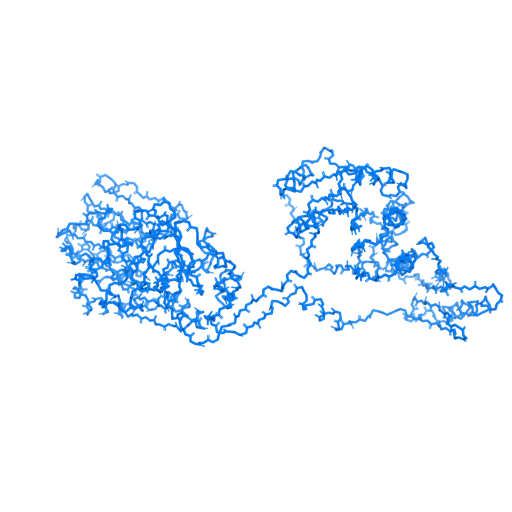28.101 1.00 92.69 341 GLU A CA 1
ATOM 2530 C C . GLU A 1 341 ? 5.663 5.472 28.639 1.00 92.69 341 GLU A C 1
ATOM 2532 O O . GLU A 1 341 ? 5.389 5.084 29.767 1.00 92.69 341 GLU A O 1
ATOM 2537 N N . LEU A 1 342 ? 4.733 5.981 27.823 1.00 94.44 342 LEU A N 1
ATOM 2538 C CA . LEU A 1 342 ? 3.326 6.096 28.220 1.00 94.44 342 LEU A CA 1
ATOM 2539 C C . LEU A 1 342 ? 2.638 4.729 28.320 1.00 94.44 342 LEU A C 1
ATOM 2541 O O . LEU A 1 342 ? 1.801 4.537 29.200 1.00 94.44 342 LEU A O 1
ATOM 2545 N N . LEU A 1 343 ? 3.001 3.791 27.435 1.00 94.75 343 LEU A N 1
ATOM 2546 C CA . LEU A 1 343 ? 2.542 2.405 27.506 1.00 94.75 343 LEU A CA 1
ATOM 2547 C C . LEU A 1 343 ? 3.074 1.759 28.785 1.00 94.75 343 LEU A C 1
ATOM 2549 O O . LEU A 1 343 ? 2.293 1.226 29.565 1.00 94.75 343 LEU A O 1
ATOM 2553 N N . GLU A 1 344 ? 4.381 1.866 29.026 1.00 94.31 344 GLU A N 1
ATOM 2554 C CA . GLU A 1 344 ? 5.049 1.266 30.185 1.00 94.31 344 GLU A CA 1
ATOM 2555 C C . GLU A 1 344 ? 4.524 1.834 31.513 1.00 94.31 344 GLU A C 1
ATOM 2557 O O . GLU A 1 344 ? 4.245 1.078 32.446 1.00 94.31 344 GLU A O 1
ATOM 2562 N N . ALA A 1 345 ? 4.316 3.152 31.593 1.00 93.75 345 ALA A N 1
ATOM 2563 C CA . ALA A 1 345 ? 3.737 3.794 32.769 1.00 93.75 345 ALA A CA 1
ATOM 2564 C C . ALA A 1 345 ? 2.311 3.286 33.031 1.00 93.75 345 ALA A C 1
ATOM 2566 O O . ALA A 1 345 ? 1.990 2.893 34.146 1.00 93.75 345 ALA A O 1
ATOM 2567 N N . CYS A 1 346 ? 1.460 3.206 32.002 1.00 94.56 346 CYS A N 1
ATOM 2568 C CA . CYS A 1 346 ? 0.114 2.652 32.154 1.00 94.56 346 CYS A CA 1
ATOM 2569 C C . CYS A 1 346 ? 0.148 1.175 32.586 1.00 94.56 346 CYS A C 1
ATOM 2571 O O . CYS A 1 346 ? -0.549 0.786 33.522 1.00 94.56 346 CYS A O 1
ATOM 2573 N N . TRP A 1 347 ? 0.986 0.367 31.932 1.00 96.06 347 TRP A N 1
ATOM 2574 C CA . TRP A 1 347 ? 1.130 -1.071 32.168 1.00 96.06 347 TRP A CA 1
ATOM 2575 C C . TRP A 1 347 ? 1.592 -1.403 33.591 1.00 96.06 347 TRP A C 1
ATOM 2577 O O . TRP A 1 347 ? 1.117 -2.362 34.198 1.00 96.06 347 TRP A O 1
ATOM 2587 N N . THR A 1 348 ? 2.506 -0.607 34.143 1.00 94.69 348 THR A N 1
ATOM 2588 C CA . THR A 1 348 ? 3.084 -0.863 35.468 1.00 94.69 348 THR A CA 1
ATOM 2589 C C . THR A 1 348 ? 2.301 -0.224 36.607 1.00 94.69 348 THR A C 1
ATOM 2591 O O . THR A 1 348 ? 2.323 -0.749 37.721 1.00 94.69 348 THR A O 1
ATOM 2594 N N . GLU A 1 349 ? 1.610 0.888 36.353 1.00 94.81 349 GLU A N 1
ATOM 2595 C CA . GLU A 1 349 ? 1.041 1.709 37.418 1.00 94.81 349 GLU A CA 1
ATOM 2596 C C . GLU A 1 349 ? -0.486 1.707 37.500 1.00 94.81 349 GLU A C 1
ATOM 2598 O O . GLU A 1 349 ? -1.005 1.996 38.577 1.00 94.81 349 GLU A O 1
ATOM 2603 N N . LEU A 1 350 ? -1.207 1.432 36.409 1.00 96.38 350 LEU A N 1
ATOM 2604 C CA . LEU A 1 350 ? -2.672 1.571 36.366 1.00 96.38 350 LEU A CA 1
ATOM 2605 C C . LEU A 1 350 ? -3.433 0.250 36.358 1.00 96.38 350 LEU A C 1
ATOM 2607 O O . LEU A 1 350 ? -4.653 0.257 36.483 1.00 96.38 350 LEU A O 1
ATOM 2611 N N . MET A 1 351 ? -2.740 -0.871 36.211 1.00 97.06 351 MET A N 1
ATOM 2612 C CA . MET A 1 351 ? -3.377 -2.172 36.067 1.00 97.06 351 MET A CA 1
ATOM 2613 C C . MET A 1 351 ? -3.769 -2.751 37.433 1.00 97.06 351 MET A C 1
ATOM 2615 O O . MET A 1 351 ? -2.900 -3.087 38.244 1.00 97.06 351 MET A O 1
ATOM 2619 N N . ALA A 1 352 ? -5.073 -2.901 37.679 1.00 97.25 352 ALA A N 1
ATOM 2620 C CA . ALA A 1 352 ? -5.585 -3.591 38.863 1.00 97.25 352 ALA A CA 1
ATOM 2621 C C . ALA A 1 352 ? -5.315 -5.112 38.776 1.00 97.25 352 ALA A C 1
ATOM 2623 O O . ALA A 1 352 ? -5.061 -5.637 37.683 1.00 97.25 352 ALA A O 1
ATOM 2624 N N . PRO A 1 353 ? -5.364 -5.871 39.887 1.00 97.38 353 PRO A N 1
ATOM 2625 C CA . PRO A 1 353 ? -5.332 -7.330 39.815 1.00 97.38 353 PRO A CA 1
ATOM 2626 C C . PRO A 1 353 ? -6.414 -7.894 38.889 1.00 97.38 353 PRO A C 1
ATOM 2628 O O . PRO A 1 353 ? -7.540 -7.416 38.904 1.00 97.38 353 PRO A O 1
ATOM 2631 N N . PHE A 1 354 ? -6.069 -8.921 38.108 1.00 97.75 354 PHE A N 1
ATOM 2632 C CA . PHE A 1 354 ? -6.928 -9.571 37.100 1.00 97.75 354 PHE A CA 1
ATOM 2633 C C . PHE A 1 354 ? -7.335 -8.700 35.900 1.00 97.75 354 PHE A C 1
ATOM 2635 O O . PHE A 1 354 ? -8.178 -9.102 35.094 1.00 97.75 354 PHE A O 1
ATOM 2642 N N . SER A 1 355 ? -6.718 -7.530 35.734 1.00 98.06 355 SER A N 1
ATOM 2643 C CA . SER A 1 355 ? -7.015 -6.648 34.606 1.00 98.06 355 SER A CA 1
ATOM 2644 C C . SER A 1 355 ? -6.573 -7.222 33.250 1.00 98.06 355 SER A C 1
ATOM 2646 O O . SER A 1 355 ? -5.738 -8.131 33.140 1.00 98.06 355 SER A O 1
ATOM 2648 N N . ARG A 1 356 ? -7.170 -6.695 32.176 1.00 98.50 356 ARG A N 1
ATOM 2649 C CA . ARG A 1 356 ? -6.946 -7.127 30.793 1.00 98.50 356 ARG A CA 1
ATOM 2650 C C . ARG A 1 356 ? -6.479 -5.965 29.934 1.00 98.50 356 ARG A C 1
ATOM 2652 O O . ARG A 1 356 ? -7.184 -4.977 29.738 1.00 98.50 356 ARG A O 1
ATOM 2659 N N . TRP A 1 357 ? -5.288 -6.111 29.376 1.00 98.38 357 TRP A N 1
ATOM 2660 C CA . TRP A 1 357 ? -4.741 -5.180 28.406 1.00 98.38 357 TRP A CA 1
ATOM 2661 C C . TRP A 1 357 ? -5.068 -5.624 26.985 1.00 98.38 357 TRP A C 1
ATOM 2663 O O . TRP A 1 357 ? -4.749 -6.750 26.591 1.00 98.38 357 TRP A O 1
ATOM 2673 N N . VAL A 1 358 ? -5.644 -4.717 26.196 1.00 98.50 358 VAL A N 1
ATOM 2674 C CA . VAL A 1 358 ? -5.887 -4.920 24.768 1.00 98.50 358 VAL A CA 1
ATOM 2675 C C . VAL A 1 358 ? -5.098 -3.904 23.948 1.00 98.50 358 VAL A C 1
ATOM 2677 O O . VAL A 1 358 ? -5.434 -2.722 23.879 1.00 98.50 358 VAL A O 1
ATOM 2680 N N . GLU A 1 359 ? -4.049 -4.394 23.295 1.00 97.50 359 GLU A N 1
ATOM 2681 C CA . GLU A 1 359 ? -3.142 -3.620 22.458 1.00 97.50 359 GLU A CA 1
ATOM 2682 C C . GLU A 1 359 ? -3.685 -3.486 21.030 1.00 97.50 359 GLU A C 1
ATOM 2684 O O . GLU A 1 359 ? -3.844 -4.481 20.311 1.00 97.50 359 GLU A O 1
ATOM 2689 N N . LEU A 1 360 ? -3.935 -2.244 20.605 1.00 95.38 360 LEU A N 1
ATOM 2690 C CA . LEU A 1 360 ? -4.228 -1.896 19.210 1.00 95.38 360 LEU A CA 1
ATOM 2691 C C . LEU A 1 360 ? -3.009 -1.291 18.494 1.00 95.38 360 LEU A C 1
ATOM 2693 O O . LEU A 1 360 ? -2.967 -1.240 17.260 1.00 95.38 360 LEU A O 1
ATOM 2697 N N . GLY A 1 361 ? -2.034 -0.779 19.250 1.00 92.00 361 GLY A N 1
ATOM 2698 C CA . GLY A 1 361 ? -0.839 -0.138 18.725 1.00 92.00 361 GLY A CA 1
ATOM 2699 C C . GLY A 1 361 ? 0.095 -1.135 18.042 1.00 92.00 361 GLY A C 1
ATOM 2700 O O . GLY A 1 361 ? 0.403 -2.205 18.554 1.00 92.00 361 GLY A O 1
ATOM 2701 N N . LYS A 1 362 ? 0.591 -0.770 16.854 1.00 89.19 362 LYS A N 1
ATOM 2702 C CA . LYS A 1 362 ? 1.564 -1.593 16.111 1.00 89.19 362 LYS A CA 1
ATOM 2703 C C . LYS A 1 362 ? 3.012 -1.156 16.307 1.00 89.19 362 LYS A C 1
ATOM 2705 O O . LYS A 1 362 ? 3.913 -1.918 15.983 1.00 89.19 362 LYS A O 1
ATOM 2710 N N . LYS A 1 363 ? 3.253 0.063 16.802 1.00 88.81 363 LYS A N 1
ATOM 2711 C CA . LYS A 1 363 ? 4.596 0.659 16.836 1.00 88.81 363 LYS A CA 1
ATOM 2712 C C . LYS A 1 363 ? 5.571 -0.158 17.685 1.00 88.81 363 LYS A C 1
ATOM 2714 O O . LYS A 1 363 ? 6.590 -0.587 17.161 1.00 88.81 363 LYS A O 1
ATOM 2719 N N . ASP A 1 364 ? 5.252 -0.393 18.955 1.00 92.12 364 ASP A N 1
ATOM 2720 C CA . ASP A 1 364 ? 6.166 -1.099 19.862 1.00 92.12 364 ASP A CA 1
ATOM 2721 C C . ASP A 1 364 ? 6.324 -2.582 19.491 1.00 92.12 364 ASP A C 1
ATOM 2723 O O . ASP A 1 364 ? 7.404 -3.143 19.668 1.00 92.12 364 ASP A O 1
ATOM 2727 N N . ILE A 1 365 ? 5.288 -3.186 18.892 1.00 91.12 365 ILE A N 1
ATOM 2728 C CA . ILE A 1 365 ? 5.337 -4.546 18.333 1.00 91.12 365 ILE A CA 1
ATOM 2729 C C . ILE A 1 365 ? 6.326 -4.612 17.161 1.00 91.12 365 ILE A C 1
ATOM 2731 O O . ILE A 1 365 ? 7.164 -5.508 17.109 1.00 91.12 365 ILE A O 1
ATOM 2735 N N . LEU A 1 366 ? 6.252 -3.662 16.222 1.00 88.56 366 LEU A N 1
ATOM 2736 C CA . LEU A 1 366 ? 7.157 -3.595 15.068 1.00 88.56 366 LEU A CA 1
ATOM 2737 C C . LEU A 1 366 ? 8.599 -3.278 15.480 1.00 88.56 366 LEU A C 1
ATOM 2739 O O . LEU A 1 366 ? 9.531 -3.818 14.889 1.00 88.56 366 LEU A O 1
ATOM 2743 N N . ASP A 1 367 ? 8.770 -2.438 16.501 1.00 90.50 367 ASP A N 1
ATOM 2744 C CA . ASP A 1 367 ? 10.073 -2.083 17.069 1.00 90.50 367 ASP A CA 1
ATOM 2745 C C . ASP A 1 367 ? 10.634 -3.197 17.988 1.00 90.50 367 ASP A C 1
ATOM 2747 O O . ASP A 1 367 ? 11.746 -3.060 18.497 1.00 90.50 367 ASP A O 1
ATOM 2751 N N . ASN A 1 368 ? 9.887 -4.293 18.202 1.00 92.50 368 ASN A N 1
ATOM 2752 C CA . ASN A 1 368 ? 10.224 -5.409 19.094 1.00 92.50 368 ASN A CA 1
ATOM 2753 C C . ASN A 1 368 ? 10.662 -4.942 20.495 1.00 92.50 368 ASN A C 1
ATOM 2755 O O . ASN A 1 368 ? 11.693 -5.368 21.024 1.00 92.50 368 ASN A O 1
ATOM 2759 N N . ARG A 1 369 ? 9.907 -4.011 21.088 1.00 93.25 369 ARG A N 1
ATOM 2760 C CA . ARG A 1 369 ? 10.216 -3.511 22.431 1.00 93.25 369 ARG A CA 1
ATOM 2761 C C . ARG A 1 369 ? 9.889 -4.547 23.503 1.00 93.25 369 ARG A C 1
ATOM 2763 O O . ARG A 1 369 ? 8.920 -5.292 23.394 1.00 93.25 369 ARG A O 1
ATOM 2770 N N . GLY A 1 370 ? 10.701 -4.557 24.560 1.00 92.75 370 GLY A N 1
ATOM 2771 C CA . GLY A 1 370 ? 10.437 -5.360 25.751 1.00 92.75 370 GLY A CA 1
ATOM 2772 C C . GLY A 1 370 ? 9.260 -4.808 26.557 1.00 92.75 370 GLY A C 1
ATOM 2773 O O . GLY A 1 370 ? 9.058 -3.597 26.601 1.00 92.75 370 GLY A O 1
ATOM 2774 N N . LEU A 1 371 ? 8.523 -5.707 27.208 1.00 93.56 371 LEU A N 1
ATOM 2775 C CA . LEU A 1 371 ? 7.432 -5.398 28.131 1.00 93.56 371 LEU A CA 1
ATOM 2776 C C . LEU A 1 371 ? 7.817 -5.884 29.532 1.00 93.56 371 LEU A C 1
ATOM 2778 O O . LEU A 1 371 ? 8.277 -7.020 29.686 1.00 93.56 371 LEU A O 1
ATOM 2782 N N . SER A 1 372 ? 7.633 -5.051 30.559 1.00 93.75 372 SER A N 1
ATOM 2783 C CA . SER A 1 372 ? 7.923 -5.457 31.937 1.00 93.75 372 SER A CA 1
ATOM 2784 C C . SER A 1 372 ? 7.051 -6.631 32.374 1.00 93.75 372 SER A C 1
ATOM 2786 O O . SER A 1 372 ? 5.828 -6.561 32.336 1.00 93.75 372 SER A O 1
ATOM 2788 N N . MET A 1 373 ? 7.670 -7.705 32.862 1.00 96.56 373 MET A N 1
ATOM 2789 C CA . MET A 1 373 ? 6.945 -8.920 33.267 1.00 96.56 373 MET A CA 1
ATOM 2790 C C . MET A 1 373 ? 6.349 -8.840 34.678 1.00 96.56 373 MET A C 1
ATOM 2792 O O . MET A 1 373 ? 5.451 -9.606 35.013 1.00 96.56 373 MET A O 1
ATOM 2796 N N . ARG A 1 374 ? 6.836 -7.923 35.526 1.00 95.75 374 ARG A N 1
ATOM 2797 C CA . ARG A 1 374 ? 6.435 -7.828 36.940 1.00 95.75 374 ARG A CA 1
ATOM 2798 C C . ARG A 1 374 ? 4.921 -7.651 37.155 1.00 95.75 374 ARG A C 1
ATOM 2800 O O . ARG A 1 374 ? 4.417 -8.313 38.062 1.00 95.75 374 ARG A O 1
ATOM 2807 N N . PRO A 1 375 ? 4.183 -6.843 36.364 1.00 95.31 375 PRO A N 1
ATOM 2808 C CA . PRO A 1 375 ? 2.730 -6.719 36.511 1.00 95.31 375 PRO A CA 1
ATOM 2809 C C . PRO A 1 375 ? 1.974 -8.051 36.392 1.00 95.31 375 PRO A C 1
ATOM 2811 O O . PRO A 1 375 ? 0.955 -8.235 37.049 1.00 95.31 375 PRO A O 1
ATOM 2814 N N . LEU A 1 376 ? 2.501 -9.039 35.660 1.00 96.56 376 LEU A N 1
ATOM 2815 C CA . LEU A 1 376 ? 1.847 -10.344 35.497 1.00 96.56 376 LEU A CA 1
ATOM 2816 C C . LEU A 1 376 ? 1.688 -11.126 36.814 1.00 96.56 376 LEU A C 1
ATOM 2818 O O . LEU A 1 376 ? 0.843 -12.015 36.883 1.00 96.56 376 LEU A O 1
ATOM 2822 N N . LEU A 1 377 ? 2.423 -10.770 37.879 1.00 97.00 377 LEU A N 1
ATOM 2823 C CA . LEU A 1 377 ? 2.204 -11.319 39.228 1.00 97.00 377 LEU A CA 1
ATOM 2824 C C . LEU A 1 377 ? 0.780 -11.068 39.752 1.00 97.00 377 LEU A C 1
ATOM 2826 O O . LEU A 1 377 ? 0.302 -11.817 40.599 1.00 97.00 377 LEU A O 1
ATOM 2830 N N . ASN A 1 378 ? 0.094 -10.050 39.229 1.00 96.81 378 ASN A N 1
ATOM 2831 C CA . ASN A 1 378 ? -1.274 -9.699 39.594 1.00 96.81 378 ASN A CA 1
ATOM 2832 C C . ASN A 1 378 ? -2.328 -10.396 38.708 1.00 96.81 378 ASN A C 1
ATOM 2834 O O . ASN A 1 378 ? -3.462 -9.931 38.641 1.00 96.81 378 ASN A O 1
ATOM 2838 N N . ASN A 1 379 ? -1.972 -11.487 38.014 1.00 97.56 379 ASN A N 1
ATOM 2839 C CA . ASN A 1 379 ? -2.840 -12.206 37.065 1.00 97.56 379 ASN A CA 1
ATOM 2840 C C . ASN A 1 379 ? -3.381 -11.325 35.929 1.00 97.56 379 ASN A C 1
ATOM 2842 O O . ASN A 1 379 ? -4.498 -11.513 35.451 1.00 97.56 379 ASN A O 1
ATOM 2846 N N . ILE A 1 380 ? -2.580 -10.351 35.501 1.00 97.50 380 ILE A N 1
ATOM 2847 C CA . ILE A 1 380 ? -2.913 -9.473 34.382 1.00 97.50 380 ILE A CA 1
ATOM 2848 C C . ILE A 1 380 ? -2.717 -10.232 33.067 1.00 97.50 380 ILE A C 1
ATOM 2850 O O . ILE A 1 380 ? -1.759 -10.992 32.919 1.00 97.50 380 ILE A O 1
ATOM 2854 N N . SER A 1 381 ? -3.593 -9.996 32.090 1.00 97.62 381 SER A N 1
ATOM 2855 C CA . SER A 1 381 ? -3.439 -10.512 30.724 1.00 97.62 381 SER A CA 1
ATOM 2856 C C . SER A 1 381 ? -3.073 -9.410 29.730 1.00 97.62 381 SER A C 1
ATOM 2858 O O . SER A 1 381 ? -3.485 -8.260 29.877 1.00 97.62 381 SER A O 1
ATOM 2860 N N . PHE A 1 382 ? -2.312 -9.774 28.696 1.00 97.56 382 PHE A N 1
ATOM 2861 C CA . PHE A 1 382 ? -1.963 -8.898 27.578 1.00 97.56 382 PHE A CA 1
ATOM 2862 C C . PHE A 1 382 ? -2.365 -9.567 26.265 1.00 97.56 382 PHE A C 1
ATOM 2864 O O . PHE A 1 382 ? -1.921 -10.676 25.968 1.00 97.56 382 PHE A O 1
ATOM 2871 N N . SER A 1 383 ? -3.207 -8.900 25.478 1.00 97.31 383 SER A N 1
ATOM 2872 C CA . SER A 1 383 ? -3.714 -9.402 24.200 1.00 97.31 383 SER A CA 1
ATOM 2873 C C . SER A 1 383 ? -3.589 -8.353 23.102 1.00 97.31 383 SER A C 1
ATOM 2875 O O . SER A 1 383 ? -3.809 -7.172 23.344 1.00 97.31 383 SER A O 1
ATOM 2877 N N . CYS A 1 384 ? -3.314 -8.784 21.871 1.00 95.50 384 CYS A N 1
ATOM 2878 C CA . CYS A 1 384 ? -3.288 -7.905 20.699 1.00 95.50 384 CYS A CA 1
ATOM 2879 C C . CYS A 1 384 ? -4.534 -8.112 19.833 1.00 95.50 384 CYS A C 1
ATOM 2881 O O . CYS A 1 384 ? -4.959 -9.250 19.606 1.00 95.50 384 CYS A O 1
ATOM 2883 N N . VAL A 1 385 ? -5.076 -7.029 19.274 1.00 95.00 385 VAL A N 1
ATOM 2884 C CA . VAL A 1 385 ? -6.171 -7.090 18.296 1.00 95.00 385 VAL A CA 1
ATOM 2885 C C . VAL A 1 385 ? -5.751 -6.409 16.998 1.00 95.00 385 VAL A C 1
ATOM 2887 O O . VAL A 1 385 ? -5.547 -5.201 16.941 1.00 95.00 385 VAL A O 1
ATOM 2890 N N . ASP A 1 386 ? -5.672 -7.199 15.925 1.00 89.81 386 ASP A N 1
ATOM 2891 C CA . ASP A 1 386 ? -5.448 -6.713 14.564 1.00 89.81 386 ASP A CA 1
ATOM 2892 C C . ASP A 1 386 ? -6.549 -7.229 13.641 1.00 89.81 386 ASP A C 1
ATOM 2894 O O . ASP A 1 386 ? -6.569 -8.400 13.248 1.00 89.81 386 ASP A O 1
ATOM 2898 N N . LEU A 1 387 ? -7.464 -6.334 13.270 1.00 90.38 387 LEU A N 1
ATOM 2899 C CA . LEU A 1 387 ? -8.573 -6.673 12.389 1.00 90.38 387 LEU A CA 1
ATOM 2900 C C . LEU A 1 387 ? -8.074 -7.122 11.003 1.00 90.38 387 LEU A C 1
ATOM 2902 O O . LEU A 1 387 ? -8.695 -7.989 10.389 1.00 90.38 387 LEU A O 1
ATOM 2906 N N . SER A 1 388 ? -6.905 -6.640 10.554 1.00 84.81 388 SER A N 1
ATOM 2907 C CA . SER A 1 388 ? -6.388 -6.957 9.218 1.00 84.81 388 SER A CA 1
ATOM 2908 C C . SER A 1 388 ? -5.975 -8.407 9.018 1.00 84.81 388 SER A C 1
ATOM 2910 O O . SER A 1 388 ? -6.149 -8.964 7.934 1.00 84.81 388 SER A O 1
ATOM 2912 N N . GLY A 1 389 ? -5.509 -9.067 10.078 1.00 86.50 389 GLY A N 1
ATOM 2913 C CA . GLY A 1 389 ? -5.294 -10.511 10.053 1.00 86.50 389 GLY A CA 1
ATOM 2914 C C . GLY A 1 389 ? -6.610 -11.295 9.991 1.00 86.50 389 GLY A C 1
ATOM 2915 O O . GLY A 1 389 ? -6.658 -12.376 9.405 1.00 86.50 389 GLY A O 1
ATOM 2916 N N . ILE A 1 390 ? -7.696 -10.754 10.555 1.00 92.31 390 ILE A N 1
ATOM 2917 C CA . ILE A 1 390 ? -8.983 -11.451 10.652 1.00 92.31 390 ILE A CA 1
ATOM 2918 C C . ILE A 1 390 ? -9.650 -11.568 9.283 1.00 92.31 390 ILE A C 1
ATOM 2920 O O . ILE A 1 390 ? -10.004 -12.681 8.904 1.00 92.31 390 ILE A O 1
ATOM 2924 N N . TRP A 1 391 ? -9.792 -10.487 8.509 1.00 91.00 391 TRP A N 1
ATOM 2925 C CA . TRP A 1 391 ? -10.446 -10.598 7.195 1.00 91.00 391 TRP A CA 1
ATOM 2926 C C . TRP A 1 391 ? -9.637 -11.427 6.187 1.00 91.00 391 TRP A C 1
ATOM 2928 O O . TRP A 1 391 ? -10.231 -12.088 5.341 1.00 91.00 391 TRP A O 1
ATOM 2938 N N . ARG A 1 392 ? -8.301 -11.470 6.311 1.00 89.31 392 ARG A N 1
ATOM 2939 C CA . ARG A 1 392 ? -7.435 -12.293 5.446 1.00 89.31 392 ARG A CA 1
ATOM 2940 C C . ARG A 1 392 ? -7.460 -13.780 5.793 1.00 89.31 392 ARG A C 1
ATOM 2942 O O . ARG A 1 392 ? -7.464 -14.614 4.894 1.00 89.31 392 ARG A O 1
ATOM 2949 N N . HIS A 1 393 ? -7.433 -14.119 7.083 1.00 93.00 393 HIS A N 1
ATOM 2950 C CA . HIS A 1 393 ? -7.195 -15.499 7.526 1.00 93.00 393 HIS A CA 1
ATOM 2951 C C . HIS A 1 393 ? -8.406 -16.156 8.191 1.00 93.00 393 HIS A C 1
ATOM 2953 O O . HIS A 1 393 ? -8.488 -17.380 8.242 1.00 93.00 393 HIS A O 1
ATOM 2959 N N . ARG A 1 394 ? -9.355 -15.368 8.708 1.00 95.50 394 ARG A N 1
ATOM 2960 C CA . ARG A 1 394 ? -10.575 -15.844 9.379 1.00 95.50 394 ARG A CA 1
ATOM 2961 C C . ARG A 1 394 ? -11.821 -15.077 8.899 1.00 95.50 394 ARG A C 1
ATOM 2963 O O . ARG A 1 394 ? -12.522 -14.484 9.720 1.00 95.50 394 ARG A O 1
ATOM 2970 N N . PRO A 1 395 ? -12.161 -15.120 7.596 1.00 95.12 395 PRO A N 1
ATOM 2971 C CA . PRO A 1 395 ? -13.289 -14.367 7.035 1.00 95.12 395 PRO A CA 1
ATOM 2972 C C . PRO A 1 395 ? -14.643 -14.711 7.680 1.00 95.12 395 PRO A C 1
ATOM 2974 O O . PRO A 1 395 ? -15.492 -13.839 7.826 1.00 95.12 395 PRO A O 1
ATOM 2977 N N . ALA A 1 396 ? -14.839 -15.943 8.164 1.00 95.62 396 ALA A N 1
ATOM 2978 C CA . ALA A 1 396 ? -16.044 -16.308 8.918 1.00 95.62 396 ALA A CA 1
ATOM 2979 C C . ALA A 1 396 ? -16.165 -15.553 10.259 1.00 95.62 396 ALA A C 1
ATOM 2981 O O . ALA A 1 396 ? -17.253 -15.117 10.631 1.00 95.62 396 ALA A O 1
ATOM 2982 N N . LEU A 1 397 ? -15.043 -15.343 10.962 1.00 97.06 397 LEU A N 1
ATOM 2983 C CA . LEU A 1 397 ? -15.012 -14.511 12.167 1.00 97.06 397 LEU A CA 1
ATOM 2984 C C . LEU A 1 397 ? -15.321 -13.051 11.819 1.00 97.06 397 LEU A C 1
ATOM 2986 O O . LEU A 1 397 ? -16.058 -12.401 12.557 1.00 97.06 397 LEU A O 1
ATOM 2990 N N . MET A 1 398 ? -14.803 -12.560 10.688 1.00 97.19 398 MET A N 1
ATOM 2991 C CA . MET A 1 398 ? -15.109 -11.214 10.201 1.00 97.19 398 MET A CA 1
ATOM 2992 C C . MET A 1 398 ? -16.609 -11.039 9.930 1.00 97.19 398 MET A C 1
ATOM 2994 O O . MET A 1 398 ? -17.189 -10.045 10.360 1.00 97.19 398 MET A O 1
ATOM 2998 N N . ARG A 1 399 ? -17.258 -12.030 9.302 1.00 97.06 399 ARG A N 1
ATOM 2999 C CA . ARG A 1 399 ? -18.706 -11.997 9.052 1.00 97.06 399 ARG A CA 1
ATOM 3000 C C . ARG A 1 399 ? -19.510 -11.900 10.342 1.00 97.06 399 ARG A C 1
ATOM 3002 O O . ARG A 1 399 ? -20.418 -11.079 10.424 1.00 97.06 399 ARG A O 1
ATOM 3009 N N . ARG A 1 400 ? -19.163 -12.713 11.351 1.00 97.88 400 ARG A N 1
ATOM 3010 C CA . ARG A 1 400 ? -19.813 -12.666 12.671 1.00 97.88 400 ARG A CA 1
ATOM 3011 C C . ARG A 1 400 ? -19.683 -11.274 13.291 1.00 97.88 400 ARG A C 1
ATOM 3013 O O . ARG A 1 400 ? -20.692 -10.702 13.675 1.00 97.88 400 ARG A O 1
ATOM 3020 N N . LEU A 1 401 ? -18.466 -10.724 13.326 1.00 98.06 401 LEU A N 1
ATOM 3021 C CA . LEU A 1 401 ? -18.207 -9.397 13.895 1.00 98.06 401 LEU A CA 1
ATOM 3022 C C . LEU A 1 401 ? -19.020 -8.300 13.195 1.00 98.06 401 LEU A C 1
ATOM 3024 O O . LEU A 1 401 ? -19.624 -7.474 13.869 1.00 98.06 401 LEU A O 1
ATOM 3028 N N . LEU A 1 402 ? -19.075 -8.310 11.859 1.00 97.75 402 LEU A N 1
ATOM 3029 C CA . LEU A 1 402 ? -19.880 -7.351 11.099 1.00 97.75 402 LEU A CA 1
ATOM 3030 C C . LEU A 1 402 ? -21.373 -7.478 11.417 1.00 97.75 402 LEU A C 1
ATOM 3032 O O . LEU A 1 402 ? -22.022 -6.470 11.676 1.00 97.75 402 LEU A O 1
ATOM 3036 N N . ASN A 1 403 ? -21.913 -8.698 11.431 1.00 97.56 403 ASN A N 1
ATOM 3037 C CA . ASN A 1 403 ? -23.320 -8.922 11.765 1.00 97.56 403 ASN A CA 1
ATOM 3038 C C . ASN A 1 403 ? -23.648 -8.448 13.192 1.00 97.56 403 ASN A C 1
ATOM 3040 O O . ASN A 1 403 ? -24.640 -7.749 13.384 1.00 97.56 403 ASN A O 1
ATOM 3044 N N . ASP A 1 404 ? -22.809 -8.785 14.177 1.00 97.81 404 ASP A N 1
ATOM 3045 C CA . ASP A 1 404 ? -23.009 -8.392 15.577 1.00 97.81 404 ASP A CA 1
ATOM 3046 C C . ASP A 1 404 ? -22.978 -6.866 15.745 1.00 97.81 404 ASP A C 1
ATOM 3048 O O . ASP A 1 404 ? -23.855 -6.290 16.389 1.00 97.81 404 ASP A O 1
ATOM 3052 N N . VAL A 1 405 ? -22.006 -6.203 15.113 1.00 97.38 405 VAL A N 1
ATOM 3053 C CA . VAL A 1 405 ? -21.877 -4.741 15.129 1.00 97.38 405 VAL A CA 1
ATOM 3054 C C . VAL A 1 405 ? -23.085 -4.074 14.482 1.00 97.38 405 VAL A C 1
ATOM 3056 O O . VAL A 1 405 ? -23.686 -3.189 15.082 1.00 97.38 405 VAL A O 1
ATOM 3059 N N . PHE A 1 406 ? -23.477 -4.482 13.273 1.00 96.44 406 PHE A N 1
ATOM 3060 C CA . PHE A 1 406 ? -24.581 -3.826 12.566 1.00 96.44 406 PHE A CA 1
ATOM 3061 C C . PHE A 1 406 ? -25.959 -4.160 13.154 1.00 96.44 406 PHE A C 1
ATOM 3063 O O . PHE A 1 406 ? -26.899 -3.382 12.973 1.00 96.44 406 PHE A O 1
ATOM 3070 N N . ARG A 1 407 ? -26.073 -5.237 13.941 1.00 96.38 407 ARG A N 1
ATOM 3071 C CA . ARG A 1 407 ? -27.217 -5.453 14.834 1.00 96.38 407 ARG A CA 1
ATOM 3072 C C . ARG A 1 407 ? -27.278 -4.378 15.925 1.00 96.38 407 ARG A C 1
ATOM 3074 O O . ARG A 1 407 ? -28.310 -3.727 16.035 1.00 96.38 407 ARG A O 1
ATOM 3081 N N . LEU A 1 408 ? -26.178 -4.113 16.639 1.00 96.12 408 LEU A N 1
ATOM 3082 C CA . LEU A 1 408 ? -26.127 -3.045 17.655 1.00 96.12 408 LEU A CA 1
ATOM 3083 C C . LEU A 1 408 ? -26.425 -1.658 17.063 1.00 96.12 408 LEU A C 1
ATOM 3085 O O . LEU A 1 408 ? -27.058 -0.825 17.710 1.00 96.12 408 LEU A O 1
ATOM 3089 N N . VAL A 1 409 ? -25.997 -1.407 15.821 1.00 95.44 409 VAL A N 1
ATOM 3090 C CA . VAL A 1 409 ? -26.357 -0.180 15.090 1.00 95.44 409 VAL A CA 1
ATOM 3091 C C . VAL A 1 409 ? -27.862 -0.109 14.836 1.00 95.44 409 VAL A C 1
ATOM 3093 O O . VAL A 1 409 ? -28.474 0.934 15.054 1.00 95.44 409 VAL A O 1
ATOM 3096 N N . SER A 1 410 ? -28.468 -1.216 14.402 1.00 94.81 410 SER A N 1
ATOM 3097 C CA . SER A 1 410 ? -29.909 -1.289 14.122 1.00 94.81 410 SER A CA 1
ATOM 3098 C C . SER A 1 410 ? -30.755 -1.100 15.384 1.00 94.81 410 SER A C 1
ATOM 3100 O O . SER A 1 410 ? -31.806 -0.470 15.331 1.00 94.81 410 SER A O 1
ATOM 3102 N N . GLU A 1 411 ? -30.272 -1.595 16.523 1.00 94.19 411 GLU A N 1
ATOM 3103 C CA . GLU A 1 411 ? -30.878 -1.417 17.849 1.00 94.19 411 GLU A CA 1
ATOM 3104 C C . GLU A 1 411 ? -30.638 -0.011 18.433 1.00 94.19 411 GLU A C 1
ATOM 3106 O O . GLU A 1 411 ? -31.222 0.350 19.453 1.00 94.19 411 GLU A O 1
ATOM 3111 N N . GLY A 1 412 ? -29.790 0.804 17.794 1.00 92.94 412 GLY A N 1
ATOM 3112 C CA . GLY A 1 412 ? -29.446 2.153 18.243 1.00 92.94 412 GLY A CA 1
ATOM 3113 C C . GLY A 1 412 ? -28.478 2.206 19.431 1.00 92.94 412 GLY A C 1
ATOM 3114 O O . GLY A 1 412 ? -28.257 3.294 19.968 1.00 92.94 412 GLY A O 1
ATOM 3115 N N . ALA A 1 413 ? -27.894 1.065 19.817 1.00 93.88 413 ALA A N 1
ATOM 3116 C CA . ALA A 1 413 ? -26.938 0.935 20.917 1.00 93.88 413 ALA A CA 1
ATOM 3117 C C . ALA A 1 413 ? -25.600 1.629 20.619 1.00 93.88 413 ALA A C 1
ATOM 3119 O O . ALA A 1 413 ? -24.982 2.202 21.513 1.00 93.88 413 ALA A O 1
ATOM 3120 N N . ILE A 1 414 ? -25.172 1.613 19.354 1.00 95.00 414 ILE A N 1
ATOM 3121 C CA . ILE A 1 414 ? -24.002 2.355 18.873 1.00 95.00 414 ILE A CA 1
ATOM 3122 C C . ILE A 1 414 ? -24.369 3.162 17.628 1.00 95.00 414 ILE A C 1
ATOM 3124 O O . ILE A 1 414 ? -25.168 2.731 16.796 1.00 95.00 414 ILE A O 1
ATOM 3128 N N . LYS A 1 415 ? -23.776 4.347 17.491 1.00 95.25 415 LYS A N 1
ATOM 3129 C CA . LYS A 1 415 ? -24.055 5.306 16.417 1.00 95.25 415 LYS A CA 1
ATOM 3130 C C . LYS A 1 415 ? -22.761 5.736 15.714 1.00 95.25 415 LYS A C 1
ATOM 3132 O O . LYS A 1 415 ? -21.666 5.553 16.264 1.00 95.25 415 LYS A O 1
ATOM 3137 N N . PRO A 1 416 ? -22.856 6.305 14.498 1.00 95.12 416 PRO A N 1
ATOM 3138 C CA . PRO A 1 416 ? -21.716 6.921 13.828 1.00 95.12 416 PRO A CA 1
ATOM 3139 C C . PRO A 1 416 ? -21.007 7.934 14.733 1.00 95.12 416 PRO A C 1
ATOM 3141 O O . PRO A 1 416 ? -21.640 8.657 15.501 1.00 95.12 416 PRO A O 1
ATOM 3144 N N . VAL A 1 417 ? -19.681 7.978 14.641 1.00 93.25 417 VAL A N 1
ATOM 3145 C CA . VAL A 1 417 ? -18.844 8.883 15.443 1.00 93.25 417 VAL A CA 1
ATOM 3146 C C . VAL A 1 417 ? -18.916 10.318 14.920 1.00 93.25 417 VAL A C 1
ATOM 3148 O O . VAL A 1 417 ? -19.149 10.539 13.730 1.00 93.25 417 VAL A O 1
ATOM 3151 N N . ALA A 1 418 ? -18.659 11.301 15.785 1.00 88.31 418 ALA A N 1
ATOM 3152 C CA . ALA A 1 418 ? -18.747 12.719 15.443 1.00 88.31 418 ALA A CA 1
ATOM 3153 C C . ALA A 1 418 ? -17.462 13.493 15.812 1.00 88.31 418 ALA A C 1
ATOM 3155 O O . ALA A 1 418 ? -16.867 13.251 16.861 1.00 88.31 418 ALA A O 1
ATOM 3156 N N . PRO A 1 419 ? -17.012 14.462 14.993 1.00 92.75 419 PRO A N 1
ATOM 3157 C CA . PRO A 1 419 ? -17.526 14.803 13.669 1.00 92.75 419 PRO A CA 1
ATOM 3158 C C . PRO A 1 419 ? -17.122 13.781 12.592 1.00 92.75 419 PRO A C 1
ATOM 3160 O O . PRO A 1 419 ? -16.065 13.149 12.661 1.00 92.75 419 PRO A O 1
ATOM 3163 N N . LEU A 1 420 ? -17.958 13.673 11.558 1.00 94.12 420 LEU A N 1
ATOM 3164 C CA . LEU A 1 420 ? -17.641 12.956 10.326 1.00 94.12 420 LEU A CA 1
ATOM 3165 C C . LEU A 1 420 ? -17.216 13.972 9.260 1.00 94.12 420 LEU A C 1
ATOM 3167 O O . LEU A 1 420 ? -18.038 14.755 8.783 1.00 94.12 420 LEU A O 1
ATOM 3171 N N . THR A 1 421 ? -15.926 13.990 8.924 1.00 95.06 421 THR A N 1
ATOM 3172 C CA . THR A 1 421 ? -15.355 14.920 7.938 1.00 95.06 421 THR A CA 1
ATOM 3173 C C . THR A 1 421 ? -15.320 14.262 6.567 1.00 95.06 421 THR A C 1
ATOM 3175 O O . THR A 1 421 ? -14.745 13.187 6.410 1.00 95.06 421 THR A O 1
ATOM 3178 N N . GLU A 1 422 ? -15.909 14.915 5.574 1.00 95.38 422 GLU A N 1
ATOM 3179 C CA . GLU A 1 422 ? -16.039 14.384 4.219 1.00 95.38 422 GLU A CA 1
ATOM 3180 C C . GLU A 1 422 ? -15.116 15.111 3.238 1.00 95.38 422 GLU A C 1
ATOM 3182 O O . GLU A 1 422 ? -14.965 16.332 3.300 1.00 95.38 422 GLU A O 1
ATOM 3187 N N . PHE A 1 423 ? -14.510 14.353 2.326 1.00 95.62 423 PHE A N 1
ATOM 3188 C CA . PHE A 1 423 ? -13.738 14.866 1.197 1.00 95.62 423 PHE A CA 1
ATOM 3189 C C . PHE A 1 423 ? -14.209 14.197 -0.096 1.00 95.62 423 PHE A C 1
ATOM 3191 O O . PHE A 1 423 ? -14.467 12.997 -0.097 1.00 95.62 423 PHE A O 1
ATOM 3198 N N . GLY A 1 424 ? -14.260 14.941 -1.201 1.00 95.19 424 GLY A N 1
ATOM 3199 C CA . GLY A 1 424 ? -14.414 14.354 -2.535 1.00 95.19 424 GLY A CA 1
ATOM 3200 C C . GLY A 1 424 ? -13.188 13.526 -2.926 1.00 95.19 424 GLY A C 1
ATOM 3201 O O . GLY A 1 424 ? -12.076 13.756 -2.427 1.00 95.19 424 GLY A O 1
ATOM 3202 N N . VAL A 1 425 ? -13.369 12.561 -3.826 1.00 93.88 425 VAL A N 1
ATOM 3203 C CA . VAL A 1 425 ? -12.291 11.678 -4.302 1.00 93.88 425 VAL A CA 1
ATOM 3204 C C . VAL A 1 425 ? -11.135 12.443 -4.965 1.00 93.88 425 VAL A C 1
ATOM 3206 O O . VAL A 1 425 ? -9.979 12.022 -4.848 1.00 93.88 425 VAL A O 1
ATOM 3209 N N . GLY A 1 426 ? -11.393 13.616 -5.560 1.00 91.75 426 GLY A N 1
ATOM 3210 C CA . GLY A 1 426 ? -10.359 14.509 -6.093 1.00 91.75 426 GLY A CA 1
ATOM 3211 C C . GLY A 1 426 ? -9.476 15.155 -5.018 1.00 91.75 426 GLY A C 1
ATOM 3212 O O . GLY A 1 426 ? -8.345 15.552 -5.297 1.00 91.75 426 GLY A O 1
ATOM 3213 N N . LYS A 1 427 ? -9.934 15.199 -3.758 1.00 93.12 427 LYS A N 1
ATOM 3214 C CA . LYS A 1 427 ? -9.236 15.812 -2.608 1.00 93.12 427 LYS A CA 1
ATOM 3215 C C . LYS A 1 427 ? -8.620 14.781 -1.662 1.00 93.12 427 LYS A C 1
ATOM 3217 O O . LYS A 1 427 ? -8.392 15.066 -0.482 1.00 93.12 427 LYS A O 1
ATOM 3222 N N . VAL A 1 428 ? -8.307 13.588 -2.168 1.00 93.25 428 VAL A N 1
ATOM 3223 C CA . VAL A 1 428 ? -7.766 12.491 -1.355 1.00 93.25 428 VAL A CA 1
ATOM 3224 C C . VAL A 1 428 ? -6.470 12.861 -0.626 1.00 93.25 428 VAL A C 1
ATOM 3226 O O . VAL A 1 428 ? -6.304 12.515 0.540 1.00 93.25 428 VAL A O 1
ATOM 3229 N N . GLU A 1 429 ? -5.579 13.644 -1.242 1.00 94.12 429 GLU A N 1
ATOM 3230 C CA . GLU A 1 429 ? -4.365 14.124 -0.567 1.00 94.12 429 GLU A CA 1
ATOM 3231 C C . GLU A 1 429 ? -4.705 14.964 0.676 1.00 94.12 429 GLU A C 1
ATOM 3233 O O . GLU A 1 429 ? -4.138 14.757 1.753 1.00 94.12 429 GLU A O 1
ATOM 3238 N N . SER A 1 430 ? -5.666 15.886 0.552 1.00 94.50 430 SER A N 1
ATOM 3239 C CA . SER A 1 430 ? -6.132 16.713 1.666 1.00 94.50 430 SER A CA 1
ATOM 3240 C C . SER A 1 430 ? -6.753 15.863 2.775 1.00 94.50 430 SER A C 1
ATOM 3242 O O . SER A 1 430 ? -6.492 16.128 3.948 1.00 94.50 430 SER A O 1
ATOM 3244 N N . ALA A 1 431 ? -7.494 14.808 2.423 1.00 94.62 431 ALA A N 1
ATOM 3245 C CA . ALA A 1 431 ? -8.059 13.865 3.385 1.00 94.62 431 ALA A CA 1
ATOM 3246 C C . ALA A 1 431 ? -6.960 13.151 4.201 1.00 94.62 431 ALA A C 1
ATOM 3248 O O . ALA A 1 431 ? -7.021 13.110 5.434 1.00 94.62 431 ALA A O 1
ATOM 3249 N N . PHE A 1 432 ? -5.900 12.672 3.538 1.00 94.88 432 PHE A N 1
ATOM 3250 C CA . PHE A 1 432 ? -4.748 12.046 4.201 1.00 94.88 432 PHE A CA 1
ATOM 3251 C C . PHE A 1 432 ? -3.976 13.031 5.089 1.00 94.88 432 PHE A C 1
ATOM 3253 O O . PHE A 1 432 ? -3.655 12.700 6.232 1.00 94.88 432 PHE A O 1
ATOM 3260 N N . ARG A 1 433 ? -3.705 14.255 4.611 1.00 94.12 433 ARG A N 1
ATOM 3261 C CA . ARG A 1 433 ? -3.021 15.302 5.400 1.00 94.12 433 ARG A CA 1
ATOM 3262 C C . ARG A 1 433 ? -3.828 15.714 6.627 1.00 94.12 433 ARG A C 1
ATOM 3264 O O . ARG A 1 433 ? -3.269 15.922 7.704 1.00 94.12 433 ARG A O 1
ATOM 3271 N N . SER A 1 434 ? -5.142 15.807 6.465 1.00 92.44 434 SER A N 1
ATOM 3272 C CA . SER A 1 434 ? -6.068 16.127 7.542 1.00 92.44 434 SER A CA 1
ATOM 3273 C C . SER A 1 434 ? -5.965 15.108 8.681 1.00 92.44 434 SER A C 1
ATOM 3275 O O . SER A 1 434 ? -5.735 15.488 9.835 1.00 92.44 434 SER A O 1
ATOM 3277 N N . LEU A 1 435 ? -5.993 13.813 8.345 1.00 91.12 435 LEU A N 1
ATOM 3278 C CA . LEU A 1 435 ? -5.829 12.730 9.313 1.00 91.12 435 LEU A CA 1
ATOM 3279 C C . LEU A 1 435 ? -4.405 12.680 9.903 1.00 91.12 435 LEU A C 1
ATOM 3281 O O . LEU A 1 435 ? -4.251 12.495 11.110 1.00 91.12 435 LEU A O 1
ATOM 3285 N N . GLN A 1 436 ? -3.370 12.925 9.089 1.00 91.00 436 GLN A N 1
ATOM 3286 C CA . GLN A 1 436 ? -1.967 12.995 9.528 1.00 91.00 436 GLN A CA 1
ATOM 3287 C C . GLN A 1 436 ? -1.731 14.090 10.577 1.00 91.00 436 GLN A C 1
ATOM 3289 O O . GLN A 1 436 ? -0.930 13.898 11.489 1.00 91.00 436 GLN A O 1
ATOM 3294 N N . SER A 1 437 ? -2.423 15.229 10.468 1.00 88.56 437 SER A N 1
ATOM 3295 C CA . SER A 1 437 ? -2.260 16.351 11.400 1.00 88.56 437 SER A CA 1
ATOM 3296 C C . SER A 1 437 ? -2.661 16.011 12.839 1.00 88.56 437 SER A C 1
ATOM 3298 O O . SER A 1 437 ? -2.267 16.715 13.768 1.00 88.56 437 SER A O 1
ATOM 3300 N N . GLY A 1 438 ? -3.497 14.981 13.026 1.00 82.75 438 GLY A N 1
ATOM 3301 C CA . GLY A 1 438 ? -4.052 14.593 14.320 1.00 82.75 438 GLY A CA 1
ATOM 3302 C C . GLY A 1 438 ? -4.969 15.643 14.958 1.00 82.75 438 GLY A C 1
ATOM 3303 O O . GLY A 1 438 ? -5.404 15.447 16.094 1.00 82.75 438 GLY A O 1
ATOM 3304 N N . LYS A 1 439 ? -5.275 16.754 14.270 1.00 80.56 439 LYS A N 1
ATOM 3305 C CA . LYS A 1 439 ? -6.086 17.856 14.813 1.00 80.56 439 LYS A CA 1
ATOM 3306 C C . LYS A 1 439 ? -7.573 17.517 14.862 1.00 80.56 439 LYS A C 1
ATOM 3308 O O . LYS A 1 439 ? -8.258 17.943 15.786 1.00 80.56 439 LYS A O 1
ATOM 3313 N N . ILE A 1 440 ? -8.049 16.734 13.898 1.00 78.19 440 ILE A N 1
ATOM 3314 C CA . ILE A 1 440 ? -9.459 16.361 13.781 1.00 78.19 440 ILE A CA 1
ATOM 3315 C C . ILE A 1 440 ? -9.821 15.282 14.816 1.00 78.19 440 ILE A C 1
ATOM 3317 O O . ILE A 1 440 ? -9.036 14.369 15.086 1.00 78.19 440 ILE A O 1
ATOM 3321 N N . GLY A 1 441 ? -10.995 15.426 15.434 1.00 80.44 441 GLY A N 1
ATOM 3322 C CA . GLY A 1 441 ? -11.672 14.361 16.181 1.00 80.44 441 GLY A CA 1
ATOM 3323 C C . GLY A 1 441 ? -12.637 13.597 15.272 1.00 80.44 441 GLY A C 1
ATOM 3324 O O . GLY A 1 441 ? -13.044 14.113 14.238 1.00 80.44 441 GLY A O 1
ATOM 3325 N N . GLY A 1 442 ? -13.014 12.378 15.644 1.00 90.38 442 GLY A N 1
ATOM 3326 C CA . GLY A 1 442 ? -13.940 11.565 14.852 1.00 90.38 442 GLY A CA 1
ATOM 3327 C C . GLY A 1 442 ? -13.275 10.898 13.647 1.00 90.38 442 GLY A C 1
ATOM 3328 O O . GLY A 1 442 ? -12.179 10.340 13.775 1.00 90.38 442 GLY A O 1
ATOM 3329 N N . LYS A 1 443 ? -13.964 10.889 12.499 1.00 95.00 443 LYS A N 1
ATOM 3330 C CA . LYS A 1 443 ? -13.651 10.040 11.336 1.00 95.00 443 LYS A CA 1
ATOM 3331 C C . LYS A 1 443 ? -13.612 10.840 10.035 1.00 95.00 443 LYS A C 1
ATOM 3333 O O . LYS A 1 443 ? -14.327 11.826 9.879 1.00 95.00 443 LYS A O 1
ATOM 3338 N N . VAL A 1 444 ? -12.780 10.392 9.097 1.00 96.62 444 VAL A N 1
ATOM 3339 C CA . VAL A 1 444 ? -12.706 10.937 7.738 1.00 96.62 444 VAL A CA 1
ATOM 3340 C C . VAL A 1 444 ? -13.295 9.924 6.761 1.00 96.62 444 VAL A C 1
ATOM 3342 O O . VAL A 1 444 ? -12.938 8.746 6.817 1.00 96.62 444 VAL A O 1
ATOM 3345 N N . VAL A 1 445 ? -14.169 10.383 5.870 1.00 96.88 445 VAL A N 1
ATOM 3346 C CA . VAL A 1 445 ? -14.726 9.599 4.759 1.00 96.88 445 VAL A CA 1
ATOM 3347 C C . VAL A 1 445 ? -14.443 10.294 3.433 1.00 96.88 445 VAL A C 1
ATOM 3349 O O . VAL A 1 445 ? -14.433 11.522 3.351 1.00 96.88 445 VAL A O 1
ATOM 3352 N N . ILE A 1 446 ? -14.189 9.498 2.401 1.00 96.88 446 ILE A N 1
ATOM 3353 C CA . ILE A 1 446 ? -14.043 9.963 1.026 1.00 96.88 446 ILE A CA 1
ATOM 3354 C C . ILE A 1 446 ? -15.331 9.623 0.287 1.00 96.88 446 ILE A C 1
ATOM 3356 O O . ILE A 1 446 ? -15.731 8.459 0.287 1.00 96.88 446 ILE A O 1
ATOM 3360 N N . ASN A 1 447 ? -15.957 10.621 -0.329 1.00 96.31 447 ASN A N 1
ATOM 3361 C CA . ASN A 1 447 ? -17.047 10.427 -1.273 1.00 96.31 447 ASN A CA 1
ATOM 3362 C C . ASN A 1 447 ? -16.463 9.937 -2.604 1.00 96.31 447 ASN A C 1
ATOM 3364 O O . ASN A 1 447 ? -15.718 10.655 -3.272 1.00 96.31 447 ASN A O 1
ATOM 3368 N N . MET A 1 448 ? -16.757 8.683 -2.932 1.00 92.88 448 MET A N 1
ATOM 3369 C CA . MET A 1 448 ? -16.259 7.980 -4.114 1.00 92.88 448 MET A CA 1
ATOM 3370 C C . MET A 1 448 ? -17.222 8.105 -5.301 1.00 92.88 448 MET A C 1
ATOM 3372 O O . MET A 1 448 ? -16.816 7.835 -6.425 1.00 92.88 448 MET A O 1
ATOM 3376 N N . ASP A 1 449 ? -18.469 8.515 -5.059 1.00 81.19 449 ASP A N 1
ATOM 3377 C CA . ASP A 1 449 ? -19.510 8.723 -6.078 1.00 81.19 449 ASP A CA 1
ATOM 3378 C C . ASP A 1 449 ? -19.553 10.178 -6.577 1.00 81.19 449 ASP A C 1
ATOM 3380 O O . ASP A 1 449 ? -20.530 10.636 -7.164 1.00 81.19 449 ASP A O 1
ATOM 3384 N N . ASP A 1 450 ? -18.487 10.932 -6.306 1.00 74.62 450 ASP A N 1
ATOM 3385 C CA . ASP A 1 450 ? -18.355 12.315 -6.737 1.00 74.62 450 ASP A CA 1
ATOM 3386 C C . ASP A 1 450 ? -18.179 12.384 -8.266 1.00 74.62 450 ASP A C 1
ATOM 3388 O O . ASP A 1 450 ? -17.394 11.635 -8.859 1.00 74.62 450 ASP A O 1
ATOM 3392 N N . GLU A 1 451 ? -18.890 13.308 -8.917 1.00 76.69 451 GLU A N 1
ATOM 3393 C CA . GLU A 1 451 ? -18.755 13.559 -10.357 1.00 76.69 451 GLU A CA 1
ATOM 3394 C C . GLU A 1 451 ? -17.425 14.248 -10.720 1.00 76.69 451 GLU A C 1
ATOM 3396 O O . GLU A 1 451 ? -17.155 14.478 -11.904 1.00 76.69 451 GLU A O 1
ATOM 3401 N N . GLU A 1 452 ? -16.596 14.561 -9.719 1.00 78.50 452 GLU A N 1
ATOM 3402 C CA . GLU A 1 452 ? -15.250 15.105 -9.870 1.00 78.50 452 GLU A CA 1
ATOM 3403 C C . GLU A 1 452 ? -14.366 14.265 -10.817 1.00 78.50 452 GLU A C 1
ATOM 3405 O O . GLU A 1 452 ? -14.326 13.026 -10.809 1.00 78.50 452 GLU A O 1
ATOM 3410 N N . GLU A 1 453 ? -13.589 14.973 -11.638 1.00 85.81 453 GLU A N 1
ATOM 3411 C CA . GLU A 1 453 ? -12.530 14.362 -12.429 1.00 85.81 453 GLU A CA 1
ATOM 3412 C C . GLU A 1 453 ? -11.294 14.112 -11.565 1.00 85.81 453 GLU A C 1
ATOM 3414 O O . GLU A 1 453 ? -10.845 14.971 -10.804 1.00 85.81 453 GLU A O 1
ATOM 3419 N N . VAL A 1 454 ? -10.702 12.932 -11.728 1.00 89.56 454 VAL A N 1
ATOM 3420 C CA . VAL A 1 454 ? -9.439 12.567 -11.098 1.00 89.56 454 VAL A CA 1
ATOM 3421 C C . VAL A 1 454 ? -8.344 12.401 -12.138 1.00 89.56 454 VAL A C 1
ATOM 3423 O O . VAL A 1 454 ? -8.557 11.918 -13.254 1.00 89.56 454 VAL A O 1
ATOM 3426 N N . THR A 1 455 ? -7.122 12.729 -11.729 1.00 87.56 455 THR A N 1
ATOM 3427 C CA . THR A 1 455 ? -5.939 12.491 -12.550 1.00 87.56 455 THR A CA 1
ATOM 3428 C C . THR A 1 455 ? -5.493 11.041 -12.419 1.00 87.56 455 THR A C 1
ATOM 3430 O O . THR A 1 455 ? -4.963 10.625 -11.383 1.00 87.56 455 THR A O 1
ATOM 3433 N N . VAL A 1 456 ? -5.651 10.284 -13.501 1.00 88.06 456 VAL A N 1
ATOM 3434 C CA . VAL A 1 456 ? -5.196 8.897 -13.602 1.00 88.06 456 VAL A CA 1
ATOM 3435 C C . VAL A 1 456 ? -3.864 8.858 -14.341 1.00 88.06 456 VAL A C 1
ATOM 3437 O O . VAL A 1 456 ? -3.751 9.310 -15.481 1.00 88.06 456 VAL A O 1
ATOM 3440 N N . LYS A 1 457 ? -2.839 8.303 -13.695 1.00 85.44 457 LYS A N 1
ATOM 3441 C CA . LYS A 1 457 ? -1.572 7.948 -14.333 1.00 85.44 457 LYS A CA 1
ATOM 3442 C C . LYS A 1 457 ? -1.750 6.613 -15.041 1.00 85.44 457 LYS A C 1
ATOM 3444 O O . LYS A 1 457 ? -1.626 5.545 -14.440 1.00 85.44 457 LYS A O 1
ATOM 3449 N N . CYS A 1 458 ? -2.032 6.672 -16.334 1.00 73.88 458 CYS A N 1
ATOM 3450 C CA . CYS A 1 458 ? -2.070 5.476 -17.157 1.00 73.88 458 CYS A CA 1
ATOM 3451 C C . CYS A 1 458 ? -0.636 5.024 -17.435 1.00 73.88 458 CYS A C 1
ATOM 3453 O O . CYS A 1 458 ? 0.221 5.829 -17.811 1.00 73.88 458 CYS A O 1
ATOM 3455 N N . GLN A 1 459 ? -0.358 3.730 -17.260 1.00 63.28 459 GLN A N 1
ATOM 3456 C CA . GLN A 1 459 ? 0.852 3.182 -17.860 1.00 63.28 459 GLN A CA 1
ATOM 3457 C C . GLN A 1 459 ? 0.680 3.254 -19.379 1.00 63.28 459 GLN A C 1
ATOM 3459 O O . GLN A 1 459 ? -0.410 2.936 -19.863 1.00 63.28 459 GLN A O 1
ATOM 3464 N N . PRO A 1 460 ? 1.709 3.669 -20.138 1.00 59.03 460 PRO A N 1
ATOM 3465 C CA . PRO A 1 460 ? 1.654 3.530 -21.582 1.00 59.03 460 PRO A CA 1
ATOM 3466 C C . PRO A 1 460 ? 1.352 2.065 -21.897 1.00 59.03 460 PRO A C 1
ATOM 3468 O O . PRO A 1 460 ? 1.912 1.163 -21.258 1.00 59.03 460 PRO A O 1
ATOM 3471 N N . GLU A 1 461 ? 0.435 1.828 -22.839 1.00 56.25 461 GLU A N 1
ATOM 3472 C CA . GLU A 1 461 ? 0.132 0.474 -23.293 1.00 56.25 461 GLU A CA 1
ATOM 3473 C C . GLU A 1 461 ? 1.440 -0.265 -23.568 1.00 56.25 461 GLU A C 1
ATOM 3475 O O . GLU A 1 461 ? 2.417 0.316 -24.057 1.00 56.25 461 GLU A O 1
ATOM 3480 N N . LYS A 1 462 ? 1.487 -1.559 -23.233 1.00 60.47 462 LYS A N 1
ATOM 3481 C CA . LYS A 1 462 ? 2.620 -2.401 -23.612 1.00 60.47 462 LYS A CA 1
ATOM 3482 C C . LYS A 1 462 ? 2.608 -2.502 -25.136 1.00 60.47 462 LYS A C 1
ATOM 3484 O O . LYS A 1 462 ? 2.046 -3.436 -25.686 1.00 60.47 462 LYS A O 1
ATOM 3489 N N . THR A 1 463 ? 3.250 -1.548 -25.802 1.00 61.12 463 THR A N 1
ATOM 3490 C CA . THR A 1 463 ? 3.270 -1.428 -27.265 1.00 61.12 463 THR A CA 1
ATOM 3491 C C . THR A 1 463 ? 3.911 -2.634 -27.938 1.00 61.12 463 THR A C 1
ATOM 3493 O O . THR A 1 463 ? 3.744 -2.831 -29.137 1.00 61.12 463 THR A O 1
ATOM 3496 N N . TRP A 1 464 ? 4.645 -3.447 -27.172 1.00 71.81 464 TRP A N 1
ATOM 3497 C CA . TRP A 1 464 ? 5.330 -4.608 -27.692 1.00 71.81 464 TRP A CA 1
ATOM 3498 C C . TRP A 1 464 ? 5.418 -5.758 -26.682 1.00 71.81 464 TRP A C 1
ATOM 3500 O O . TRP A 1 464 ? 5.721 -5.562 -25.493 1.00 71.81 464 TRP A O 1
ATOM 3510 N N . THR A 1 465 ? 5.149 -6.960 -27.189 1.00 85.31 465 THR A N 1
ATOM 3511 C CA . THR A 1 465 ? 5.217 -8.251 -26.501 1.00 85.31 465 THR A CA 1
ATOM 3512 C C . THR A 1 465 ? 6.026 -9.233 -27.341 1.00 85.31 465 THR A C 1
ATOM 3514 O O . THR A 1 465 ? 6.013 -9.193 -28.573 1.00 85.31 465 THR A O 1
ATOM 3517 N N . PHE A 1 466 ? 6.750 -10.124 -26.668 1.00 90.19 466 PHE A N 1
ATOM 3518 C CA . PHE A 1 466 ? 7.505 -11.178 -27.337 1.00 90.19 466 PHE A CA 1
ATOM 3519 C C . PHE A 1 466 ? 6.589 -12.353 -27.667 1.00 90.19 466 PHE A C 1
ATOM 3521 O O . PHE A 1 466 ? 5.734 -12.740 -26.869 1.00 90.19 466 PHE A O 1
ATOM 3528 N N . LYS A 1 467 ? 6.787 -12.936 -28.848 1.00 90.69 467 LYS A N 1
ATOM 3529 C CA . LYS A 1 467 ? 6.037 -14.101 -29.311 1.00 90.69 467 LYS A CA 1
ATOM 3530 C C . LYS A 1 467 ? 6.539 -15.336 -28.548 1.00 90.69 467 LYS A C 1
ATOM 3532 O O . LYS A 1 467 ? 7.732 -15.638 -28.618 1.00 90.69 467 LYS A O 1
ATOM 3537 N N . PRO A 1 468 ? 5.667 -16.085 -27.851 1.00 90.19 468 PRO A N 1
ATOM 3538 C CA . PRO A 1 468 ? 6.092 -17.223 -27.035 1.00 90.19 468 PRO A CA 1
ATOM 3539 C C . PRO A 1 468 ? 6.608 -18.407 -27.870 1.00 90.19 468 PRO A C 1
ATOM 3541 O O . PRO A 1 468 ? 7.316 -19.257 -27.347 1.00 90.19 468 PRO A O 1
ATOM 3544 N N . ASN A 1 469 ? 6.294 -18.461 -29.169 1.00 90.25 469 ASN A N 1
ATOM 3545 C CA . ASN A 1 469 ? 6.729 -19.506 -30.103 1.00 90.25 469 ASN A CA 1
ATOM 3546 C C . ASN A 1 469 ? 7.999 -19.144 -30.902 1.00 90.25 469 ASN A C 1
ATOM 3548 O O . ASN A 1 469 ? 8.287 -19.772 -31.920 1.00 90.25 469 ASN A O 1
ATOM 3552 N N . ARG A 1 470 ? 8.729 -18.101 -30.492 1.00 93.06 470 ARG A N 1
ATOM 3553 C CA . ARG A 1 470 ? 9.996 -17.680 -31.105 1.00 93.06 470 ARG A CA 1
ATOM 3554 C C . ARG A 1 470 ? 11.126 -17.724 -30.085 1.00 93.06 470 ARG A C 1
ATOM 3556 O O . ARG A 1 470 ? 10.869 -17.655 -28.880 1.00 93.06 470 ARG A O 1
ATOM 3563 N N . SER A 1 471 ? 12.359 -17.826 -30.573 1.00 96.25 471 SER A N 1
ATOM 3564 C CA . SER A 1 471 ? 13.564 -17.780 -29.747 1.00 96.25 471 SER A CA 1
ATOM 3565 C C . SER A 1 471 ? 14.300 -16.450 -29.887 1.00 96.25 471 SER A C 1
ATOM 3567 O O . SER A 1 471 ? 14.250 -15.790 -30.930 1.00 96.25 471 SER A O 1
ATOM 3569 N N . TYR A 1 472 ? 14.952 -16.029 -28.804 1.00 96.62 472 TYR A N 1
ATOM 3570 C CA . TYR A 1 472 ? 15.681 -14.767 -28.755 1.00 96.62 472 TYR A CA 1
ATOM 3571 C C . TYR A 1 472 ? 17.098 -14.968 -28.231 1.00 96.62 472 TYR A C 1
ATOM 3573 O O . TYR A 1 472 ? 17.304 -15.582 -27.182 1.00 96.62 472 TYR A O 1
ATOM 3581 N N . LEU A 1 473 ? 18.071 -14.437 -28.967 1.00 97.06 473 LEU A N 1
ATOM 3582 C CA . LEU A 1 473 ? 19.493 -14.598 -28.698 1.00 97.06 473 LEU A CA 1
ATOM 3583 C C . LEU A 1 473 ? 20.040 -13.406 -27.905 1.00 97.06 473 LEU A C 1
ATOM 3585 O O . LEU A 1 473 ? 19.951 -12.262 -28.346 1.00 97.06 473 LEU A O 1
ATOM 3589 N N . LEU A 1 474 ? 20.651 -13.684 -26.754 1.00 96.56 474 LEU A N 1
ATOM 3590 C CA . LEU A 1 474 ? 21.397 -12.719 -25.949 1.00 96.56 474 LEU A CA 1
ATOM 3591 C C . LEU A 1 474 ? 22.879 -13.091 -25.959 1.00 96.56 474 LEU A C 1
ATOM 3593 O O . LEU A 1 474 ? 23.310 -14.032 -25.287 1.00 96.56 474 LEU A O 1
ATOM 3597 N N . VAL A 1 475 ? 23.672 -12.337 -26.714 1.00 94.56 475 VAL A N 1
ATOM 3598 C CA . VAL A 1 475 ? 25.118 -12.547 -26.824 1.00 94.56 475 VAL A CA 1
ATOM 3599 C C . VAL A 1 475 ? 25.829 -11.773 -25.725 1.00 94.56 475 VAL A C 1
ATOM 3601 O O . VAL A 1 475 ? 25.589 -10.581 -25.545 1.00 94.56 475 VAL A O 1
ATOM 3604 N N . GLY A 1 476 ? 26.667 -12.458 -24.947 1.00 91.81 476 GLY A N 1
ATOM 3605 C CA . GLY A 1 476 ? 27.096 -11.985 -23.631 1.00 91.81 476 GLY A CA 1
ATOM 3606 C C . GLY A 1 476 ? 26.032 -12.223 -22.552 1.00 91.81 476 GLY A C 1
ATOM 3607 O O . GLY A 1 476 ? 25.970 -11.468 -21.589 1.00 91.81 476 GLY A O 1
ATOM 3608 N N . GLY A 1 477 ? 25.194 -13.259 -22.696 1.00 90.62 477 GLY A N 1
ATOM 3609 C CA . GLY A 1 477 ? 23.932 -13.446 -21.961 1.00 90.62 477 GLY A CA 1
ATOM 3610 C C . GLY A 1 477 ? 24.009 -13.452 -20.427 1.00 90.62 477 GLY A C 1
ATOM 3611 O O . GLY A 1 477 ? 23.009 -13.183 -19.768 1.00 90.62 477 GLY A O 1
ATOM 3612 N N . PHE A 1 478 ? 25.189 -13.689 -19.846 1.00 92.06 478 PHE A N 1
ATOM 3613 C CA . PHE A 1 478 ? 25.405 -13.644 -18.391 1.00 92.06 478 PHE A CA 1
ATOM 3614 C C . PHE A 1 478 ? 25.956 -12.308 -17.869 1.00 92.06 478 PHE A C 1
ATOM 3616 O O . PHE A 1 478 ? 26.134 -12.157 -16.657 1.00 92.06 478 PHE A O 1
ATOM 3623 N N . GLY A 1 479 ? 26.224 -11.338 -18.748 1.00 87.56 479 GLY A N 1
ATOM 3624 C CA . GLY A 1 479 ? 26.632 -9.987 -18.370 1.00 87.56 479 GLY A CA 1
ATOM 3625 C C . GLY A 1 479 ? 25.531 -9.260 -17.597 1.00 87.56 479 GLY A C 1
ATOM 3626 O O . GLY A 1 479 ? 24.348 -9.511 -17.811 1.00 87.56 479 GLY A O 1
ATOM 3627 N N . GLY A 1 480 ? 25.902 -8.350 -16.690 1.00 86.25 480 GLY A N 1
ATOM 3628 C CA . GLY A 1 480 ? 24.952 -7.697 -15.775 1.00 86.25 480 GLY A CA 1
ATOM 3629 C C . GLY A 1 480 ? 23.731 -7.086 -16.472 1.00 86.25 480 GLY A C 1
ATOM 3630 O O . GLY A 1 480 ? 22.603 -7.320 -16.041 1.00 86.25 480 GLY A O 1
ATOM 3631 N N . ILE A 1 481 ? 23.948 -6.383 -17.589 1.00 86.38 481 ILE A N 1
ATOM 3632 C CA . ILE A 1 481 ? 22.873 -5.784 -18.394 1.00 86.38 481 ILE A CA 1
ATOM 3633 C C . ILE A 1 481 ? 22.006 -6.876 -19.033 1.00 86.38 481 ILE A C 1
ATOM 3635 O O . ILE A 1 481 ? 20.783 -6.838 -18.931 1.00 86.38 481 ILE A O 1
ATOM 3639 N N . SER A 1 482 ? 22.628 -7.882 -19.644 1.00 90.69 482 SER A N 1
ATOM 3640 C CA . SER A 1 482 ? 21.950 -8.973 -20.350 1.00 90.69 482 SER A CA 1
ATOM 3641 C C . SER A 1 482 ? 21.067 -9.804 -19.417 1.00 90.69 482 SER A C 1
ATOM 3643 O O . SER A 1 482 ? 19.986 -10.217 -19.823 1.00 90.69 482 SER A O 1
ATOM 3645 N N . ARG A 1 483 ? 21.448 -9.962 -18.139 1.00 93.00 483 ARG A N 1
ATOM 3646 C CA . ARG A 1 483 ? 20.596 -10.593 -17.113 1.00 93.00 483 ARG A CA 1
ATOM 3647 C C . ARG A 1 483 ? 19.317 -9.796 -16.860 1.00 93.00 483 ARG A C 1
ATOM 3649 O O . ARG A 1 483 ? 18.230 -10.367 -16.811 1.00 93.00 483 ARG A O 1
ATOM 3656 N N . SER A 1 484 ? 19.430 -8.475 -16.724 1.00 92.06 484 SER A N 1
ATOM 3657 C CA . SER A 1 484 ? 18.266 -7.593 -16.561 1.00 92.06 484 SER A CA 1
ATOM 3658 C C . SER A 1 484 ? 17.372 -7.607 -17.801 1.00 92.06 484 SER A C 1
ATOM 3660 O O . SER A 1 484 ? 16.149 -7.663 -17.681 1.00 92.06 484 SER A O 1
ATOM 3662 N N . VAL A 1 485 ? 17.979 -7.629 -18.990 1.00 92.62 485 VAL A N 1
ATOM 3663 C CA . VAL A 1 485 ? 17.264 -7.749 -20.265 1.00 92.62 485 VAL A CA 1
ATOM 3664 C C . VAL A 1 485 ? 16.540 -9.092 -20.366 1.00 92.62 485 VAL A C 1
ATOM 3666 O O . VAL A 1 485 ? 15.359 -9.096 -20.689 1.00 92.62 485 VAL A O 1
ATOM 3669 N N . ALA A 1 486 ? 17.175 -10.213 -20.013 1.00 94.81 486 ALA A N 1
ATOM 3670 C CA . ALA A 1 486 ? 16.544 -11.535 -20.020 1.00 94.81 486 ALA A CA 1
ATOM 3671 C C . ALA A 1 486 ? 15.280 -11.569 -19.144 1.00 94.81 486 ALA A C 1
ATOM 3673 O O . ALA A 1 486 ? 14.210 -11.960 -19.612 1.00 94.81 486 ALA A O 1
ATOM 3674 N N . ARG A 1 487 ? 15.369 -11.067 -17.903 1.00 94.19 487 ARG A N 1
ATOM 3675 C CA . ARG A 1 487 ? 14.214 -10.949 -16.994 1.00 94.19 487 ARG A CA 1
ATOM 3676 C C . ARG A 1 487 ? 13.110 -10.076 -17.581 1.00 94.19 487 ARG A C 1
ATOM 3678 O O . ARG A 1 487 ? 11.932 -10.434 -17.534 1.00 94.19 487 ARG A O 1
ATOM 3685 N N . TRP A 1 488 ? 13.486 -8.935 -18.158 1.00 91.44 488 TRP A N 1
ATOM 3686 C CA . TRP A 1 488 ? 12.543 -8.034 -18.814 1.00 91.44 488 TRP A CA 1
ATOM 3687 C C . TRP A 1 488 ? 11.843 -8.710 -20.002 1.00 91.44 488 TRP A C 1
ATOM 3689 O O . TRP A 1 488 ? 10.622 -8.606 -20.117 1.00 91.44 488 TRP A O 1
ATOM 3699 N N . MET A 1 489 ? 12.574 -9.460 -20.832 1.00 93.44 489 MET A N 1
ATOM 3700 C CA . MET A 1 489 ? 12.018 -10.191 -21.974 1.00 93.44 489 MET A CA 1
ATOM 37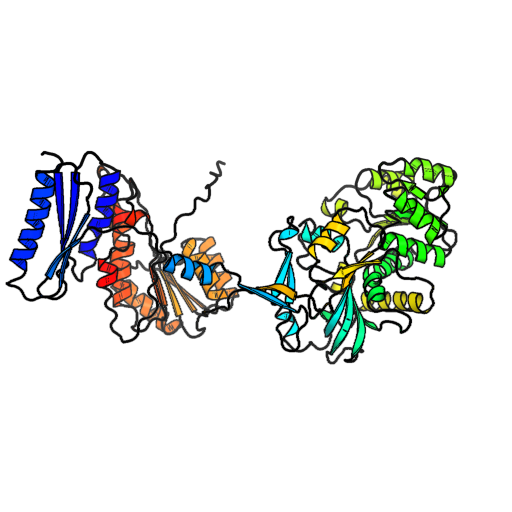01 C C . MET A 1 489 ? 11.027 -11.272 -21.532 1.00 93.44 489 MET A C 1
ATOM 3703 O O . MET A 1 489 ? 9.921 -11.336 -22.071 1.00 93.44 489 MET A O 1
ATOM 3707 N N . VAL A 1 490 ? 11.359 -12.068 -20.508 1.00 94.06 490 VAL A N 1
ATOM 3708 C CA . VAL A 1 490 ? 10.450 -13.102 -19.970 1.00 94.06 490 VAL A CA 1
ATOM 3709 C C . VAL A 1 490 ? 9.171 -12.481 -19.406 1.00 94.06 490 VAL A C 1
ATOM 3711 O O . VAL A 1 490 ? 8.064 -12.924 -19.735 1.00 94.06 490 VAL A O 1
ATOM 3714 N N . LYS A 1 491 ? 9.299 -11.379 -18.651 1.00 89.25 491 LYS A N 1
ATOM 3715 C CA . LYS A 1 491 ? 8.158 -10.594 -18.143 1.00 89.25 491 LYS A CA 1
ATOM 3716 C C . LYS A 1 491 ? 7.295 -10.005 -19.271 1.00 89.25 491 LYS A C 1
ATOM 3718 O O . LYS A 1 491 ? 6.109 -9.746 -19.071 1.00 89.25 491 LYS A O 1
ATOM 3723 N N . ARG A 1 492 ? 7.875 -9.798 -20.458 1.00 87.12 492 ARG A N 1
ATOM 3724 C CA . ARG A 1 492 ? 7.221 -9.287 -21.677 1.00 87.12 492 ARG A CA 1
ATOM 3725 C C . ARG A 1 492 ? 6.725 -10.390 -22.625 1.00 87.12 492 ARG A C 1
ATOM 3727 O O . ARG A 1 492 ? 6.268 -10.070 -23.720 1.00 87.12 492 ARG A O 1
ATOM 3734 N N . GLY A 1 493 ? 6.772 -11.656 -22.206 1.00 90.75 493 GLY A N 1
ATOM 3735 C CA . GLY A 1 493 ? 6.184 -12.784 -22.938 1.00 90.75 493 GLY A CA 1
ATOM 3736 C C . GLY A 1 493 ? 7.184 -13.709 -23.628 1.00 90.75 493 GLY A C 1
ATOM 3737 O O . GLY A 1 493 ? 6.761 -14.698 -24.219 1.00 90.75 493 GLY A O 1
ATOM 3738 N N . ALA A 1 494 ? 8.494 -13.451 -23.538 1.00 94.69 494 ALA A N 1
ATOM 3739 C CA . ALA A 1 494 ? 9.481 -14.360 -24.114 1.00 94.69 494 ALA A CA 1
ATOM 3740 C C . ALA A 1 494 ? 9.440 -15.698 -23.366 1.00 94.69 494 ALA A C 1
ATOM 3742 O O . ALA A 1 494 ? 9.364 -15.730 -22.133 1.00 94.69 494 ALA A O 1
ATOM 3743 N N . ARG A 1 495 ? 9.451 -16.799 -24.118 1.00 96.12 495 ARG A N 1
ATOM 3744 C CA . ARG A 1 495 ? 9.434 -18.160 -23.562 1.00 96.12 495 ARG A CA 1
ATOM 3745 C C . ARG A 1 495 ? 10.608 -19.015 -24.013 1.00 96.12 495 ARG A C 1
ATOM 3747 O O . ARG A 1 495 ? 10.815 -20.059 -23.416 1.00 96.12 495 ARG A O 1
ATOM 3754 N N . ASN A 1 496 ? 11.398 -18.561 -24.986 1.00 97.31 496 ASN A N 1
ATOM 3755 C CA . ASN A 1 496 ? 12.596 -19.265 -25.434 1.00 97.31 496 ASN A CA 1
ATOM 3756 C C . ASN A 1 496 ? 13.764 -18.279 -25.534 1.00 97.31 496 ASN A C 1
ATOM 3758 O O . ASN A 1 496 ? 13.715 -17.333 -26.325 1.00 97.31 496 ASN A O 1
ATOM 3762 N N . LEU A 1 497 ? 14.808 -18.492 -24.734 1.00 97.62 497 LEU A N 1
ATOM 3763 C CA . LEU A 1 497 ? 16.011 -17.661 -24.715 1.00 97.62 497 LEU A CA 1
ATOM 3764 C C . LEU A 1 497 ? 17.258 -18.495 -25.011 1.00 97.62 497 LEU A C 1
ATOM 3766 O O . LEU A 1 497 ? 17.418 -19.599 -24.495 1.00 97.62 497 LEU A O 1
ATOM 3770 N N . ILE A 1 498 ? 18.166 -17.923 -25.798 1.00 97.69 498 ILE A N 1
ATOM 3771 C CA . ILE A 1 498 ? 19.507 -18.456 -26.038 1.00 97.69 498 ILE A CA 1
ATOM 3772 C C . ILE A 1 498 ? 20.497 -17.504 -25.372 1.00 97.69 498 ILE A C 1
ATOM 3774 O O . ILE A 1 498 ? 20.616 -16.346 -25.775 1.00 97.69 498 ILE A O 1
ATOM 3778 N N . LEU A 1 499 ? 21.202 -17.975 -24.344 1.00 96.94 499 LEU A N 1
ATOM 3779 C CA . LEU A 1 499 ? 22.242 -17.207 -23.663 1.00 96.94 499 LEU A CA 1
ATOM 3780 C C . LEU A 1 499 ? 23.607 -17.647 -24.184 1.00 96.94 499 LEU A C 1
ATOM 3782 O O . LEU A 1 499 ? 24.095 -18.723 -23.838 1.00 96.94 499 LEU A O 1
ATOM 3786 N N . LEU A 1 500 ? 24.232 -16.807 -25.006 1.00 96.06 500 LEU A N 1
ATOM 3787 C CA . LEU A 1 500 ? 25.552 -17.081 -25.562 1.00 96.06 500 LEU A CA 1
ATOM 3788 C C . LEU A 1 500 ? 26.630 -16.423 -24.700 1.00 96.06 500 LEU A C 1
ATOM 3790 O O . LEU A 1 500 ? 26.589 -15.217 -24.436 1.00 96.06 500 LEU A O 1
ATOM 3794 N N . SER A 1 501 ? 27.616 -17.203 -24.267 1.00 93.81 501 SER A N 1
ATOM 3795 C CA . SER A 1 501 ? 28.840 -16.695 -23.642 1.00 93.81 501 SER A CA 1
ATOM 3796 C C . SER A 1 501 ? 30.011 -17.644 -23.908 1.00 93.81 501 SER A C 1
ATOM 3798 O O . SER A 1 501 ? 29.798 -18.826 -24.134 1.00 93.81 501 SER A O 1
ATOM 3800 N N . ARG A 1 502 ? 31.257 -17.163 -23.821 1.00 90.31 502 ARG A N 1
ATOM 3801 C CA . ARG A 1 502 ? 32.444 -18.012 -24.052 1.00 90.31 502 ARG A CA 1
ATOM 3802 C C . ARG A 1 502 ? 32.524 -19.215 -23.108 1.00 90.31 502 ARG A C 1
ATOM 3804 O O . ARG A 1 502 ? 32.889 -20.300 -23.531 1.00 90.31 502 ARG A O 1
ATOM 3811 N N . THR A 1 503 ? 32.180 -19.023 -21.834 1.00 89.25 503 THR A N 1
ATOM 3812 C CA . THR A 1 503 ? 32.337 -20.051 -20.789 1.00 89.25 503 THR A CA 1
ATOM 3813 C C . THR A 1 503 ? 31.036 -20.764 -20.411 1.00 89.25 503 THR A C 1
ATOM 3815 O O . THR A 1 503 ? 31.040 -21.637 -19.546 1.00 89.25 503 THR A O 1
ATOM 3818 N N . GLY A 1 504 ? 29.906 -20.402 -21.024 1.00 89.69 504 GLY A N 1
ATOM 3819 C CA . GLY A 1 504 ? 28.595 -20.932 -20.653 1.00 89.69 504 GLY A CA 1
ATOM 3820 C C . GLY A 1 504 ? 28.205 -20.594 -19.207 1.00 89.69 504 GLY A C 1
ATOM 3821 O O . GLY A 1 504 ? 28.447 -19.480 -18.730 1.00 89.69 504 GLY A O 1
ATOM 3822 N N . ALA A 1 505 ? 27.582 -21.552 -18.518 1.00 85.62 505 ALA A N 1
ATOM 3823 C CA . ALA A 1 505 ? 27.130 -21.425 -17.127 1.00 85.62 505 ALA A CA 1
ATOM 3824 C C . ALA A 1 505 ? 28.027 -22.162 -16.110 1.00 85.62 505 ALA A C 1
ATOM 3826 O O . ALA A 1 505 ? 27.752 -22.119 -14.913 1.00 85.62 505 ALA A O 1
ATOM 3827 N N . ASN A 1 506 ? 29.076 -22.849 -16.572 1.00 79.06 506 ASN A N 1
ATOM 3828 C CA . ASN A 1 506 ? 29.827 -23.799 -15.754 1.00 79.06 506 ASN A CA 1
ATOM 3829 C C . ASN A 1 506 ? 30.591 -23.098 -14.618 1.00 79.06 506 ASN A C 1
ATOM 3831 O O . ASN A 1 506 ? 31.355 -22.166 -14.865 1.00 79.06 506 ASN A O 1
ATOM 3835 N N . GLY A 1 507 ? 30.402 -23.580 -13.385 1.00 73.38 507 GLY A N 1
ATOM 3836 C CA . GLY A 1 507 ? 31.196 -23.196 -12.209 1.00 73.38 507 GLY A CA 1
ATOM 3837 C C . GLY A 1 507 ? 30.851 -21.854 -11.548 1.00 73.38 507 GLY A C 1
ATOM 3838 O O . GLY A 1 507 ? 31.520 -21.488 -10.587 1.00 73.38 507 GLY A O 1
ATOM 3839 N N . ASP A 1 508 ? 29.829 -21.125 -12.016 1.00 86.12 508 ASP A N 1
ATOM 3840 C CA . ASP A 1 508 ? 29.425 -19.822 -11.457 1.00 86.12 508 ASP A CA 1
ATOM 3841 C C . ASP A 1 508 ? 28.008 -19.901 -10.846 1.00 86.12 508 ASP A C 1
ATOM 3843 O O . ASP A 1 508 ? 27.021 -19.949 -11.594 1.00 86.12 508 ASP A O 1
ATOM 3847 N N . PRO A 1 509 ? 27.874 -19.881 -9.503 1.00 89.44 509 PRO A N 1
ATOM 3848 C CA . PRO A 1 509 ? 26.581 -19.967 -8.820 1.00 89.44 509 PRO A CA 1
ATOM 3849 C C . PRO A 1 509 ? 25.573 -18.905 -9.273 1.00 89.44 509 PRO A C 1
ATOM 3851 O O . PRO A 1 509 ? 24.381 -19.187 -9.377 1.00 89.44 509 PRO A O 1
ATOM 3854 N N . ASN A 1 510 ? 26.033 -17.698 -9.623 1.00 88.31 510 ASN A N 1
ATOM 3855 C CA . ASN A 1 510 ? 25.143 -16.615 -10.049 1.00 88.31 510 ASN A CA 1
ATOM 3856 C C . ASN A 1 510 ? 24.521 -16.883 -11.425 1.00 88.31 510 ASN A C 1
ATOM 3858 O O . ASN A 1 510 ? 23.405 -16.444 -11.706 1.00 88.31 510 ASN A O 1
ATOM 3862 N N . ARG A 1 511 ? 25.243 -17.588 -12.305 1.00 91.81 511 ARG A N 1
ATOM 3863 C CA . ARG A 1 511 ? 24.732 -17.976 -13.627 1.00 91.81 511 ARG A CA 1
ATOM 3864 C C . ARG A 1 511 ? 23.715 -19.096 -13.506 1.00 91.81 511 ARG A C 1
ATOM 3866 O O . ARG A 1 511 ? 22.701 -19.046 -14.193 1.00 91.81 511 ARG A O 1
ATOM 3873 N N . LEU A 1 512 ? 23.965 -20.062 -12.623 1.00 92.06 512 LEU A N 1
ATOM 3874 C CA . LEU A 1 512 ? 23.035 -21.157 -12.348 1.00 92.06 512 LEU A CA 1
ATOM 3875 C C . LEU A 1 512 ? 21.730 -20.639 -11.731 1.00 92.06 512 LEU A C 1
ATOM 3877 O O . LEU A 1 512 ? 20.663 -20.948 -12.255 1.00 92.06 512 LEU A O 1
ATOM 3881 N N . ALA A 1 513 ? 21.817 -19.749 -10.738 1.00 92.56 513 ALA A N 1
ATOM 3882 C CA . ALA A 1 513 ? 20.645 -19.120 -10.126 1.00 92.56 513 ALA A CA 1
ATOM 3883 C C . ALA A 1 513 ? 19.778 -18.364 -11.151 1.00 92.56 513 ALA A C 1
ATOM 3885 O O . ALA A 1 513 ? 18.553 -18.456 -11.122 1.00 92.56 513 ALA A O 1
ATOM 3886 N N . LEU A 1 514 ? 20.396 -17.659 -12.110 1.00 92.69 514 LEU A N 1
ATOM 3887 C CA . LEU A 1 514 ? 19.659 -17.011 -13.200 1.00 92.69 514 LEU A CA 1
ATOM 3888 C C . LEU A 1 514 ? 18.920 -18.028 -14.081 1.00 92.69 514 LEU A C 1
ATOM 3890 O O . LEU A 1 514 ? 17.789 -17.777 -14.490 1.00 92.69 514 LEU A O 1
ATOM 3894 N N . LEU A 1 515 ? 19.550 -19.155 -14.418 1.00 94.50 515 LEU A N 1
ATOM 3895 C CA . LEU A 1 515 ? 18.903 -20.183 -15.235 1.00 94.50 515 LEU A CA 1
ATOM 3896 C C . LEU A 1 515 ? 17.707 -20.797 -14.507 1.00 94.50 515 LEU A C 1
ATOM 3898 O O . LEU A 1 515 ? 16.668 -20.992 -15.131 1.00 94.50 515 LEU A O 1
ATOM 3902 N N . GLU A 1 516 ? 17.839 -21.073 -13.210 1.00 94.12 516 GLU A N 1
ATOM 3903 C CA . GLU A 1 516 ? 16.743 -21.560 -12.367 1.00 94.12 516 GLU A CA 1
ATOM 3904 C C . GLU A 1 516 ? 15.594 -20.548 -12.298 1.00 94.12 516 GLU A C 1
ATOM 3906 O O . GLU A 1 516 ? 14.446 -20.913 -12.544 1.00 94.12 516 GLU A O 1
ATOM 3911 N N . GLU A 1 517 ? 15.903 -19.267 -12.073 1.00 94.69 517 GLU A N 1
ATOM 3912 C CA . GLU A 1 517 ? 14.928 -18.168 -12.053 1.00 94.69 517 GLU A CA 1
ATOM 3913 C C . GLU A 1 517 ? 14.134 -18.083 -13.371 1.00 94.69 517 GLU A C 1
ATOM 3915 O O . GLU A 1 517 ? 12.898 -18.038 -13.380 1.00 94.69 517 GLU A O 1
ATOM 3920 N N . LEU A 1 518 ? 14.840 -18.085 -14.508 1.00 94.31 518 LEU A N 1
ATOM 3921 C CA . LEU A 1 518 ? 14.212 -17.979 -15.825 1.00 94.31 518 LEU A CA 1
ATOM 3922 C C . LEU A 1 518 ? 13.383 -19.232 -16.151 1.00 94.31 518 LEU A C 1
ATOM 3924 O O . LEU A 1 518 ? 12.264 -19.107 -16.653 1.00 94.31 518 LEU A O 1
ATOM 3928 N N . ARG A 1 519 ? 13.880 -20.431 -15.819 1.00 94.62 519 ARG A N 1
ATOM 3929 C CA . ARG A 1 519 ? 13.160 -21.700 -16.025 1.00 94.62 519 ARG A CA 1
ATOM 3930 C C . ARG A 1 519 ? 11.913 -21.806 -15.148 1.00 94.62 519 ARG A C 1
ATOM 3932 O O . ARG A 1 519 ? 10.866 -22.214 -15.647 1.00 94.62 519 ARG A O 1
ATOM 3939 N N . GLY A 1 520 ? 11.983 -21.348 -13.896 1.00 91.06 520 GLY A N 1
ATOM 3940 C CA . GLY A 1 520 ? 10.832 -21.256 -12.989 1.00 91.06 520 GLY A CA 1
ATOM 3941 C C . GLY A 1 520 ? 9.718 -20.339 -13.509 1.00 91.06 520 GLY A C 1
ATOM 3942 O O . GLY A 1 520 ? 8.552 -20.524 -13.177 1.00 91.06 520 GLY A O 1
ATOM 3943 N N . SER A 1 521 ? 10.048 -19.407 -14.408 1.00 89.25 521 SER A N 1
ATOM 3944 C CA . SER A 1 521 ? 9.090 -18.521 -15.085 1.00 89.25 521 SER A CA 1
ATOM 3945 C C . SER A 1 521 ? 8.491 -19.122 -16.371 1.00 89.25 521 SER A C 1
ATOM 3947 O O . SER A 1 521 ? 8.003 -18.383 -17.230 1.00 89.25 521 SER A O 1
ATOM 3949 N N . CYS A 1 522 ? 8.536 -20.453 -16.527 1.00 89.62 522 CYS A N 1
ATOM 3950 C CA . CYS A 1 522 ? 8.098 -21.187 -17.723 1.00 89.62 522 CYS A CA 1
ATOM 3951 C C . CYS A 1 522 ? 8.840 -20.779 -19.013 1.00 89.62 522 CYS A C 1
ATOM 3953 O O . CYS A 1 522 ? 8.269 -20.834 -20.102 1.00 89.62 522 CYS A O 1
ATOM 3955 N N . CYS A 1 523 ? 10.098 -20.336 -18.907 1.00 94.06 523 CYS A N 1
ATOM 3956 C CA . CYS A 1 523 ? 10.945 -20.030 -20.059 1.00 94.06 523 CYS A CA 1
ATOM 3957 C C . CYS A 1 523 ? 11.941 -21.170 -20.309 1.00 94.06 523 CYS A C 1
ATOM 3959 O O . CYS A 1 523 ? 12.707 -21.541 -19.422 1.00 94.06 523 CYS A O 1
ATOM 3961 N N . MET A 1 524 ? 11.995 -21.684 -21.536 1.00 95.50 524 MET A N 1
ATOM 3962 C CA . MET A 1 524 ? 13.080 -22.550 -21.984 1.00 95.50 524 MET A CA 1
ATOM 3963 C C . MET A 1 524 ? 14.338 -21.708 -22.210 1.00 95.50 524 MET A C 1
ATOM 3965 O O . MET A 1 524 ? 14.290 -20.666 -22.869 1.00 95.50 524 MET A O 1
ATOM 3969 N N . VAL A 1 525 ? 15.462 -22.139 -21.637 1.00 96.19 525 VAL A N 1
ATOM 3970 C CA . VAL A 1 525 ? 16.739 -21.420 -21.731 1.00 96.19 525 VAL A CA 1
ATOM 3971 C C . VAL A 1 525 ? 17.845 -22.379 -22.142 1.00 96.19 525 VAL A C 1
ATOM 3973 O O . VAL A 1 525 ? 18.218 -23.265 -21.364 1.00 96.19 525 VAL A O 1
ATOM 3976 N N . GLU A 1 526 ? 18.389 -22.155 -23.337 1.00 96.19 526 GLU A N 1
ATOM 3977 C CA . GLU A 1 526 ? 19.567 -22.851 -23.854 1.00 96.19 526 GLU A CA 1
ATOM 3978 C C . GLU A 1 526 ? 20.812 -21.986 -23.663 1.00 96.19 526 GLU A C 1
ATOM 3980 O O . GLU A 1 526 ? 20.815 -20.784 -23.942 1.00 96.19 526 GLU A O 1
ATOM 3985 N N . VAL A 1 527 ? 21.888 -22.608 -23.186 1.00 96.00 527 VAL A N 1
ATOM 3986 C CA . VAL A 1 527 ? 23.180 -21.946 -23.001 1.00 96.00 527 VAL A CA 1
ATOM 3987 C C . VAL A 1 527 ? 24.103 -22.365 -24.129 1.00 96.00 527 VAL A C 1
ATOM 3989 O O . VAL A 1 527 ? 24.420 -23.545 -24.264 1.00 96.00 527 VAL A O 1
ATOM 3992 N N . LEU A 1 528 ? 24.568 -21.392 -24.908 1.00 95.25 528 LEU A N 1
ATOM 3993 C CA . LEU A 1 528 ? 25.539 -21.613 -25.969 1.00 95.25 528 LEU A CA 1
ATOM 3994 C C . LEU A 1 528 ? 26.926 -21.170 -25.493 1.00 95.25 528 LEU A C 1
ATOM 3996 O O . LEU A 1 528 ? 27.236 -19.977 -25.464 1.00 95.25 528 LEU A O 1
ATOM 4000 N N . ALA A 1 529 ? 27.749 -22.143 -25.096 1.00 94.50 529 ALA A N 1
ATOM 4001 C CA . ALA A 1 529 ? 29.146 -21.928 -24.734 1.00 94.50 529 ALA A CA 1
ATOM 4002 C C . ALA A 1 529 ? 30.001 -21.790 -26.007 1.00 94.50 529 ALA A C 1
ATOM 4004 O O . ALA A 1 529 ? 30.440 -22.787 -26.570 1.00 94.50 529 ALA A O 1
ATOM 4005 N N . CYS A 1 530 ? 30.168 -20.563 -26.501 1.00 92.81 530 CYS A N 1
ATOM 4006 C CA . CYS A 1 530 ? 30.840 -20.282 -27.770 1.00 92.81 530 CYS A CA 1
ATOM 4007 C C . CYS A 1 530 ? 31.502 -18.900 -27.750 1.00 92.81 530 CYS A C 1
ATOM 4009 O O . CYS A 1 530 ? 30.968 -17.952 -27.163 1.00 92.81 530 CYS A O 1
ATOM 4011 N N . ASP A 1 531 ? 32.644 -18.761 -28.425 1.00 92.50 531 ASP A N 1
ATOM 4012 C CA . ASP A 1 531 ? 33.146 -17.445 -28.814 1.00 92.50 531 ASP A CA 1
ATOM 4013 C C . ASP A 1 531 ? 32.388 -16.969 -30.054 1.00 92.50 531 ASP A C 1
ATOM 4015 O O . ASP A 1 531 ? 32.364 -17.643 -31.078 1.00 92.50 531 ASP A O 1
ATOM 4019 N N . VAL A 1 532 ? 31.743 -15.808 -29.960 1.00 92.31 532 VAL A N 1
ATOM 4020 C CA . VAL A 1 532 ? 30.962 -15.236 -31.065 1.00 92.31 532 VAL A CA 1
ATOM 4021 C C . VAL A 1 532 ? 31.840 -14.872 -32.273 1.00 92.31 532 VAL A C 1
ATOM 4023 O O . VAL A 1 532 ? 31.356 -14.776 -33.400 1.00 92.31 532 VAL A O 1
ATOM 4026 N N . SER A 1 533 ? 33.141 -14.671 -32.062 1.00 90.88 533 SER A N 1
ATOM 4027 C CA . SER A 1 533 ? 34.084 -14.386 -33.142 1.00 90.88 533 SER A CA 1
ATOM 4028 C C . SER A 1 533 ? 34.517 -15.624 -33.934 1.00 90.88 533 SER A C 1
ATOM 4030 O O . SER A 1 533 ? 34.971 -15.475 -35.069 1.00 90.88 533 SER A O 1
ATOM 4032 N N . ASP A 1 534 ? 34.312 -16.832 -33.399 1.00 94.25 534 ASP A N 1
ATOM 4033 C CA . ASP A 1 534 ? 34.528 -18.081 -34.128 1.00 94.25 534 ASP A CA 1
ATOM 4034 C C . ASP A 1 534 ? 33.292 -18.411 -34.971 1.00 94.25 534 ASP A C 1
ATOM 4036 O O . ASP A 1 534 ? 32.277 -18.904 -34.475 1.00 94.25 534 ASP A O 1
ATOM 4040 N N . HIS A 1 535 ? 33.394 -18.146 -36.272 1.00 93.38 535 HIS A N 1
ATOM 4041 C CA . HIS A 1 535 ? 32.305 -18.349 -37.222 1.00 93.38 535 HIS A CA 1
ATOM 4042 C C . HIS A 1 535 ? 31.780 -19.791 -37.230 1.00 93.38 535 HIS A C 1
ATOM 4044 O O . HIS A 1 535 ? 30.569 -20.006 -37.251 1.00 93.38 535 HIS A O 1
ATOM 4050 N N . ARG A 1 536 ? 32.670 -20.792 -37.220 1.00 95.12 536 ARG A N 1
ATOM 4051 C CA . ARG A 1 536 ? 32.277 -22.200 -37.384 1.00 95.12 536 ARG A CA 1
ATOM 4052 C C . ARG A 1 536 ? 31.587 -22.721 -36.130 1.00 95.12 536 ARG A C 1
ATOM 4054 O O . ARG A 1 536 ? 30.541 -23.359 -36.227 1.00 95.12 536 ARG A O 1
ATOM 4061 N N . SER A 1 537 ? 32.158 -22.436 -34.961 1.00 94.44 537 SER A N 1
ATOM 4062 C CA . SER A 1 537 ? 31.553 -22.833 -33.686 1.00 94.44 537 SER A CA 1
ATOM 4063 C C . SER A 1 537 ? 30.210 -22.134 -33.466 1.00 94.44 537 SER A C 1
ATOM 4065 O O . SER A 1 537 ? 29.255 -22.767 -33.008 1.00 94.44 537 SER A O 1
ATOM 4067 N N . LEU A 1 538 ? 30.104 -20.859 -33.859 1.00 95.88 538 LEU A N 1
ATOM 4068 C CA . LEU A 1 538 ? 28.861 -20.099 -33.767 1.00 95.88 538 LEU A CA 1
ATOM 4069 C C . LEU A 1 538 ? 27.771 -20.678 -34.674 1.00 95.88 538 LEU A C 1
ATOM 4071 O O . LEU A 1 538 ? 26.646 -20.858 -34.218 1.00 95.88 538 LEU A O 1
ATOM 4075 N N . GLU A 1 539 ? 28.094 -21.005 -35.925 1.00 96.12 539 GLU A N 1
ATOM 4076 C CA . GLU A 1 539 ? 27.149 -21.598 -36.878 1.00 96.12 539 GLU A CA 1
ATOM 4077 C C . GLU A 1 539 ? 26.556 -22.912 -36.351 1.00 96.12 539 GLU A C 1
ATOM 4079 O O . GLU A 1 539 ? 25.333 -23.053 -36.263 1.00 96.12 539 GLU A O 1
ATOM 4084 N N . ILE A 1 540 ? 27.414 -23.840 -35.914 1.00 95.38 540 ILE A N 1
ATOM 4085 C CA . ILE A 1 540 ? 26.996 -25.136 -35.356 1.00 95.38 540 ILE A CA 1
ATOM 4086 C C . ILE A 1 540 ? 26.132 -24.930 -34.102 1.00 95.38 540 ILE A C 1
ATOM 4088 O O . ILE A 1 540 ? 25.083 -25.560 -33.937 1.00 95.38 540 ILE A O 1
ATOM 4092 N N . GLY A 1 541 ? 26.551 -24.018 -33.223 1.00 95.12 541 GLY A N 1
ATOM 4093 C CA . GLY A 1 541 ? 25.835 -23.687 -31.997 1.00 95.12 541 GLY A CA 1
ATOM 4094 C C . GLY A 1 541 ? 24.440 -23.116 -32.246 1.00 95.12 541 GLY A C 1
ATOM 4095 O O . GLY A 1 541 ? 23.465 -23.562 -31.639 1.00 95.12 541 GLY A O 1
ATOM 4096 N N . LEU A 1 542 ? 24.327 -22.156 -33.168 1.00 95.38 542 LEU A N 1
ATOM 4097 C CA . LEU A 1 542 ? 23.054 -21.534 -33.528 1.00 95.38 542 LEU A CA 1
ATOM 4098 C C . LEU A 1 542 ? 22.096 -22.534 -34.179 1.00 95.38 542 LEU A C 1
ATOM 4100 O O . LEU A 1 542 ? 20.908 -22.515 -33.855 1.00 95.38 542 LEU A O 1
ATOM 4104 N N . GLN A 1 543 ? 22.593 -23.424 -35.044 1.00 94.56 543 GLN A N 1
ATOM 4105 C CA . GLN A 1 543 ? 21.782 -24.489 -35.643 1.00 94.56 543 GLN A CA 1
ATOM 4106 C C . GLN A 1 543 ? 21.219 -25.436 -34.573 1.00 94.56 543 GLN A C 1
ATOM 4108 O O . GLN A 1 543 ? 20.020 -25.716 -34.571 1.00 94.56 543 GLN A O 1
ATOM 4113 N N . SER A 1 544 ? 22.046 -25.856 -33.610 1.00 94.81 544 SER A N 1
ATOM 4114 C CA . SER A 1 544 ? 21.614 -26.698 -32.484 1.00 94.81 544 SER A CA 1
ATOM 4115 C C . SER A 1 544 ? 20.540 -26.016 -31.625 1.00 94.81 544 SER A C 1
ATOM 4117 O O . SER A 1 544 ? 19.508 -26.613 -31.311 1.00 94.81 544 SER A O 1
ATOM 4119 N N . CYS A 1 545 ? 20.714 -24.731 -31.296 1.00 93.88 545 CYS A N 1
ATOM 4120 C CA . CYS A 1 545 ? 19.711 -23.984 -30.536 1.00 93.88 545 CYS A CA 1
ATOM 4121 C C . CYS A 1 545 ? 18.390 -23.816 -31.304 1.00 93.88 545 CYS A C 1
ATOM 4123 O O . CYS A 1 545 ? 17.322 -23.932 -30.702 1.00 93.88 545 CYS A O 1
ATOM 4125 N N . GLN A 1 546 ? 18.443 -23.574 -32.618 1.00 91.94 546 GLN A N 1
ATOM 4126 C CA . GLN A 1 546 ? 17.245 -23.453 -33.456 1.00 91.94 546 GLN A CA 1
ATOM 4127 C C . GLN A 1 546 ? 16.451 -24.760 -33.536 1.00 91.94 546 GLN A C 1
ATOM 4129 O O . GLN A 1 546 ? 15.223 -24.721 -33.527 1.00 91.94 546 GLN A O 1
ATOM 4134 N N . GLN A 1 547 ? 17.126 -25.913 -33.548 1.00 92.88 547 GLN A N 1
ATOM 4135 C CA . GLN A 1 547 ? 16.460 -27.219 -33.514 1.00 92.88 547 GLN A CA 1
ATOM 4136 C C . GLN A 1 547 ? 15.690 -27.448 -32.205 1.00 92.88 547 GLN A C 1
ATOM 4138 O O . GLN A 1 547 ? 14.613 -28.035 -32.229 1.00 92.88 547 GLN A O 1
ATOM 4143 N N . LYS A 1 548 ? 16.210 -26.962 -31.069 1.00 93.25 548 LYS A N 1
ATOM 4144 C CA . LYS A 1 548 ? 15.575 -27.139 -29.750 1.00 93.25 548 LYS A CA 1
ATOM 4145 C C . LYS A 1 548 ? 14.481 -26.114 -29.446 1.00 93.25 548 LYS A C 1
ATOM 4147 O O . LYS A 1 548 ? 13.461 -26.462 -28.864 1.00 93.25 548 LYS A O 1
ATOM 4152 N N . LEU A 1 549 ? 14.718 -24.845 -29.783 1.00 92.88 549 LEU A N 1
ATOM 4153 C CA . LEU A 1 549 ? 13.886 -23.713 -29.355 1.00 92.88 549 LEU A CA 1
ATOM 4154 C C . LEU A 1 549 ? 13.057 -23.087 -30.485 1.00 92.88 549 LEU A C 1
ATOM 4156 O O . LEU A 1 549 ? 12.284 -22.159 -30.238 1.00 92.88 549 LEU A O 1
ATOM 4160 N N . GLY A 1 550 ? 13.232 -23.553 -31.721 1.00 90.75 550 GLY A N 1
ATOM 4161 C CA . GLY A 1 550 ? 12.604 -22.973 -32.901 1.00 90.75 550 GLY A CA 1
ATOM 4162 C C . GLY A 1 550 ? 13.315 -21.711 -33.421 1.00 90.75 550 GLY A C 1
ATOM 4163 O O . GLY A 1 550 ? 14.409 -21.353 -32.966 1.00 90.75 550 GLY A O 1
ATOM 4164 N N . PRO A 1 551 ? 12.704 -21.015 -34.397 1.00 92.00 551 PRO A N 1
ATOM 4165 C CA . PRO A 1 551 ? 13.362 -19.963 -35.167 1.00 92.00 551 PRO A CA 1
ATOM 4166 C C . PRO A 1 551 ? 13.700 -18.730 -34.323 1.00 92.00 551 PRO A C 1
ATOM 4168 O O . PRO A 1 551 ? 12.849 -18.212 -33.588 1.00 92.00 551 PRO A O 1
ATOM 4171 N N . ILE A 1 552 ? 14.922 -18.223 -34.507 1.00 94.06 552 ILE A N 1
ATOM 4172 C CA . ILE A 1 552 ? 15.397 -16.994 -33.864 1.00 94.06 552 ILE A CA 1
ATOM 4173 C C . ILE A 1 552 ? 14.683 -15.805 -34.504 1.00 94.06 552 ILE A C 1
ATOM 4175 O O . ILE A 1 552 ? 14.777 -15.596 -35.710 1.00 94.06 552 ILE A O 1
ATOM 4179 N N . ALA A 1 553 ? 13.960 -15.035 -33.693 1.00 90.75 553 ALA A N 1
ATOM 4180 C CA . ALA A 1 553 ? 13.244 -13.838 -34.134 1.00 90.75 553 ALA A CA 1
ATOM 4181 C C . ALA A 1 553 ? 13.916 -12.540 -33.683 1.00 90.75 553 ALA A C 1
ATOM 4183 O O . ALA A 1 553 ? 13.535 -11.473 -34.147 1.00 90.75 553 ALA A O 1
ATOM 4184 N N . GLY A 1 554 ? 14.912 -12.593 -32.801 1.00 90.81 554 GLY A N 1
ATOM 4185 C CA . GLY A 1 554 ? 15.675 -11.397 -32.477 1.00 90.81 554 GLY A CA 1
ATOM 4186 C C . GLY A 1 554 ? 16.974 -11.674 -31.749 1.00 90.81 554 GLY A C 1
ATOM 4187 O O . GLY A 1 554 ? 17.127 -12.702 -31.085 1.00 90.81 554 GLY A O 1
ATOM 4188 N N . CYS A 1 555 ? 17.908 -10.740 -31.891 1.00 93.00 555 CYS A N 1
ATOM 4189 C CA . CYS A 1 555 ? 19.239 -10.833 -31.309 1.00 93.00 555 CYS A CA 1
ATOM 4190 C C . CYS A 1 555 ? 19.621 -9.525 -30.612 1.00 93.00 555 CYS A C 1
ATOM 4192 O O . CYS A 1 555 ? 19.424 -8.437 -31.155 1.00 93.00 555 CYS A O 1
ATOM 4194 N N . ILE A 1 556 ? 20.198 -9.641 -29.416 1.00 92.00 556 ILE A N 1
ATOM 4195 C CA . ILE A 1 556 ? 20.849 -8.540 -28.706 1.00 92.00 556 ILE A CA 1
ATOM 4196 C C . ILE A 1 556 ? 22.319 -8.894 -28.543 1.00 92.00 556 ILE A C 1
ATOM 4198 O O . ILE A 1 556 ? 22.677 -9.829 -27.823 1.00 92.00 556 ILE A O 1
ATOM 4202 N N . GLN A 1 557 ? 23.168 -8.124 -29.213 1.00 89.31 557 GLN A N 1
ATOM 4203 C CA . GLN A 1 557 ? 24.607 -8.240 -29.123 1.00 89.31 557 GLN A CA 1
ATOM 4204 C C . GLN A 1 557 ? 25.140 -7.310 -28.029 1.00 89.31 557 GLN A C 1
ATOM 4206 O O . GLN A 1 557 ? 25.239 -6.093 -28.203 1.00 89.31 557 GLN A O 1
ATOM 4211 N N . SER A 1 558 ? 25.462 -7.908 -26.883 1.00 90.06 558 SER A N 1
ATOM 4212 C CA . SER A 1 558 ? 25.985 -7.227 -25.697 1.00 90.06 558 SER A CA 1
ATOM 4213 C C . SER A 1 558 ? 27.371 -7.719 -25.269 1.00 90.06 558 SER A C 1
ATOM 4215 O O . SER A 1 558 ? 27.851 -7.326 -24.205 1.00 90.06 558 SER A O 1
ATOM 4217 N N . SER A 1 559 ? 28.039 -8.562 -26.070 1.00 88.12 559 SER A N 1
ATOM 4218 C CA . SER A 1 559 ? 29.393 -9.013 -25.760 1.00 88.12 559 SER A CA 1
ATOM 4219 C C . SER A 1 559 ? 30.376 -7.854 -25.781 1.00 88.12 559 SER A C 1
ATOM 4221 O O . SER A 1 559 ? 30.365 -6.995 -26.663 1.00 88.12 559 SER A O 1
ATOM 4223 N N . MET A 1 560 ? 31.240 -7.846 -24.777 1.00 84.56 560 MET A N 1
ATOM 4224 C CA . MET A 1 560 ? 32.267 -6.842 -24.596 1.00 84.56 560 MET A CA 1
ATOM 4225 C C . MET A 1 560 ? 33.365 -7.424 -23.719 1.00 84.56 560 MET A C 1
ATOM 4227 O O . MET A 1 560 ? 33.084 -8.136 -22.752 1.00 84.56 560 MET A O 1
ATOM 4231 N N . VAL A 1 561 ? 34.607 -7.071 -24.033 1.00 86.12 561 VAL A N 1
ATOM 4232 C CA . VAL A 1 561 ? 35.749 -7.280 -23.149 1.00 86.12 561 VAL A CA 1
ATOM 4233 C C . VAL A 1 561 ? 36.487 -5.953 -23.013 1.00 86.12 561 VAL A C 1
ATOM 4235 O O . VAL A 1 561 ? 36.918 -5.377 -24.013 1.00 86.12 561 VAL A O 1
ATOM 4238 N N . LEU A 1 562 ? 36.586 -5.460 -21.777 1.00 86.00 562 LEU A N 1
ATOM 4239 C CA . LEU A 1 562 ? 37.310 -4.233 -21.449 1.00 86.00 562 LEU A CA 1
ATOM 4240 C C . LEU A 1 562 ? 38.758 -4.572 -21.099 1.00 86.00 562 LEU A C 1
ATOM 4242 O O . LEU A 1 562 ? 39.019 -5.470 -20.293 1.00 86.00 562 LEU A O 1
ATOM 4246 N N . LYS A 1 563 ? 39.680 -3.855 -21.733 1.00 88.88 563 LYS A N 1
ATOM 4247 C CA . LYS A 1 563 ? 41.129 -3.929 -21.531 1.00 88.88 563 LYS A CA 1
ATOM 4248 C C . LYS A 1 563 ? 41.677 -2.513 -21.650 1.00 88.88 563 LYS A C 1
ATOM 4250 O O . LYS A 1 563 ? 42.347 -2.179 -22.623 1.00 88.88 563 LYS A O 1
ATOM 4255 N N . ASP A 1 564 ? 41.273 -1.683 -20.697 1.00 90.88 564 ASP A N 1
ATOM 4256 C CA . ASP A 1 564 ? 41.573 -0.256 -20.698 1.00 90.88 564 ASP A CA 1
ATOM 4257 C C . ASP A 1 564 ? 43.068 -0.052 -20.421 1.00 90.88 564 ASP A C 1
ATOM 4259 O O . ASP A 1 564 ? 43.606 -0.525 -19.419 1.00 90.88 564 ASP A O 1
ATOM 4263 N N . GLN A 1 565 ? 43.739 0.620 -21.349 1.00 91.56 565 GLN A N 1
ATOM 4264 C CA . GLN A 1 565 ? 45.161 0.917 -21.335 1.00 91.56 565 GLN A CA 1
ATOM 4265 C C . GLN A 1 565 ? 45.428 2.106 -22.264 1.00 91.56 565 GLN A C 1
ATOM 4267 O O . GLN A 1 565 ? 44.826 2.213 -23.334 1.00 91.56 565 GLN A O 1
ATOM 4272 N N . TYR A 1 566 ? 46.361 2.985 -21.889 1.00 92.19 566 TYR A N 1
ATOM 4273 C CA . TYR A 1 566 ? 46.827 4.038 -22.795 1.00 92.19 566 TYR A CA 1
ATOM 4274 C C . TYR A 1 566 ? 47.357 3.420 -24.084 1.00 92.19 566 TYR A C 1
ATOM 4276 O O . TYR A 1 566 ? 48.116 2.452 -24.038 1.00 92.19 566 TYR A O 1
ATOM 4284 N N . PHE A 1 567 ? 47.029 4.009 -25.233 1.00 90.81 567 PHE A N 1
ATOM 4285 C CA . PHE A 1 567 ? 47.338 3.418 -26.535 1.00 90.81 567 PHE A CA 1
ATOM 4286 C C . PHE A 1 567 ? 48.831 3.094 -26.705 1.00 90.81 567 PHE A C 1
ATOM 4288 O O . PHE A 1 567 ? 49.185 2.059 -27.258 1.00 90.81 567 PHE A O 1
ATOM 4295 N N . LYS A 1 568 ? 49.719 3.927 -26.141 1.00 90.62 568 LYS A N 1
ATOM 4296 C CA . LYS A 1 568 ? 51.178 3.708 -26.147 1.00 90.62 568 LYS A CA 1
ATOM 4297 C C . LYS A 1 568 ? 51.607 2.387 -25.486 1.00 90.62 568 LYS A C 1
ATOM 4299 O O . LYS A 1 568 ? 52.617 1.817 -25.885 1.00 90.62 568 LYS A O 1
ATOM 4304 N N . ASN A 1 569 ? 50.879 1.945 -24.465 1.00 93.94 569 ASN A N 1
ATOM 4305 C CA . ASN A 1 569 ? 51.208 0.773 -23.652 1.00 93.94 569 ASN A CA 1
ATOM 4306 C C . ASN A 1 569 ? 50.331 -0.439 -23.997 1.00 93.94 569 ASN A C 1
ATOM 4308 O O . ASN A 1 569 ? 50.444 -1.473 -23.345 1.00 93.94 569 ASN A O 1
ATOM 4312 N N . MET A 1 570 ? 49.425 -0.299 -24.965 1.00 94.06 570 MET A N 1
ATOM 4313 C CA . MET A 1 570 ? 48.454 -1.327 -25.309 1.00 94.06 570 MET A CA 1
ATOM 4314 C C . MET A 1 570 ? 49.116 -2.425 -26.135 1.00 94.06 570 MET A C 1
ATOM 4316 O O . MET A 1 570 ? 49.678 -2.166 -27.200 1.00 94.06 570 MET A O 1
ATOM 4320 N N . SER A 1 571 ? 49.031 -3.661 -25.653 1.00 95.00 571 SER A N 1
ATOM 4321 C CA . SER A 1 571 ? 49.506 -4.819 -26.408 1.00 95.00 571 SER A CA 1
ATOM 4322 C C . SER A 1 571 ? 48.567 -5.163 -27.571 1.00 95.00 571 SER A C 1
ATOM 4324 O O . SER A 1 571 ? 47.373 -4.845 -27.564 1.00 95.00 571 SER A O 1
ATOM 4326 N N . GLU A 1 572 ? 49.090 -5.879 -28.569 1.00 92.88 572 GLU A N 1
ATOM 4327 C CA . GLU A 1 572 ? 48.278 -6.394 -29.679 1.00 92.88 572 GLU A CA 1
ATOM 4328 C C . GLU A 1 572 ? 47.163 -7.333 -29.183 1.00 92.88 572 GLU A C 1
ATOM 4330 O O . GLU A 1 572 ? 46.050 -7.319 -29.710 1.00 92.88 572 GLU A O 1
ATOM 4335 N N . GLU A 1 573 ? 47.432 -8.122 -28.142 1.00 92.06 573 GLU A N 1
ATOM 4336 C CA . GLU A 1 573 ? 46.454 -9.033 -27.546 1.00 92.06 573 GLU A CA 1
ATOM 4337 C C . GLU A 1 573 ? 45.268 -8.272 -26.929 1.00 92.06 573 GLU A C 1
ATOM 4339 O O . GLU A 1 573 ? 44.108 -8.581 -27.216 1.00 92.06 573 GLU A O 1
ATOM 4344 N N . GLU A 1 574 ? 45.535 -7.230 -26.137 1.00 90.31 574 GLU A N 1
ATOM 4345 C CA . GLU A 1 574 ? 44.498 -6.384 -25.528 1.00 90.31 574 GLU A CA 1
ATOM 4346 C C . GLU A 1 574 ? 43.656 -5.650 -26.576 1.00 90.31 574 GLU A C 1
ATOM 4348 O O . GLU A 1 574 ? 42.437 -5.513 -26.420 1.00 90.31 574 GLU A O 1
ATOM 4353 N N . TRP A 1 575 ? 44.289 -5.215 -27.667 1.00 90.19 575 TRP A N 1
ATOM 4354 C CA . TRP A 1 575 ? 43.600 -4.646 -28.820 1.00 90.19 575 TRP A CA 1
ATOM 4355 C C . TRP A 1 575 ? 42.668 -5.668 -29.481 1.00 90.19 575 TRP A C 1
ATOM 4357 O O . TRP A 1 575 ? 41.471 -5.405 -29.662 1.00 90.19 575 TRP A O 1
ATOM 4367 N N . ARG A 1 576 ? 43.195 -6.853 -29.818 1.00 89.19 576 ARG A N 1
ATOM 4368 C CA . ARG A 1 576 ? 42.452 -7.911 -30.519 1.00 89.19 576 ARG A CA 1
ATOM 4369 C C . ARG A 1 576 ? 41.271 -8.410 -29.702 1.00 89.19 576 ARG A C 1
ATOM 4371 O O . ARG A 1 576 ? 40.180 -8.533 -30.254 1.00 89.19 576 ARG A O 1
ATOM 4378 N N . ILE A 1 577 ? 41.448 -8.664 -28.406 1.00 86.00 577 ILE A N 1
ATOM 4379 C CA . ILE A 1 577 ? 40.384 -9.205 -27.548 1.00 86.00 577 ILE A CA 1
ATOM 4380 C C . ILE A 1 577 ? 39.178 -8.254 -27.482 1.00 86.00 577 ILE A C 1
ATOM 4382 O O . ILE A 1 577 ? 38.033 -8.706 -27.572 1.00 86.00 577 ILE A O 1
ATOM 4386 N N . SER A 1 578 ? 39.411 -6.943 -27.356 1.00 87.19 578 SER A N 1
ATOM 4387 C CA . SER A 1 578 ? 38.317 -5.969 -27.266 1.00 87.19 578 SER A CA 1
ATOM 4388 C C . SER A 1 578 ? 37.595 -5.802 -28.609 1.00 87.19 578 SER A C 1
ATOM 4390 O O . SER A 1 578 ? 36.371 -5.948 -28.683 1.00 87.19 578 SER A O 1
ATOM 4392 N N . THR A 1 579 ? 38.355 -5.599 -29.690 1.00 86.38 579 THR A N 1
ATOM 4393 C CA . THR A 1 579 ? 37.824 -5.331 -31.038 1.00 86.38 579 THR A CA 1
ATOM 4394 C C . THR A 1 579 ? 37.118 -6.535 -31.656 1.00 86.38 579 THR A C 1
ATOM 4396 O O . THR A 1 579 ? 36.004 -6.408 -32.166 1.00 86.38 579 THR A O 1
ATOM 4399 N N . THR A 1 580 ? 37.706 -7.725 -31.551 1.00 87.12 580 THR A N 1
ATOM 4400 C CA . THR A 1 580 ? 37.192 -8.947 -32.191 1.00 87.12 580 THR A CA 1
ATOM 4401 C C . THR A 1 580 ? 35.833 -9.357 -31.616 1.00 87.12 580 THR A C 1
ATOM 4403 O O . THR A 1 580 ? 34.925 -9.720 -32.367 1.00 87.12 580 THR A O 1
ATOM 4406 N N . SER A 1 581 ? 35.648 -9.218 -30.297 1.00 84.06 581 SER A N 1
ATOM 4407 C CA . SER A 1 581 ? 34.408 -9.613 -29.613 1.00 84.06 581 SER A CA 1
ATOM 4408 C C . SER A 1 581 ? 33.166 -8.862 -30.110 1.00 84.06 581 SER A C 1
ATOM 4410 O O . SER A 1 581 ? 32.075 -9.433 -30.138 1.00 84.06 581 SER A O 1
ATOM 4412 N N . LYS A 1 582 ? 33.323 -7.598 -30.528 1.00 84.19 582 LYS A N 1
ATOM 4413 C CA . LYS A 1 582 ? 32.232 -6.799 -31.092 1.00 84.19 582 LYS A CA 1
ATOM 4414 C C . LYS A 1 582 ? 32.208 -6.822 -32.604 1.00 84.19 582 LYS A C 1
ATOM 4416 O O . LYS A 1 582 ? 31.140 -7.034 -33.158 1.00 84.19 582 LYS A O 1
ATOM 4421 N N . ILE A 1 583 ? 33.337 -6.615 -33.269 1.00 83.88 583 ILE A N 1
ATOM 4422 C CA . ILE A 1 583 ? 33.358 -6.419 -34.721 1.00 83.88 583 ILE A CA 1
ATOM 4423 C C . ILE A 1 583 ? 33.148 -7.749 -35.435 1.00 83.88 583 ILE A C 1
ATOM 4425 O O . ILE A 1 583 ? 32.134 -7.927 -36.106 1.00 83.88 583 ILE A O 1
ATOM 4429 N N . ALA A 1 584 ? 34.064 -8.702 -35.240 1.00 86.06 584 ALA A N 1
ATOM 4430 C CA . ALA A 1 584 ? 33.948 -10.025 -35.847 1.00 86.06 584 ALA A CA 1
ATOM 4431 C C . ALA A 1 584 ? 32.704 -10.754 -35.326 1.00 86.06 584 ALA A C 1
ATOM 4433 O O . ALA A 1 584 ? 31.971 -11.354 -36.104 1.00 86.06 584 ALA A O 1
ATOM 4434 N N . GLY A 1 585 ? 32.409 -10.618 -34.028 1.00 88.12 585 GLY A N 1
ATOM 4435 C CA . GLY A 1 585 ? 31.192 -11.168 -33.436 1.00 88.12 585 GLY A CA 1
ATOM 4436 C C . GLY A 1 585 ? 29.909 -10.661 -34.098 1.00 88.12 585 GLY A C 1
ATOM 4437 O O . GLY A 1 585 ? 29.057 -11.455 -34.482 1.00 88.12 585 GLY A O 1
ATOM 4438 N N . SER A 1 586 ? 29.770 -9.345 -34.269 1.00 86.25 586 SER A N 1
ATOM 4439 C CA . SER A 1 586 ? 28.598 -8.757 -34.937 1.00 86.25 586 SER A CA 1
ATOM 4440 C C . SER A 1 586 ? 28.516 -9.155 -36.406 1.00 86.25 586 SER A C 1
ATOM 4442 O O . SER A 1 586 ? 27.430 -9.452 -36.889 1.00 86.25 586 SER A O 1
ATOM 4444 N N . TRP A 1 587 ? 29.657 -9.215 -37.094 1.00 85.38 587 TRP A N 1
ATOM 4445 C CA . TRP A 1 587 ? 29.737 -9.621 -38.495 1.00 85.38 587 TRP A CA 1
ATOM 4446 C C . TRP A 1 587 ? 29.325 -11.078 -38.719 1.00 85.38 587 TRP A C 1
ATOM 4448 O O . TRP A 1 587 ? 28.580 -11.384 -39.646 1.00 85.38 587 TRP A O 1
ATOM 4458 N N . ASN A 1 588 ? 29.771 -11.985 -37.849 1.00 90.31 588 ASN A N 1
ATOM 4459 C CA . ASN A 1 588 ? 29.365 -13.383 -37.917 1.00 90.31 588 ASN A CA 1
ATOM 4460 C C . ASN A 1 588 ? 27.863 -13.533 -37.644 1.00 90.31 588 ASN A C 1
ATOM 4462 O O . ASN A 1 588 ? 27.186 -14.264 -38.359 1.00 90.31 588 ASN A O 1
ATOM 4466 N N . LEU A 1 589 ? 27.329 -12.823 -36.642 1.00 89.88 589 LEU A N 1
ATOM 4467 C CA . LEU A 1 589 ? 25.895 -12.841 -36.337 1.00 89.88 589 LEU A CA 1
ATOM 4468 C C . LEU A 1 589 ? 25.055 -12.332 -37.512 1.00 89.88 589 LEU A C 1
ATOM 4470 O O . LEU A 1 589 ? 24.047 -12.948 -37.830 1.00 89.88 589 LEU A O 1
ATOM 4474 N N . ASP A 1 590 ? 25.480 -11.255 -38.170 1.00 84.00 590 ASP A N 1
ATOM 4475 C CA . ASP A 1 590 ? 24.799 -10.715 -39.351 1.00 84.00 590 ASP A CA 1
ATOM 4476 C C . ASP A 1 590 ? 24.707 -11.736 -40.495 1.00 84.00 590 ASP A C 1
ATOM 4478 O O . ASP A 1 590 ? 23.660 -11.894 -41.117 1.00 84.00 590 ASP A O 1
ATOM 4482 N N . ARG A 1 591 ? 25.782 -12.499 -40.725 1.00 86.44 591 ARG A N 1
ATOM 4483 C CA . ARG A 1 591 ? 25.826 -13.524 -41.778 1.00 86.44 591 ARG A CA 1
ATOM 4484 C C . ARG A 1 591 ? 25.053 -14.797 -41.443 1.00 86.44 591 ARG A C 1
ATOM 4486 O O . ARG A 1 591 ? 24.550 -15.447 -42.357 1.00 86.44 591 ARG A O 1
ATOM 4493 N N . LEU A 1 592 ? 25.025 -15.187 -40.169 1.00 91.31 592 LEU A N 1
ATOM 4494 C CA . LEU A 1 592 ? 24.500 -16.484 -39.727 1.00 91.31 592 LEU A CA 1
ATOM 4495 C C . LEU A 1 592 ? 23.041 -16.431 -39.263 1.00 91.31 592 LEU A C 1
ATOM 4497 O O . LEU A 1 592 ? 22.370 -17.465 -39.239 1.00 91.31 592 LEU A O 1
ATOM 4501 N N . LEU A 1 593 ? 22.544 -15.266 -38.845 1.00 89.19 593 LEU A N 1
ATOM 4502 C CA . LEU A 1 593 ? 21.158 -15.124 -38.409 1.00 89.19 593 LEU A CA 1
ATOM 4503 C C . LEU A 1 593 ? 20.196 -15.064 -39.608 1.00 89.19 593 LEU A C 1
ATOM 4505 O O . LEU A 1 593 ? 20.549 -14.568 -40.677 1.00 89.19 593 LEU A O 1
ATOM 4509 N N . PRO A 1 594 ? 18.960 -15.571 -39.452 1.00 83.38 594 PRO A N 1
ATOM 4510 C CA . PRO A 1 594 ? 17.991 -15.593 -40.538 1.00 83.38 594 PRO A CA 1
ATOM 4511 C C . PRO A 1 594 ? 17.517 -14.185 -40.912 1.00 83.38 594 PRO A C 1
ATOM 4513 O O . PRO A 1 594 ? 17.386 -13.301 -40.064 1.00 83.38 594 PRO A O 1
ATOM 4516 N N . ASN A 1 595 ? 17.154 -14.003 -42.182 1.00 77.81 595 ASN A N 1
ATOM 4517 C CA . ASN A 1 595 ? 16.487 -12.785 -42.640 1.00 77.81 595 ASN A CA 1
ATOM 4518 C C . ASN A 1 595 ? 15.099 -12.640 -41.982 1.00 77.81 595 ASN A C 1
ATOM 4520 O O . ASN A 1 595 ? 14.402 -13.629 -41.751 1.00 77.81 595 ASN A O 1
ATOM 4524 N N . GLY A 1 596 ? 14.668 -11.400 -41.727 1.00 77.62 596 GLY A N 1
ATOM 4525 C CA . GLY A 1 596 ? 13.332 -11.115 -41.182 1.00 77.62 596 GLY A CA 1
ATOM 4526 C C . GLY A 1 596 ? 13.212 -11.208 -39.655 1.00 77.62 596 GLY A C 1
ATOM 4527 O O . GLY A 1 596 ? 12.130 -11.505 -39.151 1.00 77.62 596 GLY A O 1
ATOM 4528 N N . LEU A 1 597 ? 14.300 -10.954 -38.918 1.00 83.75 597 LEU A N 1
ATOM 4529 C CA . LEU A 1 597 ? 14.246 -10.753 -37.466 1.00 83.75 597 LEU A CA 1
ATOM 4530 C C . LEU A 1 597 ? 13.275 -9.611 -37.108 1.00 83.75 597 LEU A C 1
ATOM 4532 O O . LEU A 1 597 ? 13.266 -8.566 -37.758 1.00 83.75 597 LEU A O 1
ATOM 4536 N N . ASP A 1 598 ? 12.519 -9.786 -36.022 1.00 83.94 598 ASP A N 1
ATOM 4537 C CA . ASP A 1 598 ? 11.715 -8.728 -35.404 1.00 83.94 598 ASP A CA 1
ATOM 4538 C C . ASP A 1 598 ? 12.632 -7.571 -34.936 1.00 83.94 598 ASP A C 1
ATOM 4540 O O . ASP A 1 598 ? 12.248 -6.404 -35.006 1.00 83.94 598 ASP A O 1
ATOM 4544 N N . PHE A 1 599 ? 13.854 -7.883 -34.476 1.00 84.88 599 PHE A N 1
ATOM 4545 C CA . PHE A 1 599 ? 14.872 -6.898 -34.092 1.00 84.88 599 PHE A CA 1
ATOM 4546 C C . PHE A 1 599 ? 16.297 -7.472 -34.106 1.00 84.88 599 PHE A C 1
ATOM 4548 O O . PHE A 1 599 ? 16.524 -8.645 -33.806 1.00 84.88 599 PHE A O 1
ATOM 4555 N N . PHE A 1 600 ? 17.276 -6.601 -34.348 1.00 85.25 600 PHE A N 1
ATOM 4556 C CA . PHE A 1 600 ? 18.694 -6.882 -34.130 1.00 85.25 600 PHE A CA 1
ATOM 4557 C C . PHE A 1 600 ? 19.343 -5.654 -33.484 1.00 85.25 600 PHE A C 1
ATOM 4559 O O . PHE A 1 600 ? 19.411 -4.587 -34.093 1.00 85.25 600 PHE A O 1
ATOM 4566 N N . ILE A 1 601 ? 19.724 -5.775 -32.211 1.00 85.25 601 ILE A N 1
ATOM 4567 C CA . ILE A 1 601 ? 20.160 -4.654 -31.370 1.00 85.25 601 ILE A CA 1
ATOM 4568 C C . ILE A 1 601 ? 21.619 -4.851 -30.973 1.00 85.25 601 ILE A C 1
ATOM 4570 O O . ILE A 1 601 ? 21.993 -5.906 -30.465 1.00 85.25 601 ILE A O 1
ATOM 4574 N N . PHE A 1 602 ? 22.418 -3.800 -31.122 1.00 83.19 602 PHE A N 1
ATOM 4575 C CA . PHE A 1 602 ? 23.791 -3.744 -30.633 1.00 83.19 602 PHE A CA 1
ATOM 4576 C C . PHE A 1 602 ? 23.869 -2.782 -29.458 1.00 83.19 602 PHE A C 1
ATOM 4578 O O . PHE A 1 602 ? 23.429 -1.635 -29.556 1.00 83.19 602 PHE A O 1
ATOM 4585 N N . PHE A 1 603 ? 24.454 -3.225 -28.351 1.00 84.12 603 PHE A N 1
ATOM 4586 C CA . PHE A 1 603 ? 24.806 -2.302 -27.279 1.00 84.12 603 PHE A CA 1
ATOM 4587 C C . PHE A 1 603 ? 26.103 -1.593 -27.643 1.00 84.12 603 PHE A C 1
ATOM 4589 O O . PHE A 1 603 ? 27.098 -2.239 -27.969 1.00 84.12 603 PHE A O 1
ATOM 4596 N N . SER A 1 604 ? 26.092 -0.264 -27.583 1.00 80.88 604 SER A N 1
ATOM 4597 C CA . SER A 1 604 ? 27.252 0.600 -27.823 1.00 80.88 604 SER A CA 1
ATOM 4598 C C . SER A 1 604 ? 27.511 1.486 -26.599 1.00 80.88 604 SER A C 1
ATOM 4600 O O . SER A 1 604 ? 26.858 1.334 -25.568 1.00 80.88 604 SER A O 1
ATOM 4602 N N . SER A 1 605 ? 28.483 2.389 -26.694 1.00 80.75 605 SER A N 1
ATOM 4603 C CA . SER A 1 605 ? 28.826 3.343 -25.642 1.00 80.75 605 SER A CA 1
ATOM 4604 C C . SER A 1 605 ? 29.131 4.713 -26.230 1.00 80.75 605 SER A C 1
ATOM 4606 O O . SER A 1 605 ? 29.774 4.810 -27.277 1.00 80.75 605 SER A O 1
ATOM 4608 N N . LEU A 1 606 ? 28.768 5.763 -25.487 1.00 80.69 606 LEU A N 1
ATOM 4609 C CA . LEU A 1 606 ? 29.136 7.152 -25.778 1.00 80.69 606 LEU A CA 1
ATOM 4610 C C . LEU A 1 606 ? 30.660 7.338 -25.915 1.00 80.69 606 LEU A C 1
ATOM 4612 O O . LEU A 1 606 ? 31.119 8.232 -26.619 1.00 80.69 606 LEU A O 1
ATOM 4616 N N . VAL A 1 607 ? 31.452 6.459 -25.297 1.00 82.81 607 VAL A N 1
ATOM 4617 C CA . VAL A 1 607 ? 32.916 6.422 -25.430 1.00 82.81 607 VAL A CA 1
ATOM 4618 C C . VAL A 1 607 ? 33.368 6.288 -26.890 1.00 82.81 607 VAL A C 1
ATOM 4620 O O . VAL A 1 607 ? 34.350 6.917 -27.265 1.00 82.81 607 VAL A O 1
ATOM 4623 N N . GLY A 1 608 ? 32.634 5.568 -27.748 1.00 79.25 608 GLY A N 1
ATOM 4624 C CA . GLY A 1 608 ? 32.947 5.503 -29.183 1.00 79.25 608 GLY A CA 1
ATOM 4625 C C . GLY A 1 608 ? 32.724 6.830 -29.925 1.00 79.25 608 GLY A C 1
ATOM 4626 O O . GLY A 1 608 ? 33.322 7.069 -30.975 1.00 79.25 608 GLY A O 1
ATOM 4627 N N . VAL A 1 609 ? 31.883 7.711 -29.374 1.00 80.62 609 VAL A N 1
ATOM 4628 C CA . VAL A 1 609 ? 31.560 9.036 -29.929 1.00 80.62 609 VAL A CA 1
ATOM 4629 C C . VAL A 1 609 ? 32.513 10.107 -29.403 1.00 80.62 609 VAL A C 1
ATOM 4631 O O . VAL A 1 609 ? 32.998 10.922 -30.180 1.00 80.62 609 VAL A O 1
ATOM 4634 N N . VAL A 1 610 ? 32.797 10.102 -28.099 1.00 82.62 610 VAL A N 1
ATOM 4635 C CA . VAL A 1 610 ? 33.614 11.132 -27.432 1.00 82.62 610 VAL A CA 1
ATOM 4636 C C . VAL A 1 610 ? 35.109 10.788 -27.439 1.00 82.62 610 VAL A C 1
ATOM 4638 O O . VAL A 1 610 ? 35.943 11.683 -27.545 1.00 82.62 610 VAL A O 1
ATOM 4641 N N . GLY A 1 611 ? 35.449 9.499 -27.359 1.00 85.69 611 GLY A N 1
ATOM 4642 C CA . GLY A 1 611 ? 36.804 9.001 -27.122 1.00 85.69 611 GLY A CA 1
ATOM 4643 C C . GLY A 1 611 ? 37.147 8.980 -25.632 1.00 85.69 611 GLY A C 1
ATOM 4644 O O . GLY A 1 611 ? 37.389 10.017 -25.028 1.00 85.69 611 GLY A O 1
ATOM 4645 N N . GLY A 1 612 ? 37.186 7.802 -25.016 1.00 86.69 612 GLY A N 1
ATOM 4646 C CA . GLY A 1 612 ? 37.657 7.654 -23.633 1.00 86.69 612 GLY A CA 1
ATOM 4647 C C . GLY A 1 612 ? 39.183 7.582 -23.574 1.00 86.69 612 GLY A C 1
ATOM 4648 O O . GLY A 1 612 ? 39.786 6.880 -24.390 1.00 86.69 612 GLY A O 1
ATOM 4649 N N . GLU A 1 613 ? 39.805 8.279 -22.622 1.00 89.56 613 GLU A N 1
ATOM 4650 C CA . GLU A 1 613 ? 41.235 8.117 -22.333 1.00 89.56 613 GLU A CA 1
ATOM 4651 C C . GLU A 1 613 ? 41.514 6.697 -21.825 1.00 89.56 613 GLU A C 1
ATOM 4653 O O . GLU A 1 613 ? 40.795 6.183 -20.969 1.00 89.56 613 GLU A O 1
ATOM 4658 N N . GLY A 1 614 ? 42.535 6.040 -22.376 1.00 90.62 614 GLY A N 1
ATOM 4659 C CA . GLY A 1 614 ? 42.863 4.650 -22.070 1.00 90.62 614 GLY A CA 1
ATOM 4660 C C . GLY A 1 614 ? 41.896 3.637 -22.689 1.00 90.62 614 GLY A C 1
ATOM 4661 O O . GLY A 1 614 ? 41.985 2.450 -22.403 1.00 90.62 614 GLY A O 1
ATOM 4662 N N . GLN A 1 615 ? 40.956 4.071 -23.532 1.00 90.00 615 GLN A N 1
ATOM 4663 C CA . GLN A 1 615 ? 39.917 3.206 -24.104 1.00 90.00 615 GLN A CA 1
ATOM 4664 C C . GLN A 1 615 ? 40.032 3.092 -25.626 1.00 90.00 615 GLN A C 1
ATOM 4666 O O . GLN A 1 615 ? 39.041 2.832 -26.303 1.00 90.00 615 GLN A O 1
ATOM 4671 N N . GLY A 1 616 ? 41.236 3.265 -26.184 1.00 88.94 616 GLY A N 1
ATOM 4672 C CA . GLY A 1 616 ? 41.470 3.243 -27.633 1.00 88.94 616 GLY A CA 1
ATOM 4673 C C . GLY A 1 616 ? 40.926 1.998 -28.344 1.00 88.94 616 GLY A C 1
ATOM 4674 O O . GLY A 1 616 ? 40.279 2.134 -29.379 1.00 88.94 616 GLY A O 1
ATOM 4675 N N . ASN A 1 617 ? 41.117 0.806 -27.770 1.00 89.88 617 ASN A N 1
ATOM 4676 C CA . ASN A 1 617 ? 40.573 -0.467 -28.269 1.00 89.88 617 ASN A CA 1
ATOM 4677 C C . ASN A 1 617 ? 39.047 -0.568 -28.134 1.00 89.88 617 ASN A C 1
ATOM 4679 O O . ASN A 1 617 ? 38.376 -1.042 -29.049 1.00 89.88 617 ASN A O 1
ATOM 4683 N N . TYR A 1 618 ? 38.490 -0.110 -27.015 1.00 88.00 618 TYR A N 1
ATOM 4684 C CA . TYR A 1 618 ? 37.059 -0.159 -26.760 1.00 88.00 618 TYR A CA 1
ATOM 4685 C C . TYR A 1 618 ? 36.300 0.833 -27.649 1.00 88.00 618 TYR A C 1
ATOM 4687 O O . TYR A 1 618 ? 35.338 0.443 -28.307 1.00 88.00 618 TYR A O 1
ATOM 4695 N N . SER A 1 619 ? 36.768 2.080 -27.757 1.00 88.25 619 SER A N 1
ATOM 4696 C CA . SER A 1 619 ? 36.230 3.089 -28.679 1.00 88.25 619 SER A CA 1
ATOM 4697 C C . SER A 1 619 ? 36.272 2.598 -30.126 1.00 88.25 619 SER A C 1
ATOM 4699 O O . SER A 1 619 ? 35.290 2.739 -30.849 1.00 88.25 619 SER A O 1
ATOM 4701 N N . ALA A 1 620 ? 37.381 1.969 -30.528 1.00 86.56 620 ALA A N 1
ATOM 4702 C CA . ALA A 1 620 ? 37.555 1.314 -31.824 1.00 86.56 620 ALA A CA 1
ATOM 4703 C C . ALA A 1 620 ? 36.548 0.183 -32.088 1.00 86.56 620 ALA A C 1
ATOM 4705 O O . ALA A 1 620 ? 36.082 0.016 -33.213 1.00 86.56 620 ALA A O 1
ATOM 4706 N N . ALA A 1 621 ? 36.221 -0.597 -31.057 1.00 82.81 621 ALA A N 1
ATOM 4707 C CA . ALA A 1 621 ? 35.282 -1.711 -31.130 1.00 82.81 621 ALA A CA 1
ATOM 4708 C C . ALA A 1 621 ? 33.809 -1.269 -31.160 1.00 82.81 621 ALA A C 1
ATOM 4710 O O . ALA A 1 621 ? 32.928 -2.095 -31.422 1.00 82.81 621 ALA A O 1
ATOM 4711 N N . MET A 1 622 ? 33.513 -0.010 -30.814 1.00 76.62 622 MET A N 1
ATOM 4712 C CA . MET A 1 622 ? 32.146 0.507 -30.826 1.00 76.62 622 MET A CA 1
ATOM 4713 C C . MET A 1 622 ? 31.666 0.707 -32.256 1.00 76.62 622 MET A C 1
ATOM 4715 O O . MET A 1 622 ? 32.447 0.959 -33.170 1.00 76.62 622 MET A O 1
ATOM 4719 N N . LEU A 1 623 ? 30.355 0.552 -32.442 1.00 61.28 623 LEU A N 1
ATOM 4720 C CA . LEU A 1 623 ? 29.757 0.518 -33.766 1.00 61.28 623 LEU A CA 1
ATOM 4721 C C . LEU A 1 623 ? 30.024 1.839 -34.497 1.00 61.28 623 LEU A C 1
ATOM 4723 O O . LEU A 1 623 ? 29.527 2.895 -34.112 1.00 61.28 623 LEU A O 1
ATOM 4727 N N . SER A 1 624 ? 30.830 1.763 -35.545 1.00 54.41 624 SER A N 1
ATOM 4728 C CA . SER A 1 624 ? 31.105 2.857 -36.461 1.00 54.41 624 SER A CA 1
ATOM 4729 C C . SER A 1 624 ? 30.074 2.873 -37.589 1.00 54.41 624 SER A C 1
ATOM 4731 O O . SER A 1 624 ? 29.396 1.879 -37.867 1.00 54.41 624 SER A O 1
ATOM 4733 N N . ARG A 1 625 ? 29.949 4.025 -38.253 1.00 49.28 625 ARG A N 1
ATOM 4734 C CA . ARG A 1 625 ? 28.987 4.297 -39.336 1.00 49.28 625 ARG A CA 1
ATOM 4735 C C . ARG A 1 625 ? 28.974 3.203 -40.418 1.00 49.28 625 ARG A C 1
ATOM 4737 O O . ARG A 1 625 ? 27.923 2.860 -40.939 1.00 49.28 625 ARG A O 1
ATOM 4744 N N . THR A 1 626 ? 30.109 2.569 -40.686 1.00 42.28 626 THR A N 1
ATOM 4745 C CA . THR A 1 626 ? 30.235 1.501 -41.685 1.00 42.28 626 THR A CA 1
ATOM 4746 C C . THR A 1 626 ? 29.589 0.178 -41.268 1.00 42.28 626 THR A C 1
ATOM 4748 O O . THR A 1 626 ? 28.985 -0.449 -42.119 1.00 42.28 626 THR A O 1
ATOM 4751 N N . LEU A 1 627 ? 29.606 -0.227 -39.988 1.00 47.12 627 LEU A N 1
ATOM 4752 C CA . LEU A 1 627 ? 28.815 -1.385 -39.514 1.00 47.12 627 LEU A CA 1
ATOM 4753 C C . LEU A 1 627 ? 27.303 -1.116 -39.612 1.00 47.12 627 LEU A C 1
ATOM 4755 O O . LEU A 1 627 ? 26.508 -2.038 -39.758 1.00 47.12 627 LEU A O 1
ATOM 4759 N N . TRP A 1 628 ? 26.898 0.155 -39.550 1.00 49.88 628 TRP A N 1
ATOM 4760 C CA . TRP A 1 628 ? 25.510 0.574 -39.745 1.00 49.88 628 TRP A CA 1
ATOM 4761 C C . TRP A 1 628 ? 25.070 0.512 -41.219 1.00 49.88 628 TRP A C 1
ATOM 4763 O O . TRP A 1 628 ? 23.901 0.226 -41.496 1.00 49.88 628 TRP A O 1
ATOM 4773 N N . HIS A 1 629 ? 25.992 0.764 -42.156 1.00 41.19 629 HIS A N 1
ATOM 4774 C CA . HIS A 1 629 ? 25.746 0.720 -43.603 1.00 41.19 629 HIS A CA 1
ATOM 4775 C C . HIS A 1 629 ? 25.991 -0.665 -44.232 1.00 41.19 629 HIS A C 1
ATOM 4777 O O . HIS A 1 629 ? 25.207 -1.063 -45.087 1.00 41.19 629 HIS A O 1
ATOM 4783 N N . SER A 1 630 ? 27.008 -1.420 -43.799 1.00 37.31 630 SER A N 1
ATOM 4784 C CA . SER A 1 630 ? 27.366 -2.732 -44.367 1.00 37.31 630 SER A CA 1
ATOM 4785 C C . SER A 1 630 ? 26.416 -3.861 -43.985 1.00 37.31 630 SER A C 1
ATOM 4787 O O . SER A 1 630 ? 26.320 -4.847 -44.713 1.00 37.31 630 SER A O 1
ATOM 4789 N N . VAL A 1 631 ? 25.663 -3.695 -42.894 1.00 43.69 631 VAL A N 1
ATOM 4790 C CA . VAL A 1 631 ? 24.471 -4.497 -42.600 1.00 43.69 631 VAL A CA 1
ATOM 4791 C C . VAL A 1 631 ? 23.344 -4.023 -43.535 1.00 43.69 631 VAL A C 1
ATOM 4793 O O . VAL A 1 631 ? 22.375 -3.363 -43.137 1.00 43.69 631 VAL A O 1
ATOM 4796 N N . GLU A 1 632 ? 23.525 -4.277 -44.832 1.00 39.06 632 GLU A N 1
ATOM 4797 C CA . GLU A 1 632 ? 22.514 -4.113 -45.872 1.00 39.06 632 GLU A CA 1
ATOM 4798 C C . GLU A 1 632 ? 21.420 -5.158 -45.652 1.00 39.06 632 GLU A C 1
ATOM 4800 O O . GLU A 1 632 ? 21.636 -6.369 -45.713 1.00 39.06 632 GLU A O 1
ATOM 4805 N N . PHE A 1 633 ? 20.212 -4.678 -45.373 1.00 38.84 633 PHE A N 1
ATOM 4806 C CA . PHE A 1 633 ? 19.069 -5.529 -45.079 1.00 38.84 633 PHE A CA 1
ATOM 4807 C C . PHE A 1 633 ? 18.619 -6.249 -46.363 1.00 38.84 633 PHE A C 1
ATOM 4809 O O . PHE A 1 633 ? 17.900 -5.681 -47.189 1.00 38.84 633 PHE A O 1
ATOM 4816 N N . LYS A 1 634 ? 19.003 -7.520 -46.527 1.00 39.12 634 LYS A N 1
ATOM 4817 C CA . LYS A 1 634 ? 18.452 -8.423 -47.551 1.00 39.12 634 LYS A CA 1
ATOM 4818 C C . LYS A 1 634 ? 17.012 -8.813 -47.185 1.00 39.12 634 LYS A C 1
ATOM 4820 O O . LYS A 1 634 ? 16.759 -9.907 -46.693 1.00 39.12 634 LYS A O 1
ATOM 4825 N N . GLY A 1 635 ? 16.052 -7.910 -47.409 1.00 31.56 635 GLY A N 1
ATOM 4826 C CA . GLY A 1 635 ? 14.624 -8.246 -47.325 1.00 31.56 635 GLY A CA 1
ATOM 4827 C C . GLY A 1 635 ? 13.681 -7.114 -46.914 1.00 31.56 635 GLY A C 1
ATOM 4828 O O . GLY A 1 635 ? 13.273 -7.031 -45.763 1.00 31.56 635 GLY A O 1
ATOM 4829 N N . GLY A 1 636 ? 13.269 -6.290 -47.879 1.00 31.83 636 GLY A N 1
ATOM 4830 C CA . GLY A 1 636 ? 11.876 -5.863 -48.118 1.00 31.83 636 GLY A CA 1
ATOM 4831 C C . GLY A 1 636 ? 11.050 -5.056 -47.096 1.00 31.83 636 GLY A C 1
ATOM 4832 O O . GLY A 1 636 ? 10.146 -4.355 -47.539 1.00 31.83 636 GLY A O 1
ATOM 4833 N N . LYS A 1 637 ? 11.279 -5.088 -45.777 1.00 32.59 637 LYS A N 1
ATOM 4834 C CA . LYS A 1 637 ? 10.521 -4.265 -44.805 1.00 32.59 637 LYS A CA 1
ATOM 4835 C C . LYS A 1 637 ? 11.404 -3.871 -43.622 1.00 32.59 637 LYS A C 1
ATOM 4837 O O . LYS A 1 637 ? 11.950 -4.737 -42.956 1.00 32.59 637 LYS A O 1
ATOM 4842 N N . ARG A 1 638 ? 11.524 -2.560 -43.366 1.00 38.56 638 ARG A N 1
ATOM 4843 C CA . ARG A 1 638 ? 12.320 -1.962 -42.276 1.00 38.56 638 ARG A CA 1
ATOM 4844 C C . ARG A 1 638 ? 11.730 -2.324 -40.896 1.00 38.56 638 ARG A C 1
ATOM 4846 O O . ARG A 1 638 ? 10.655 -1.810 -40.589 1.00 38.56 638 ARG A O 1
ATOM 4853 N N . PRO A 1 639 ? 12.405 -3.104 -40.026 1.00 32.50 639 PRO A N 1
ATOM 4854 C CA . PRO A 1 639 ? 12.156 -3.047 -38.590 1.00 32.50 639 PRO A CA 1
ATOM 4855 C C . PRO A 1 639 ? 12.877 -1.820 -38.007 1.00 32.50 639 PRO A C 1
ATOM 4857 O O . PRO A 1 639 ? 13.840 -1.309 -38.587 1.00 32.50 639 PRO A O 1
ATOM 4860 N N . SER A 1 640 ? 12.418 -1.323 -36.860 1.00 35.78 640 SER A N 1
ATOM 4861 C CA . SER A 1 640 ? 13.021 -0.182 -36.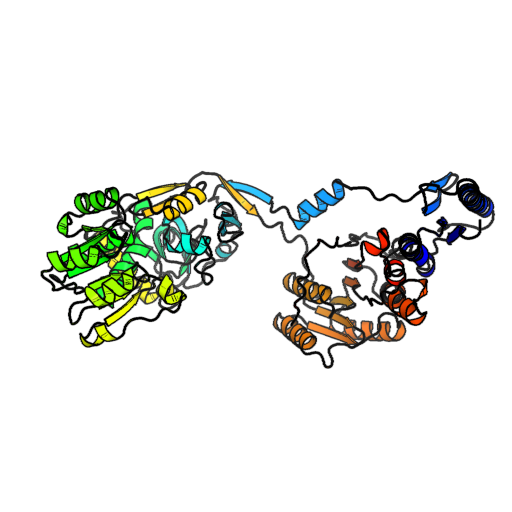165 1.00 35.78 640 SER A CA 1
ATOM 4862 C C . SER A 1 640 ? 14.486 -0.467 -35.800 1.00 35.78 640 SER A C 1
ATOM 4864 O O . SER A 1 640 ? 14.757 -1.226 -34.869 1.00 35.78 640 SER A O 1
ATOM 4866 N N . ARG A 1 641 ? 15.442 0.144 -36.512 1.00 43.28 641 ARG A N 1
ATOM 4867 C CA . ARG A 1 641 ? 16.843 0.203 -36.072 1.00 43.28 641 ARG A CA 1
ATOM 4868 C C . ARG A 1 641 ? 16.922 1.167 -34.886 1.00 43.28 641 ARG A C 1
ATOM 4870 O O . ARG A 1 641 ? 16.679 2.357 -35.056 1.00 43.28 641 ARG A O 1
ATOM 4877 N N . SER A 1 642 ? 17.267 0.677 -33.701 1.00 36.44 642 SER A N 1
ATOM 4878 C CA . SER A 1 642 ? 17.603 1.525 -32.554 1.00 36.44 642 SER A CA 1
ATOM 4879 C C . SER A 1 642 ? 18.951 1.090 -31.991 1.00 36.44 642 SER A C 1
ATOM 4881 O O . SER A 1 642 ? 19.042 0.048 -31.337 1.00 36.44 642 SER A O 1
ATOM 4883 N N . THR A 1 643 ? 19.997 1.882 -32.226 1.00 32.53 643 THR A N 1
ATOM 4884 C CA . THR A 1 643 ? 21.166 1.888 -31.344 1.00 32.53 643 THR A CA 1
ATOM 4885 C C . THR A 1 643 ? 20.688 2.479 -30.028 1.00 32.53 643 THR A C 1
ATOM 4887 O O . THR A 1 643 ? 20.369 3.662 -29.949 1.00 32.53 643 THR A O 1
ATOM 4890 N N . TRP A 1 644 ? 20.584 1.651 -28.995 1.00 33.47 644 TRP A N 1
ATOM 4891 C CA . TRP A 1 644 ? 20.432 2.172 -27.644 1.00 33.47 644 TRP A CA 1
ATOM 4892 C C . TRP A 1 644 ? 21.827 2.578 -27.172 1.00 33.47 644 TRP A C 1
ATOM 4894 O O . TRP A 1 644 ? 22.581 1.765 -26.639 1.00 33.47 644 TRP A O 1
ATOM 4904 N N . GLU A 1 645 ? 22.197 3.831 -27.430 1.00 32.81 645 GLU A N 1
ATOM 4905 C CA . GLU A 1 645 ? 23.291 4.480 -26.714 1.00 32.81 645 GLU A CA 1
ATOM 4906 C C . GLU A 1 645 ? 22.771 4.821 -25.318 1.00 32.81 645 GLU A C 1
ATOM 4908 O O . GLU A 1 645 ? 21.994 5.757 -25.135 1.00 32.81 645 GLU A O 1
ATOM 4913 N N . TRP A 1 646 ? 23.148 4.030 -24.314 1.00 35.44 646 TRP A N 1
ATOM 4914 C CA . TRP A 1 646 ? 22.909 4.445 -22.939 1.00 35.44 646 TRP A CA 1
ATOM 4915 C C . TRP A 1 646 ? 23.946 5.510 -22.570 1.00 35.44 646 TRP A C 1
ATOM 4917 O O . TRP A 1 646 ? 25.140 5.227 -22.455 1.00 35.44 646 TRP A O 1
ATOM 4927 N N . LEU A 1 647 ? 23.463 6.741 -22.380 1.00 27.31 647 LEU A N 1
ATOM 4928 C CA . LEU A 1 647 ? 24.090 7.756 -21.540 1.00 27.31 647 LEU A CA 1
ATOM 4929 C C . LEU A 1 647 ? 24.358 7.118 -20.177 1.00 27.31 647 LEU A C 1
ATOM 4931 O O . LEU A 1 647 ? 23.418 6.793 -19.457 1.00 27.31 647 LEU A O 1
ATOM 4935 N N . SER A 1 648 ? 25.622 6.949 -19.798 1.00 23.36 648 SER A N 1
ATOM 4936 C CA . SER A 1 648 ? 25.969 6.692 -18.405 1.00 23.36 648 SER A CA 1
ATOM 4937 C C . SER A 1 648 ? 25.500 7.886 -17.567 1.00 23.36 648 SER A C 1
ATOM 4939 O O . SER A 1 648 ? 26.217 8.876 -17.411 1.00 23.36 648 SER A O 1
ATOM 4941 N N . ALA A 1 649 ? 24.281 7.823 -17.037 1.00 21.88 649 ALA A N 1
ATOM 4942 C CA . ALA A 1 649 ? 23.908 8.635 -15.897 1.00 21.88 649 ALA A CA 1
ATOM 4943 C C . ALA A 1 649 ? 24.866 8.256 -14.762 1.00 21.88 649 ALA A C 1
ATOM 4945 O O . ALA A 1 649 ? 25.013 7.078 -14.431 1.00 21.88 649 ALA A O 1
ATOM 4946 N N . ARG A 1 650 ? 25.559 9.252 -14.202 1.00 21.84 650 ARG A N 1
ATOM 4947 C CA . ARG A 1 650 ? 26.326 9.118 -12.961 1.00 21.84 650 ARG A CA 1
ATOM 4948 C C . ARG A 1 650 ? 25.418 8.509 -11.886 1.00 21.84 650 ARG A C 1
ATOM 4950 O O . ARG A 1 650 ? 24.653 9.226 -11.253 1.00 21.84 650 ARG A O 1
ATOM 4957 N N . ALA A 1 651 ? 25.535 7.209 -11.647 1.00 20.52 651 ALA A N 1
ATOM 4958 C CA . ALA A 1 651 ? 25.303 6.657 -10.324 1.00 20.52 651 ALA A CA 1
ATOM 4959 C C . ALA A 1 651 ? 26.653 6.739 -9.596 1.00 20.52 651 ALA A C 1
ATOM 4961 O O . ALA A 1 651 ? 27.646 6.236 -10.136 1.00 20.52 651 ALA A O 1
ATOM 4962 N N . PRO A 1 652 ? 26.753 7.400 -8.430 1.00 22.52 652 PRO A N 1
ATOM 4963 C CA . PRO A 1 652 ? 27.959 7.320 -7.629 1.00 22.52 652 PRO A CA 1
ATOM 4964 C C . PRO A 1 652 ? 28.107 5.863 -7.193 1.00 22.52 652 PRO A C 1
ATOM 4966 O O . PRO A 1 652 ? 27.351 5.365 -6.364 1.00 22.52 652 PRO A O 1
ATOM 4969 N N . TRP A 1 653 ? 29.074 5.167 -7.783 1.00 21.97 653 TRP A N 1
ATOM 4970 C CA . TRP A 1 653 ? 29.596 3.940 -7.210 1.00 21.97 653 TRP A CA 1
ATOM 4971 C C . TRP A 1 653 ? 30.232 4.327 -5.875 1.00 21.97 653 TRP A C 1
ATOM 4973 O O . TRP A 1 653 ? 31.370 4.796 -5.828 1.00 21.97 653 TRP A O 1
ATOM 4983 N N . GLN A 1 654 ? 29.475 4.188 -4.785 1.00 22.52 654 GLN A N 1
ATOM 4984 C CA . GLN A 1 654 ? 30.073 4.065 -3.466 1.00 22.52 654 GLN A CA 1
ATOM 4985 C C . GLN A 1 654 ? 31.010 2.863 -3.536 1.00 22.52 654 GLN A C 1
ATOM 4987 O O . GLN A 1 654 ? 30.578 1.725 -3.715 1.00 22.52 654 GLN A O 1
ATOM 4992 N N . LYS A 1 655 ? 32.312 3.137 -3.444 1.00 23.19 655 LYS A N 1
ATOM 4993 C CA . LYS A 1 655 ? 33.300 2.132 -3.078 1.00 23.19 655 LYS A CA 1
ATOM 4994 C C . LYS A 1 655 ? 32.846 1.543 -1.745 1.00 23.19 655 LYS A C 1
ATOM 4996 O O . LYS A 1 655 ? 32.981 2.196 -0.717 1.00 23.19 655 LYS A O 1
ATOM 5001 N N . THR A 1 656 ? 32.331 0.323 -1.755 1.00 25.05 656 THR A N 1
ATOM 5002 C CA . THR A 1 656 ? 32.422 -0.539 -0.582 1.00 25.05 656 THR A CA 1
ATOM 5003 C C . THR A 1 656 ? 33.896 -0.906 -0.440 1.00 25.05 656 THR A C 1
ATOM 5005 O O . THR A 1 656 ? 34.381 -1.838 -1.082 1.00 25.05 656 THR A O 1
ATOM 5008 N N . SER A 1 657 ? 34.642 -0.099 0.313 1.00 24.97 657 SER A N 1
ATOM 5009 C CA . SER A 1 657 ? 35.793 -0.613 1.047 1.00 24.97 657 SER A CA 1
ATOM 5010 C C . SER A 1 657 ? 35.259 -1.532 2.144 1.00 24.97 657 SER A C 1
ATOM 5012 O O . SER A 1 657 ? 34.248 -1.188 2.752 1.00 24.97 657 SER A O 1
ATOM 5014 N N . THR A 1 658 ? 35.924 -2.678 2.297 1.00 31.27 658 THR A N 1
ATOM 5015 C CA . THR A 1 658 ? 35.905 -3.616 3.438 1.00 31.27 658 THR A CA 1
ATOM 5016 C C . THR A 1 658 ? 35.170 -3.168 4.688 1.00 31.27 658 THR A C 1
ATOM 5018 O O . THR A 1 658 ? 35.518 -2.069 5.185 1.00 31.27 658 THR A O 1
#

Secondary structure (DSSP, 8-state):
-TTEEEEEEEE-SSGGGGHHHHHHHHHHHH-TTSEEEEEEEE-TT--SSSSHHHHHHHHHHHHHHHHH-TT-S--EEEEEEETTEEEEE-------HHHHHHHHHHHT--EEEEEESS-TTSPPEEEEESSTT-GGGEEEEE-GGGSSPPPTTEEEEEEEEEEE-HHHHHHHTTS-TT--S--SEEEEEEEEE-TT-S--TT-EEEEE-S---BSSEEEEGGGEEEPPTTS-HHHHTTSHHHHHHHIIIIIIIS---TT-EEEETTTTBHHHHHHHHHHHHHT-EEEEEESSHHHHHHHHHHH---GGGEEE-SSTHHHHHHHHHTTT--EEEEEE---THHHHHHHHHSEEEEEEEEE---HHHHTT----SGGGGGT-EEEE--HHHHHHH-HHHHHHHHHHHHHHHHTTSS---S-EEEEEGGGHHHHHHHHHT----BEEEEESS---EEEEEEPPP------TTSEEEEETTTSHHHHHHHHHHHHTT--EEEEEETTTTTT-HHHHHHHHHHHHTT-EEEEEE--TT-HHHHHHHHHHHHHHH--EEEEEE-------B-GGG--HHHHHHHHHHHHHHHHHHHHHSPS--SEEEEEEETHHHH--TTBHHHHHHS--HHHHHHS---SSS------EEE------------

Organism: Bionectria ochroleuca (NCBI:txid29856)

Radius of gyration: 36.22 Å; chains: 1; bounding box: 89×53×109 Å

InterPro domains:
  IPR011032 GroES-like superfamily [SSF50129] (147-264)
  IPR013154 Alcohol dehydrogenase-like, N-terminal [PF08240] (152-207)
  IPR013968 Polyketide synthase-like, ketoreductase domain [PF08659] (471-621)
  IPR020843 Enoylreductase domain [SM00829] (133-446)
  IPR036291 NAD(P)-binding domain superfamily [SSF51735] (231-398)
  IPR036291 NAD(P)-binding domain superfamily [SSF51735] (469-621)
  IPR050091 Polyketide and Nonribosomal Peptide Biosynthesis Enzymes [PTHR43775] (11-621)
  IPR056501 HRPKS sdrA-like, NAD(P)-binding domain [PF23114] (4-81)
  IPR057326 Ketoreductase domain [SM00822] (470-652)